Protein 6B3P (pdb70)

Sequence (418 aa):
MDLTINYKSTLGDDVAAYIYKETNKPAGEEWPGKTMTATAGHEGWYTMHLTLDNSTDYSLILNDDGHGNQLKDVTLS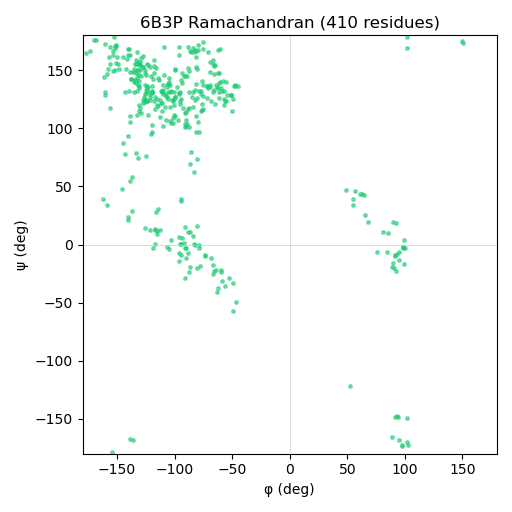TKGKAEAEYWFDGSLSETKPADDWKYVTTIHYLASGMGSTIYNYMWGADASATGAGVGKEWPGGQISANADHLGWYDVVYTQDVKQNFSCIFNNNNGTQTDNIDVSVTSTSTELWVTGTKGDTTVYKTAPDSWEMDLTINYKSTLGDDVAAYIYKETNKPAGEWPGKTMTATAGHEGWYTMHLTLDNSTDYSLILNDDGHGNQLKDVTLSTKGKAEAEYWFDGSLSETKPADWKYVTTIHYLASGMGSTIYNYMWGADASATGAGVGKEWPGGQISANADHLGWYDVVYTQDVKQNFSCIFNNNNGTQTDNIDVSVTSTSTELWVTGTKGDTTVYKTAPDSWE

Foldseek 3Di:
DKEKEKELDPADQWKAKWKDDPRDTQQDDPPGPTFDQDPPDPSMTMDMGDDDLCAKIKIWMARRPPPDIDDIDIGGRHPHPAAYWYHDPHIDRDDPQPFKQKEKEKEQADPQDQWKAKAWDFDDPQKDKQFPPHDPPGGTFHADPVAPRMTMIMIIGSDQTWIWMKMHRSPPWIADIGTGHRRDSYQYWYWYDTYPDIDIDRDDDPSGD/DKEKEKELDPADQWKAKWKDDVPDTQQDDPPGGTFDQDVPDPSMTMDMTDDDQQDKMWIWMARRPPPDIDDIDIGNRHPDPFAYWYHDVHIDRDDDQPQWAKEKEKEQADPADQWKAKAWDFDDPQKDKQFPPHDPVGGTFHADPVAPRMTMIMIIGRDQTWIWMKMHRSPPWIADIGTGHRRDSYQYWYWYDTYPDIDIDRDDDPSGD

Solvent-accessible surface area: 20191 Å² total; per-residue (Å²): 31,26,1,2,0,1,2,91,27,107,45,47,115,52,0,0,0,24,0,65,73,133,113,92,72,47,10,31,130,111,30,18,86,73,4,97,70,20,98,78,42,176,37,23,30,16,4,69,28,89,7,87,55,65,45,49,13,26,1,13,4,0,13,30,46,126,76,84,97,46,183,62,40,56,0,8,0,132,60,46,80,59,14,21,2,11,22,77,74,70,27,34,39,49,51,41,47,129,16,95,23,56,0,31,0,11,2,40,16,89,90,13,58,87,71,0,45,0,56,19,91,46,24,16,85,37,13,81,29,32,1,45,91,106,156,107,25,9,0,105,12,89,63,29,107,129,34,176,28,2,23,37,4,64,0,32,0,64,22,95,63,86,7,18,0,14,0,1,17,79,127,85,40,56,0,38,88,1,112,2,64,1,20,2,6,40,9,74,12,20,0,23,23,46,135,74,102,30,55,64,80,126,94,49,18,145,45,52,165,40,24,1,3,0,1,1,86,27,109,44,46,116,54,0,0,0,30,0,62,89,150,113,66,64,35,12,32,127,108,31,18,86,70,5,100,72,19,96,80,38,179,40,20,31,14,4,64,24,70,15,80,51,67,45,48,3,27,0,14,3,0,12,33,46,126,76,85,96,45,183,56,39,88,0,49,0,114,23,37,78,53,6,20,4,13,21,76,72,70,51,44,67,86,46,38,104,109,12,101,7,50,0,31,0,11,1,43,15,90,89,12,62,91,58,0,39,0,57,20,91,23,18,12,68,39,9,83,32,32,0,54,82,105,155,110,26,9,1,112,11,86,67,23,100,122,34,159,30,0,22,41,4,65,0,32,1,74,6,52,7,71,6,18,0,13,0,0,20,76,127,87,40,55,0,40,90,1,112,2,57,1,20,2,7,40,7,69,10,18,0,24,25,46,139,73,107,31,54,63,81,128,89,46,14,156,54,49,129

Secondary structure (DSSP, 8-state):
-EEEEEEE-SS-S--EEEEEBTTB-TT-STT-EEPEEPTT-TTEEEEEEE--TTS-EEEEEESSSSS-BPPPEEE--TT-SEEEEEESSSEE-SPPTT--EEEEEEEE--SS-S-EEEEEES--TT-BSTTTT--TT-EEEPBPTTSTTEEEEEEEESS---EEEEEE-SSS-BPPPEEE---STT-EEEEE--TT--EEESS--TT--/-EEEEEEE-SS-S--EEEEEBTTB-TT-STT-EEPEE-TT-TTEEEEEEE--TTS-EEEEEESSSSS-BPPPEEE--TT-SEEEEEESSSEE-SPPTT--EEEEEEEE--SS-S-EEEEEES--TT-BSTTTT--TT-EEEEEPTTSTTEEEEEEEESS---EEEEEE-SSS-BPPPEEE---STT-EEEEE--TT--EEESS--TT--

B-factor: mean 41.61, std 14.75, range [11.86, 157.6]

Structure (mmCIF, N/CA/C/O backbone):
data_6B3P
#
_entry.id   6B3P
#
_cell.length_a   134.200
_cell.length_b   134.200
_cell.length_c   231.130
_cell.angle_alpha   90.00
_cell.angle_beta   90.00
_cell.angle_gamma   120.00
#
_symmetry.space_group_name_H-M   'P 65 2 2'
#
loop_
_entity.id
_entity.type
_entity.pdbx_description
1 polymer Amy13K
2 branched alpha-D-glucopyranose-(1-4)-alpha-D-glucopyranose-(1-4)-alpha-D-glucopyranose-(1-4)-alpha-D-glucopyranose
3 branched alpha-D-glucopyranose-(1-4)-alpha-D-glucopyranose-(1-4)-alpha-D-glucopyranose
4 non-polymer 1,2-ETHANEDIOL
5 non-polymer 'FORMIC ACID'
6 water water
#
loop_
_atom_site.group_PDB
_atom_site.id
_atom_site.type_symbol
_atom_site.label_atom_id
_atom_site.label_alt_id
_atom_site.label_comp_id
_atom_site.label_asym_id
_atom_site.label_entity_id
_atom_site.label_seq_id
_atom_site.pdbx_PDB_ins_code
_atom_site.Cartn_x
_atom_site.Cartn_y
_atom_site.Cartn_z
_atom_site.occupancy
_atom_site.B_iso_or_equiv
_atom_site.auth_seq_id
_atom_site.auth_comp_id
_atom_site.auth_asym_id
_atom_site.auth_atom_id
_atom_site.pdbx_PDB_model_num
ATOM 1 N N . MET A 1 1 ? -66.436 30.384 -14.869 1.00 39.20 179 MET A N 1
ATOM 2 C CA . MET A 1 1 ? -66.203 29.657 -13.589 1.00 36.13 179 MET A CA 1
ATOM 3 C C . MET A 1 1 ? -65.145 28.596 -13.810 1.00 26.86 179 MET A C 1
ATOM 4 O O . MET A 1 1 ? -64.948 28.144 -14.935 1.00 32.47 179 MET A O 1
ATOM 20 N N . ASP A 1 2 ? -64.475 28.193 -12.736 1.00 27.82 180 ASP A N 1
ATOM 21 C CA . ASP A 1 2 ? -63.429 27.184 -12.837 1.00 29.52 180 ASP A CA 1
ATOM 22 C C . ASP A 1 2 ? -64.015 25.788 -12.695 1.00 28.58 180 ASP A C 1
ATOM 23 O O . ASP A 1 2 ? -64.558 25.428 -11.650 1.00 25.88 180 ASP A O 1
ATOM 32 N N . LEU A 1 3 ? -63.893 25.010 -13.765 1.00 24.90 181 LEU A N 1
ATOM 33 C CA . LEU A 1 3 ? -64.343 23.627 -13.787 1.00 26.68 181 LEU A CA 1
ATOM 34 C C . LEU A 1 3 ? -63.141 22.702 -13.715 1.00 26.52 181 LEU A C 1
ATOM 35 O O . LEU A 1 3 ? -62.119 22.945 -14.356 1.00 24.57 181 LEU A O 1
ATOM 51 N N . THR A 1 4 ? -63.270 21.648 -12.919 1.00 24.11 182 THR A N 1
ATOM 52 C CA . THR A 1 4 ? -62.272 20.589 -12.8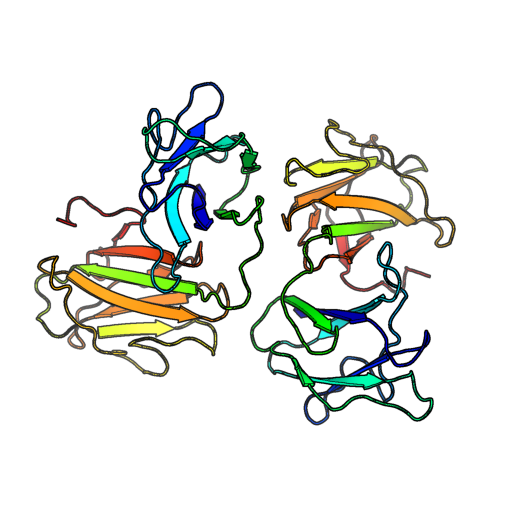74 1.00 25.13 182 THR A CA 1
ATOM 53 C C . THR A 1 4 ? -62.995 19.253 -12.891 1.00 26.25 182 THR A C 1
ATOM 54 O O . THR A 1 4 ? -63.943 19.047 -12.138 1.00 23.65 182 THR A O 1
ATOM 65 N N . ILE A 1 5 ? -62.556 18.357 -13.768 1.00 26.83 183 ILE A N 1
ATOM 66 C CA . ILE A 1 5 ? -63.122 17.017 -13.838 1.00 23.32 183 ILE A CA 1
ATOM 67 C C . ILE A 1 5 ? -62.017 15.981 -13.718 1.00 24.78 183 ILE A C 1
ATOM 68 O O . ILE A 1 5 ? -61.059 15.996 -14.489 1.00 23.76 183 ILE A O 1
ATOM 84 N N . ASN A 1 6 ? -62.163 15.092 -12.741 1.00 24.01 184 ASN A N 1
ATOM 85 C CA . ASN A 1 6 ? -61.266 13.960 -12.578 1.00 24.34 184 ASN A CA 1
ATOM 86 C C . ASN A 1 6 ? -62.009 12.681 -12.932 1.00 25.41 184 ASN A C 1
ATOM 87 O O . ASN A 1 6 ? -63.138 12.471 -12.489 1.00 24.57 184 ASN A O 1
ATOM 98 N N . TYR A 1 7 ? -61.371 11.837 -13.736 1.00 20.74 185 TYR A N 1
ATOM 99 C CA . TYR A 1 7 ? -61.987 10.615 -14.238 1.00 21.54 185 TYR A CA 1
ATOM 100 C C . TYR A 1 7 ? -61.051 9.429 -14.030 1.00 22.47 185 TYR A C 1
ATOM 101 O O . TYR A 1 7 ? -59.919 9.421 -14.517 1.00 24.94 185 TYR A O 1
ATOM 119 N N . LYS A 1 8 ? -61.525 8.443 -13.276 1.00 20.43 186 LYS A N 1
ATOM 120 C CA . LYS A 1 8 ? -60.804 7.190 -13.108 1.00 25.63 186 LYS A CA 1
ATOM 121 C C . LYS A 1 8 ? -61.112 6.339 -14.329 1.00 24.39 186 LYS A C 1
ATOM 122 O O . LYS A 1 8 ? -62.153 5.685 -14.391 1.00 21.93 186 LYS A O 1
ATOM 141 N N . SER A 1 9 ? -60.211 6.369 -15.306 1.00 23.20 187 SER A N 1
ATOM 142 C CA . SER A 1 9 ? -60.524 5.865 -16.638 1.00 24.26 187 SER A CA 1
ATOM 143 C C . SER A 1 9 ? -60.907 4.394 -16.656 1.00 24.58 187 SER A C 1
ATOM 144 O O . SER A 1 9 ? -60.269 3.556 -16.018 1.00 25.17 187 SER A O 1
ATOM 152 N N . THR A 1 10 ? -61.975 4.114 -17.394 1.00 25.57 188 THR A N 1
ATOM 153 C CA . THR A 1 10 ? -62.379 2.764 -17.735 1.00 23.55 188 THR A CA 1
ATOM 154 C C . THR A 1 10 ? -62.303 2.589 -19.252 1.00 26.30 188 THR A C 1
ATOM 155 O O . THR A 1 10 ? -62.827 1.617 -19.799 1.00 23.56 188 THR A O 1
ATOM 166 N N . LEU A 1 11 ? -61.649 3.540 -19.921 1.00 25.29 189 LEU A N 1
ATOM 167 C CA . LEU A 1 11 ? -61.581 3.570 -21.383 1.00 23.80 189 LEU A CA 1
ATOM 168 C C . LEU A 1 11 ? -60.147 3.645 -21.914 1.00 24.39 189 LEU A C 1
ATOM 169 O O . LEU A 1 11 ? -59.932 3.942 -23.090 1.00 28.35 189 LEU A O 1
ATOM 185 N N . GLY A 1 12 ? -59.171 3.375 -21.052 1.00 26.13 190 GLY A N 1
ATOM 186 C CA . GLY A 1 12 ? -57.769 3.390 -21.447 1.00 27.20 190 GLY A CA 1
ATOM 187 C C . GLY A 1 12 ? -57.068 4.660 -21.007 1.00 32.31 190 GLY A C 1
ATOM 188 O O . GLY A 1 12 ? -57.632 5.447 -20.249 1.00 26.12 190 GLY A O 1
ATOM 192 N N . ASP A 1 13 ? -55.843 4.869 -21.487 1.00 25.41 191 ASP A N 1
ATOM 193 C CA . ASP A 1 13 ? -55.024 5.986 -21.017 1.00 32.32 191 ASP A CA 1
ATOM 194 C C . ASP A 1 13 ? -55.135 7.240 -21.893 1.00 27.32 191 ASP A C 1
ATOM 195 O O . ASP A 1 13 ? -54.476 8.247 -21.629 1.00 30.88 191 ASP A O 1
ATOM 204 N N . ASP A 1 14 ? -55.952 7.166 -22.940 1.00 27.70 192 ASP A N 1
ATOM 205 C CA . ASP A 1 14 ? -56.200 8.313 -23.811 1.00 31.18 192 ASP A CA 1
ATOM 206 C C . ASP A 1 14 ? -57.684 8.657 -23.779 1.00 29.03 192 ASP A C 1
ATOM 207 O O . ASP A 1 14 ? -58.491 8.047 -24.484 1.00 29.43 192 ASP A O 1
ATOM 216 N N . VAL A 1 15 ? -58.031 9.635 -22.948 1.00 23.49 193 VAL A N 1
ATOM 217 C CA . VAL A 1 15 ? -59.420 10.002 -22.723 1.00 25.36 193 VAL A CA 1
ATOM 218 C C . VAL A 1 15 ? -59.611 11.511 -22.780 1.00 25.54 193 VAL A C 1
ATOM 219 O O . VAL A 1 15 ? -58.663 12.278 -22.601 1.00 25.21 193 VAL A O 1
ATOM 232 N N . ALA A 1 16 ? -60.849 11.925 -23.025 1.00 27.78 194 ALA A N 1
ATOM 233 C CA . ALA A 1 16 ? -61.183 13.336 -23.148 1.00 25.21 194 ALA A CA 1
ATOM 234 C C . ALA A 1 16 ? -62.570 13.606 -22.580 1.00 27.20 194 ALA A C 1
ATOM 235 O O . ALA A 1 16 ? -63.374 12.686 -22.404 1.00 25.47 194 ALA A O 1
ATOM 242 N N . ALA A 1 17 ? -62.831 14.875 -22.286 1.00 24.74 195 ALA A N 1
ATOM 243 C CA . ALA A 1 17 ? -64.129 15.317 -21.793 1.00 23.10 195 ALA A CA 1
ATOM 244 C C . ALA A 1 17 ? -64.780 16.236 -22.820 1.00 21.59 195 ALA A C 1
ATOM 245 O O . ALA A 1 17 ? -64.227 17.284 -23.163 1.00 26.83 195 ALA A O 1
ATOM 252 N N . TYR A 1 18 ? -65.948 15.831 -23.310 1.00 23.12 196 TYR A N 1
ATOM 253 C CA . TYR A 1 18 ? -66.738 16.649 -24.221 1.00 29.22 196 TYR A CA 1
ATOM 254 C C . TYR A 1 18 ? -67.882 17.288 -23.447 1.00 27.31 196 TYR A C 1
ATOM 255 O O . TYR A 1 18 ? -68.669 16.598 -22.798 1.00 25.13 196 TYR A O 1
ATOM 273 N N . ILE A 1 19 ? -67.960 18.612 -23.521 1.00 23.62 197 ILE A N 1
ATOM 274 C CA . ILE A 1 19 ? -68.931 19.381 -22.754 1.00 25.07 197 ILE A CA 1
ATOM 275 C C . ILE A 1 19 ? -69.776 20.202 -23.716 1.00 27.65 197 ILE A C 1
ATOM 276 O O . ILE A 1 19 ? -69.241 20.808 -24.644 1.00 26.05 197 ILE A O 1
ATOM 292 N N . TYR A 1 20 ? -71.090 20.216 -23.510 1.00 26.85 198 TYR A N 1
ATOM 293 C CA . TYR A 1 20 ? -71.966 20.921 -24.439 1.00 26.69 198 TYR A CA 1
ATOM 294 C C . TYR A 1 20 ? -73.261 21.451 -23.832 1.00 26.85 198 TYR A C 1
ATOM 295 O O . TYR A 1 20 ? -73.803 20.884 -22.880 1.00 27.01 198 TYR A O 1
ATOM 313 N N . LYS A 1 21 ? -73.741 22.552 -24.409 1.00 27.79 199 LYS A N 1
ATOM 314 C CA . LYS A 1 21 ? -75.038 23.131 -24.075 1.00 28.11 199 LYS A CA 1
ATOM 315 C C . LYS A 1 21 ? -75.548 23.965 -25.251 1.00 24.04 199 LYS A C 1
ATOM 316 O O . LYS A 1 21 ? -74.927 24.956 -25.625 1.00 26.93 199 LYS A O 1
ATOM 335 N N . GLU A 1 22 ? -76.681 23.559 -25.821 1.00 29.06 200 GLU A N 1
ATOM 336 C CA . GLU A 1 22 ? -77.293 24.260 -26.953 1.00 33.27 200 GLU A CA 1
ATOM 337 C C . GLU A 1 22 ? -76.286 24.558 -28.066 1.00 37.53 200 GLU A C 1
ATOM 338 O O . GLU A 1 22 ? -76.226 25.678 -28.578 1.00 29.85 200 GLU A O 1
ATOM 350 N N . THR A 1 23 ? -75.507 23.539 -28.425 1.00 28.09 201 THR A N 1
ATOM 351 C CA . THR A 1 23 ? -74.488 23.610 -29.479 1.00 27.81 201 THR A CA 1
ATOM 352 C C . THR A 1 23 ? -73.221 24.358 -29.067 1.00 28.89 201 THR A C 1
ATOM 353 O O . THR A 1 23 ? -72.254 24.390 -29.827 1.00 34.06 201 THR A O 1
ATOM 364 N N . ASN A 1 24 ? -73.213 24.959 -27.882 1.00 32.27 202 ASN A N 1
ATOM 365 C CA . ASN A 1 24 ? -71.971 25.509 -27.339 1.00 29.33 202 ASN A CA 1
ATOM 366 C C . ASN A 1 24 ? -71.067 24.357 -26.916 1.00 29.17 202 ASN A C 1
ATOM 367 O O . ASN A 1 24 ? -71.538 23.403 -26.312 1.00 27.30 202 ASN A O 1
ATOM 378 N N . LYS A 1 25 ? -69.780 24.446 -27.247 1.00 29.21 203 LYS A N 1
ATOM 379 C CA . LYS A 1 25 ? -68.821 23.376 -26.968 1.00 32.03 203 LYS A CA 1
ATOM 380 C C . LYS A 1 25 ? -67.553 23.937 -26.320 1.00 27.63 203 LYS A C 1
ATOM 381 O O . LYS A 1 25 ? -66.514 24.034 -26.972 1.00 28.49 203 LYS A O 1
ATOM 400 N N . PRO A 1 26 ? -67.634 24.306 -25.030 1.00 27.34 204 PRO A N 1
ATOM 401 C CA . PRO A 1 26 ? -66.530 25.004 -24.355 1.00 27.89 204 PRO A CA 1
ATOM 402 C C . PRO A 1 26 ? -65.230 24.202 -24.227 1.00 31.99 204 PRO A C 1
ATOM 403 O O . PRO A 1 26 ? -64.173 24.810 -24.046 1.00 26.46 204 PRO A O 1
ATOM 414 N N . ALA A 1 27 ? -65.300 22.876 -24.305 1.00 29.09 205 ALA A N 1
ATOM 415 C CA . ALA A 1 27 ? -64.092 22.054 -24.259 1.00 24.37 205 ALA A CA 1
ATOM 416 C C . ALA A 1 27 ? -63.625 21.693 -25.668 1.00 32.01 205 ALA A C 1
ATOM 417 O O . ALA A 1 27 ? -62.695 20.901 -25.837 1.00 31.88 205 ALA A O 1
ATOM 424 N N . GLY A 1 28 ? -64.278 22.276 -26.672 1.00 26.63 206 GLY A N 1
ATOM 425 C CA . GLY A 1 28 ? -63.892 22.094 -28.061 1.00 29.17 206 GLY A CA 1
ATOM 426 C C . GLY A 1 28 ? -64.784 21.111 -28.789 1.00 29.43 206 GLY A C 1
ATOM 427 O O . GLY A 1 28 ? -65.596 20.424 -28.171 1.00 30.81 206 GLY A O 1
ATOM 431 N N . GLU A 1 29 ? -64.642 21.060 -30.111 1.00 29.46 207 GLU A N 1
ATOM 432 C CA A GLU A 1 29 ? -65.367 20.092 -30.924 0.46 34.84 207 GLU A CA 1
ATOM 433 C CA B GLU A 1 29 ? -65.369 20.090 -30.922 0.54 36.55 207 GLU A CA 1
ATOM 434 C C . GLU A 1 29 ? -65.051 18.676 -30.455 1.00 25.83 207 GLU A C 1
ATOM 435 O O . GLU A 1 29 ? -64.028 18.446 -29.808 1.00 26.15 207 GLU A O 1
ATOM 456 N N . TRP A 1 30 ? -65.932 17.736 -30.784 1.00 27.48 208 TRP A N 1
ATOM 457 C CA . TRP A 1 30 ? -65.733 16.329 -30.445 1.00 26.96 208 TRP A CA 1
ATOM 458 C C . TRP A 1 30 ? -64.318 15.896 -30.837 1.00 29.32 208 TRP A C 1
ATOM 459 O O . TRP A 1 30 ? -63.853 16.235 -31.926 1.00 33.80 208 TRP A O 1
ATOM 480 N N . PRO A 1 31 ? -63.622 15.144 -29.963 1.00 29.28 209 PRO A N 1
ATOM 481 C CA . PRO A 1 31 ? -64.012 14.531 -28.685 1.00 31.02 209 PRO A CA 1
ATOM 482 C C . PRO A 1 31 ? -63.870 15.418 -27.444 1.00 28.03 209 PRO A C 1
ATOM 483 O O . PRO A 1 31 ? -63.991 14.911 -26.329 1.00 25.79 209 PRO A O 1
ATOM 494 N N . GLY A 1 32 ? -63.622 16.711 -27.626 1.00 32.30 210 GLY A N 1
ATOM 495 C CA . GLY A 1 32 ? -63.482 17.619 -26.500 1.00 28.25 210 GLY A CA 1
ATOM 496 C C . GLY A 1 32 ? -62.039 17.788 -26.069 1.00 28.97 210 GLY A C 1
ATOM 497 O O . GLY A 1 32 ? -61.128 17.721 -26.893 1.00 25.23 210 GLY A O 1
ATOM 501 N N . LYS A 1 33 ? -61.835 18.003 -24.771 1.00 24.47 211 LYS A N 1
ATOM 502 C CA . LYS A 1 33 ? -60.506 18.281 -24.236 1.00 22.28 211 LYS A CA 1
ATOM 503 C C . LYS A 1 33 ? -59.860 17.050 -23.610 1.00 23.09 211 LYS A C 1
ATOM 504 O O . LYS A 1 33 ? -60.437 16.404 -22.736 1.00 24.28 211 LYS A O 1
ATOM 523 N N . THR A 1 34 ? -58.647 16.744 -24.060 1.00 27.92 212 THR A N 1
ATOM 524 C CA . THR A 1 34 ? -57.894 15.605 -23.542 1.00 30.97 212 THR A CA 1
ATOM 525 C C . THR A 1 34 ? -57.598 15.791 -22.061 1.00 29.29 212 THR A C 1
ATOM 526 O O . THR A 1 34 ? -57.197 16.872 -21.629 1.00 30.49 212 THR A O 1
ATOM 537 N N . MET A 1 35 ? -57.806 14.728 -21.292 1.00 26.77 213 MET A N 1
ATOM 538 C CA . MET A 1 35 ? -57.544 14.743 -19.859 1.00 26.14 213 MET A CA 1
ATOM 539 C C . MET A 1 35 ? -56.152 14.188 -19.582 1.00 33.17 213 MET A C 1
ATOM 540 O O . MET A 1 35 ? -55.781 13.129 -20.090 1.00 31.83 213 MET A O 1
ATOM 554 N N . THR A 1 36 ? -55.387 14.915 -18.773 1.00 28.12 214 THR A N 1
ATOM 555 C CA . THR A 1 36 ? -53.999 14.562 -18.493 1.00 30.86 214 THR A CA 1
ATOM 556 C C . THR A 1 36 ? -53.909 13.689 -17.248 1.00 33.95 214 THR A C 1
ATOM 557 O O . THR A 1 36 ? -54.682 13.860 -16.306 1.00 27.78 214 THR A O 1
ATOM 568 N N . ALA A 1 37 ? -52.966 12.749 -17.259 1.00 33.05 215 ALA A N 1
ATOM 569 C CA . ALA A 1 37 ? -52.721 11.878 -16.112 1.00 26.97 215 ALA A CA 1
ATOM 570 C C . ALA A 1 37 ? -52.589 12.694 -14.833 1.00 30.74 215 ALA A C 1
ATOM 571 O O . ALA A 1 37 ? -51.776 13.614 -14.751 1.00 29.33 215 ALA A O 1
ATOM 578 N N . THR A 1 38 ? -53.403 12.352 -13.843 1.00 30.73 216 THR A N 1
ATOM 579 C CA . THR A 1 38 ? -53.460 13.100 -12.595 1.00 27.55 216 THR A CA 1
ATOM 580 C C . THR A 1 38 ? -52.206 12.875 -11.757 1.00 33.84 216 THR A C 1
ATOM 581 O O . THR A 1 38 ? -51.844 11.735 -11.464 1.00 30.24 216 THR A O 1
ATOM 592 N N . ALA A 1 39 ? -51.553 13.967 -11.369 1.00 32.65 217 ALA A N 1
ATOM 593 C CA . ALA A 1 39 ? -50.351 13.888 -10.545 1.00 34.25 217 ALA A CA 1
ATOM 594 C C . ALA A 1 39 ? -50.680 13.312 -9.175 1.00 35.63 217 ALA A C 1
ATOM 595 O O . ALA A 1 39 ? -51.507 13.859 -8.446 1.00 33.68 217 ALA A O 1
ATOM 602 N N . GLY A 1 40 ? -50.035 12.199 -8.839 1.00 35.01 218 GLY A N 1
ATOM 603 C CA . GLY A 1 40 ? -50.167 11.603 -7.522 1.00 33.61 218 GLY A CA 1
ATOM 604 C C . GLY A 1 40 ? -51.356 10.670 -7.377 1.00 34.26 218 GLY A C 1
ATOM 605 O O . GLY A 1 40 ? -51.683 10.251 -6.267 1.00 39.06 218 GLY A O 1
ATOM 609 N N . HIS A 1 41 ? -52.001 10.340 -8.493 1.00 32.81 219 HIS A N 1
ATOM 610 C CA . HIS A 1 41 ? -53.196 9.502 -8.465 1.00 29.78 219 HIS A CA 1
ATOM 611 C C . HIS A 1 41 ? -53.255 8.588 -9.682 1.00 32.46 219 HIS A C 1
ATOM 612 O O . HIS A 1 41 ? -53.853 8.927 -10.704 1.00 28.83 219 HIS A O 1
ATOM 626 N N . GLU A 1 42 ? -52.624 7.425 -9.553 1.00 34.85 220 GLU A N 1
ATOM 627 C CA . GLU A 1 42 ? -52.558 6.444 -10.630 1.00 32.98 220 GLU A CA 1
ATOM 628 C C . GLU A 1 42 ? -53.947 5.997 -11.063 1.00 26.33 220 GLU A C 1
ATOM 629 O O . GLU A 1 42 ? -54.786 5.657 -10.231 1.00 27.88 220 GLU A O 1
ATOM 641 N N . GLY A 1 43 ? -54.179 5.998 -12.371 1.00 29.88 221 GLY A N 1
ATOM 642 C CA . GLY A 1 43 ? -55.445 5.560 -12.926 1.00 28.97 221 GLY A CA 1
ATOM 643 C C . GLY A 1 43 ? -56.418 6.699 -13.182 1.00 25.39 221 GLY A C 1
ATOM 644 O O . GLY A 1 43 ? -57.422 6.511 -13.869 1.00 24.10 221 GLY A O 1
ATOM 648 N N . TRP A 1 44 ? -56.123 7.874 -12.630 1.00 23.59 222 TRP A N 1
ATOM 649 C CA . TRP A 1 44 ? -56.983 9.049 -12.789 1.00 27.62 222 TRP A CA 1
ATOM 650 C C . TRP A 1 44 ? -56.469 9.993 -13.872 1.00 30.43 222 TRP A C 1
ATOM 651 O O . TRP A 1 44 ? -55.264 10.071 -14.121 1.00 26.24 222 TRP A O 1
ATOM 672 N N . TYR A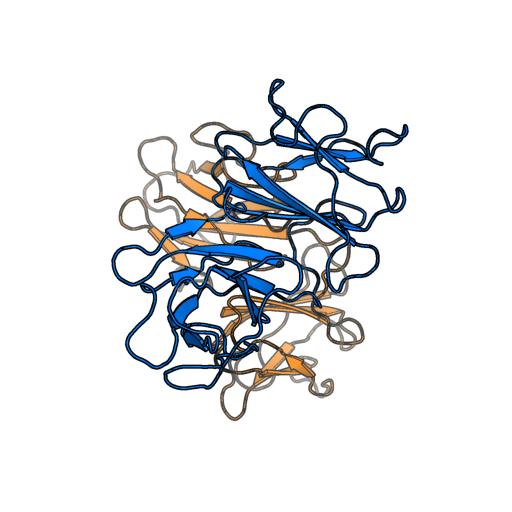 1 45 ? -57.397 10.706 -14.506 1.00 22.09 223 TYR A N 1
ATOM 673 C CA . TYR A 1 45 ? -57.064 11.736 -15.483 1.00 28.89 223 TYR A CA 1
ATOM 674 C C . TYR A 1 45 ? -57.869 12.988 -15.185 1.00 27.67 223 TYR A C 1
ATOM 675 O O . TYR A 1 45 ? -59.010 12.905 -14.729 1.00 27.51 223 TYR A O 1
ATOM 693 N N . THR A 1 46 ? -57.269 14.141 -15.455 1.00 26.12 224 THR A N 1
ATOM 694 C CA . THR A 1 46 ? -57.821 15.420 -15.026 1.00 27.94 224 THR A CA 1
ATOM 695 C C . THR A 1 46 ? -57.811 16.443 -16.153 1.00 27.41 224 THR A C 1
ATOM 696 O O . THR A 1 46 ? -56.844 16.532 -16.909 1.00 26.71 224 THR A O 1
ATOM 707 N N . MET A 1 47 ? -58.895 17.210 -16.255 1.00 26.64 225 MET A N 1
ATOM 708 C CA . MET A 1 47 ? -58.947 18.367 -17.146 1.00 28.01 225 MET A CA 1
ATOM 709 C C . MET A 1 47 ? -59.479 19.580 -16.395 1.00 30.00 225 MET A C 1
ATOM 710 O O . MET A 1 47 ? -60.321 19.455 -15.502 1.00 26.80 225 MET A O 1
ATOM 724 N N . HIS A 1 48 ? -58.967 20.750 -16.761 1.00 26.16 226 HIS A N 1
ATOM 725 C CA . HIS A 1 48 ? -59.445 22.015 -16.224 1.00 26.85 226 HIS A CA 1
ATOM 726 C C . HIS A 1 48 ? -60.049 22.840 -17.345 1.00 26.58 226 HIS A C 1
ATOM 727 O O . HIS A 1 48 ? -59.663 22.705 -18.506 1.00 30.96 226 HIS A O 1
ATOM 741 N N . LEU A 1 49 ? -60.999 23.695 -16.992 1.00 27.27 227 LEU A N 1
ATOM 742 C CA . LEU A 1 49 ? -61.680 24.515 -17.980 1.00 28.34 227 LEU A CA 1
ATOM 743 C C . LEU A 1 49 ? -62.315 25.733 -17.335 1.00 34.29 227 LEU A C 1
ATOM 744 O O . LEU A 1 49 ? -62.749 25.687 -16.184 1.00 27.57 227 LEU A O 1
ATOM 760 N N . THR A 1 50 ? -62.347 26.824 -18.092 1.00 26.72 228 THR A N 1
ATOM 761 C CA . THR A 1 50 ? -63.133 27.993 -17.735 1.00 29.67 228 THR A CA 1
ATOM 762 C C . THR A 1 50 ? -64.400 27.948 -18.562 1.00 29.61 228 THR A C 1
ATOM 763 O O . THR A 1 50 ? -64.334 27.849 -19.788 1.00 38.63 228 THR A O 1
ATOM 774 N N . LEU A 1 51 ? -65.554 28.004 -17.906 1.00 29.57 229 LEU A N 1
ATOM 775 C CA . LEU A 1 51 ? -66.798 28.121 -18.649 1.00 38.55 229 LEU A CA 1
ATOM 776 C C . LEU A 1 51 ? -67.802 29.091 -18.045 1.00 34.23 229 LEU A C 1
ATOM 777 O O . LEU A 1 51 ? -67.713 29.502 -16.887 1.00 29.08 229 LEU A O 1
ATOM 793 N N . ASP A 1 52 ? -68.755 29.445 -18.896 1.00 30.46 230 ASP A N 1
ATOM 794 C CA . ASP A 1 52 ? -69.802 30.407 -18.608 1.00 32.61 230 ASP A CA 1
ATOM 795 C C . ASP A 1 52 ? -70.883 29.790 -17.724 1.00 30.91 230 ASP A C 1
ATOM 796 O O . ASP A 1 52 ? -71.585 28.872 -18.143 1.00 24.81 230 ASP A O 1
ATOM 805 N N . ASN A 1 53 ? -71.019 30.308 -16.504 1.00 28.06 231 ASN A N 1
ATOM 806 C CA . ASN A 1 53 ? -71.961 29.749 -15.533 1.00 27.60 231 ASN A CA 1
ATOM 807 C C . ASN A 1 53 ? -73.398 30.208 -15.760 1.00 27.62 231 ASN A C 1
ATOM 808 O O . ASN A 1 53 ? -74.242 30.068 -14.878 1.00 29.07 231 ASN A O 1
ATOM 819 N N . SER A 1 54 ? -73.674 30.759 -16.938 1.00 27.40 232 SER A N 1
ATOM 820 C CA . SER A 1 54 ? -75.030 31.162 -17.281 1.00 26.92 232 SER A CA 1
ATOM 821 C C . SER A 1 54 ? -75.944 29.945 -17.376 1.00 34.17 232 SER A C 1
ATOM 822 O O . SER A 1 54 ? -77.162 30.068 -17.240 1.00 27.29 232 SER A O 1
ATOM 830 N N . THR A 1 55 ? -75.352 28.774 -17.602 1.00 26.07 233 THR A N 1
ATOM 831 C CA . THR A 1 55 ? -76.123 27.561 -17.848 1.00 25.16 233 THR A CA 1
ATOM 832 C C . THR A 1 55 ? -75.547 26.326 -17.172 1.00 23.85 233 THR A C 1
ATOM 833 O O . THR A 1 55 ? -74.421 26.336 -16.673 1.00 23.14 233 THR A O 1
ATOM 844 N N . ASP A 1 56 ? -76.346 25.264 -17.160 1.00 27.77 234 ASP A N 1
ATOM 845 C CA . ASP A 1 56 ? -75.845 23.927 -16.886 1.00 28.79 234 ASP A CA 1
ATOM 846 C C . ASP A 1 56 ? -75.197 23.404 -18.161 1.00 28.25 234 ASP A C 1
ATOM 847 O O . ASP A 1 56 ? -75.303 24.033 -19.214 1.00 25.27 234 ASP A O 1
ATOM 856 N N . TYR A 1 57 ? -74.521 22.264 -18.063 1.00 24.51 235 TYR A N 1
ATOM 857 C CA . TYR A 1 57 ? -73.955 21.605 -19.235 1.00 22.22 235 TYR A CA 1
ATOM 858 C C . TYR A 1 57 ? -74.113 20.098 -19.140 1.00 26.52 235 TYR A C 1
ATOM 859 O O . TYR A 1 57 ? -74.462 19.561 -18.088 1.00 27.19 235 TYR A O 1
ATOM 877 N N . SER A 1 58 ? -73.861 19.431 -20.260 1.00 27.02 236 SER A N 1
ATOM 878 C CA . SER A 1 58 ? -73.786 17.979 -20.308 1.00 26.38 236 SER A CA 1
ATOM 879 C C . SER A 1 58 ? -72.342 17.565 -20.526 1.00 29.75 236 SER A C 1
ATOM 880 O O . SER A 1 58 ? -71.597 18.258 -21.218 1.00 25.92 236 SER A O 1
ATOM 888 N N . LEU A 1 59 ? -71.961 16.436 -19.935 1.00 26.62 237 LEU A N 1
ATOM 889 C CA . LEU A 1 59 ? -70.610 15.902 -20.058 1.00 24.27 237 LEU A CA 1
ATOM 890 C C . LEU A 1 59 ? -70.643 14.516 -20.690 1.00 24.74 237 LEU A C 1
ATOM 891 O O . LEU A 1 59 ? -71.431 13.661 -20.288 1.00 22.85 237 LEU A O 1
ATOM 907 N N . ILE A 1 60 ? -69.784 14.308 -21.682 1.00 24.39 238 ILE A N 1
ATOM 908 C CA . ILE A 1 60 ? -69.550 12.980 -22.234 1.00 24.74 238 ILE A CA 1
ATOM 909 C C . ILE A 1 60 ? -68.071 12.641 -22.122 1.00 24.30 238 ILE A C 1
ATOM 910 O O . ILE A 1 60 ? -67.230 13.252 -22.783 1.00 27.25 238 ILE A O 1
ATOM 926 N N . LEU A 1 61 ? -67.764 11.675 -21.263 1.00 22.79 239 LEU A N 1
ATOM 927 C CA . LEU A 1 61 ? -66.417 11.134 -21.158 1.00 22.44 239 LEU A CA 1
ATOM 928 C C . LEU A 1 61 ? -66.217 10.103 -22.267 1.00 23.11 239 LEU A C 1
ATOM 929 O O . LEU A 1 61 ? -67.110 9.305 -22.549 1.00 26.41 239 LEU A O 1
ATOM 945 N N . ASN A 1 62 ? -65.046 10.130 -22.895 1.00 25.33 240 ASN A N 1
ATOM 946 C CA . ASN A 1 62 ? -64.786 9.317 -24.081 1.00 24.04 240 ASN A CA 1
ATOM 947 C C . ASN A 1 62 ? -63.303 8.967 -24.192 1.00 22.54 240 ASN A C 1
ATOM 948 O O . ASN A 1 62 ? -62.488 9.488 -23.434 1.00 24.71 240 ASN A O 1
ATOM 959 N N . ASP A 1 63 ? -62.952 8.091 -25.133 1.00 25.71 241 ASP A N 1
ATOM 960 C CA . ASP A 1 63 ? -61.554 7.699 -25.317 1.00 30.00 241 ASP A CA 1
ATOM 961 C C . ASP A 1 63 ? -60.872 8.546 -26.392 1.00 31.96 241 ASP A C 1
ATOM 962 O O . ASP A 1 63 ? -60.079 8.042 -27.189 1.00 27.52 241 ASP A O 1
ATOM 971 N N . ASP A 1 64 ? -61.199 9.835 -26.400 1.00 28.90 242 ASP A N 1
ATOM 972 C CA . ASP A 1 64 ? -60.492 10.831 -27.204 1.00 29.17 242 ASP A CA 1
ATOM 973 C C . ASP A 1 64 ? -60.553 10.557 -28.709 1.00 29.11 242 ASP A C 1
ATOM 974 O O . ASP A 1 64 ? -59.550 10.685 -29.412 1.00 30.68 242 ASP A O 1
ATOM 983 N N . GLY A 1 65 ? -61.732 10.186 -29.199 1.00 25.95 243 GLY A N 1
ATOM 984 C CA . GLY A 1 65 ? -61.961 10.078 -30.629 1.00 31.07 243 GLY A CA 1
ATOM 985 C C . GLY A 1 65 ? -61.707 8.705 -31.224 1.00 34.19 243 GLY A C 1
ATOM 986 O O . GLY A 1 65 ? -61.553 8.587 -32.440 1.00 38.44 243 GLY A O 1
ATOM 990 N N . HIS A 1 66 ? -61.678 7.673 -30.383 1.00 37.29 244 HIS A N 1
ATOM 991 C CA . HIS A 1 66 ? -61.350 6.321 -30.836 1.00 35.74 244 HIS A CA 1
ATOM 992 C C . HIS A 1 66 ? -62.514 5.341 -30.678 1.00 35.61 244 HIS A C 1
ATOM 993 O O . HIS A 1 66 ? -62.305 4.139 -30.508 1.00 31.53 244 HIS A O 1
ATOM 1007 N N . GLY A 1 67 ? -63.738 5.861 -30.732 1.00 30.66 245 GLY A N 1
ATOM 1008 C CA . GLY A 1 67 ? -64.913 5.029 -30.939 1.00 26.76 245 GLY A CA 1
ATOM 1009 C C . GLY A 1 67 ? -65.745 4.667 -29.722 1.00 25.64 245 GLY A C 1
ATOM 1010 O O . GLY A 1 67 ? -66.780 4.012 -29.867 1.00 28.04 245 GLY A O 1
ATOM 1014 N 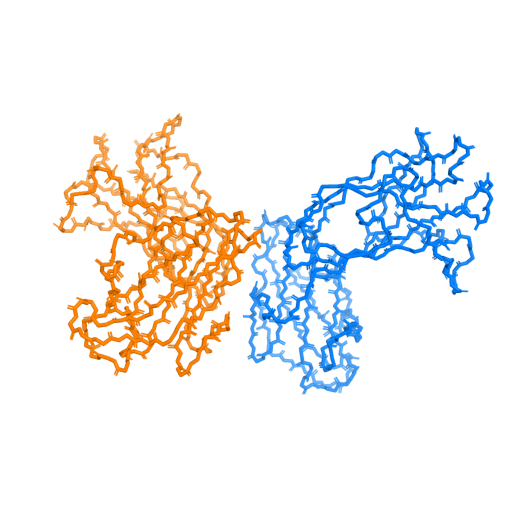N . ASN A 1 68 ? -65.314 5.080 -28.534 1.00 22.79 246 ASN A N 1
ATOM 1015 C CA . ASN A 1 68 ? -66.028 4.723 -27.309 1.00 25.67 246 ASN A CA 1
ATOM 1016 C C . ASN A 1 68 ? -66.298 5.912 -26.398 1.00 24.21 246 ASN A C 1
ATOM 1017 O O . ASN A 1 68 ? -65.429 6.754 -26.180 1.00 25.75 246 ASN A O 1
ATOM 1028 N N . GLN A 1 69 ? -67.514 5.963 -25.864 1.00 25.53 247 GLN A N 1
ATOM 1029 C CA . GLN A 1 69 ? -67.919 7.038 -24.968 1.00 31.98 247 GLN A CA 1
ATOM 1030 C C . GLN A 1 69 ? -68.926 6.542 -23.940 1.00 27.90 247 GLN A C 1
ATOM 1031 O O . GLN A 1 69 ? -69.694 5.614 -24.203 1.00 24.47 247 GLN A O 1
ATOM 1045 N N . LEU A 1 70 ? -68.925 7.179 -22.775 1.00 25.32 248 LEU A N 1
ATOM 1046 C CA . LEU A 1 70 ? -69.905 6.888 -21.742 1.00 21.97 248 LEU A CA 1
ATOM 1047 C C . LEU A 1 70 ? -71.167 7.712 -21.967 1.00 25.44 248 LEU A C 1
ATOM 1048 O O . LEU A 1 70 ? -71.170 8.668 -22.742 1.00 26.07 248 LEU A O 1
ATOM 1064 N N . LYS A 1 71 ? -72.236 7.331 -21.280 1.00 22.77 249 LYS A N 1
ATOM 1065 C CA . LYS A 1 71 ? -73.511 8.028 -21.374 1.00 27.77 249 LYS A CA 1
ATOM 1066 C C . LYS A 1 71 ? -73.405 9.449 -20.814 1.00 29.71 249 LYS A C 1
ATOM 1067 O O . LYS A 1 71 ? -72.648 9.700 -19.876 1.00 23.93 249 LYS A O 1
ATOM 1086 N N . ASP A 1 72 ? -74.167 10.371 -21.395 1.00 27.94 250 ASP A N 1
ATOM 1087 C CA . ASP A 1 72 ? -74.167 11.768 -20.958 1.00 30.97 250 ASP A CA 1
ATOM 1088 C C . ASP A 1 72 ? -74.551 11.908 -19.488 1.00 27.73 250 ASP A C 1
ATOM 1089 O O . ASP A 1 72 ? -75.442 11.207 -19.010 1.00 25.87 250 ASP A O 1
ATOM 1098 N N . VAL A 1 73 ? -73.879 12.817 -18.783 1.00 24.47 251 VAL A N 1
ATOM 1099 C CA . VAL A 1 73 ? -74.310 13.227 -17.447 1.00 23.94 251 VAL A CA 1
ATOM 1100 C C . VAL A 1 73 ? -74.360 14.751 -17.351 1.00 26.74 251 VAL A C 1
ATOM 1101 O O . VAL A 1 73 ? -73.599 15.453 -18.020 1.00 23.04 251 VAL A O 1
ATOM 1114 N N . THR A 1 74 ? -75.260 15.250 -16.509 1.00 25.57 252 THR A N 1
ATOM 1115 C CA . THR A 1 74 ? -75.474 16.685 -16.357 1.00 27.12 252 THR A CA 1
ATOM 1116 C C . THR A 1 74 ? -74.534 17.298 -15.324 1.00 21.69 252 THR A C 1
ATOM 1117 O O . THR A 1 74 ? -74.386 16.780 -14.217 1.00 27.44 252 THR A O 1
ATOM 1128 N N . LEU A 1 75 ? -73.900 18.402 -15.705 1.00 24.19 253 LEU A N 1
ATOM 1129 C CA . LEU A 1 75 ? -73.145 19.230 -14.775 1.00 19.80 253 LEU A CA 1
ATOM 1130 C C . LEU A 1 75 ? -73.996 20.446 -14.412 1.00 24.94 253 LEU A C 1
ATOM 1131 O O . LEU A 1 75 ? -74.145 21.370 -15.212 1.00 23.70 253 LEU A O 1
ATOM 1147 N N . SER A 1 76 ? -74.563 20.437 -13.210 1.00 23.10 254 SER A N 1
ATOM 1148 C CA . SER A 1 76 ? -75.467 21.500 -12.782 1.00 27.74 254 SER A CA 1
ATOM 1149 C C . SER A 1 76 ? -74.675 22.718 -12.317 1.00 25.40 254 SER A C 1
ATOM 1150 O O . SER A 1 76 ? -74.607 23.013 -11.124 1.00 25.45 254 SER A O 1
ATOM 1158 N N . THR A 1 77 ? -74.096 23.429 -13.280 1.00 24.00 255 THR A N 1
ATOM 1159 C CA . THR A 1 77 ? -73.143 24.502 -13.003 1.00 21.39 255 THR A CA 1
ATOM 1160 C C . THR A 1 77 ? -73.755 25.902 -12.934 1.00 22.60 255 THR A C 1
ATOM 1161 O O . THR A 1 77 ? -73.069 26.853 -12.555 1.00 25.21 255 THR A O 1
ATOM 1172 N N . LYS A 1 78 ? -75.023 26.041 -13.307 1.00 24.70 256 LYS A N 1
ATOM 1173 C CA . LYS A 1 78 ? -75.626 27.370 -13.407 1.00 24.44 256 LYS A CA 1
ATOM 1174 C C . LYS A 1 78 ? -75.499 28.164 -12.109 1.00 22.78 256 LYS A C 1
ATOM 1175 O O . LYS A 1 78 ? -75.929 27.718 -11.047 1.00 26.23 256 LYS A O 1
ATOM 1194 N N . GLY A 1 79 ? -74.893 29.343 -12.209 1.00 30.54 257 GLY A N 1
ATOM 1195 C CA . GLY A 1 79 ? -74.788 30.255 -11.084 1.00 26.95 257 GLY A CA 1
ATOM 1196 C C . GLY A 1 79 ? -73.625 29.986 -10.144 1.00 31.14 257 GLY A C 1
ATOM 1197 O O . GLY A 1 79 ? -73.378 30.769 -9.227 1.00 28.34 257 GLY A O 1
ATOM 1201 N N . LYS A 1 80 ? -72.907 28.889 -10.366 1.00 26.50 258 LYS A N 1
ATOM 1202 C CA . LYS A 1 80 ? -71.793 28.513 -9.495 1.00 26.07 258 LYS A CA 1
ATOM 1203 C C . LYS A 1 80 ? -70.519 29.279 -9.844 1.00 27.84 258 LYS A C 1
ATOM 1204 O O . LYS A 1 80 ? -70.322 29.684 -10.989 1.00 30.74 258 LYS A O 1
ATOM 1223 N N . ALA A 1 81 ? -69.656 29.465 -8.849 1.00 27.48 259 ALA A N 1
ATOM 1224 C CA . ALA A 1 81 ? -68.377 30.146 -9.042 1.00 34.19 259 ALA A CA 1
ATOM 1225 C C . ALA A 1 81 ? -67.281 29.142 -9.392 1.00 30.96 259 ALA A C 1
ATOM 1226 O O . ALA A 1 81 ? -66.316 29.474 -10.078 1.00 29.07 259 ALA A O 1
ATOM 1233 N N . GLU A 1 82 ? -67.438 27.914 -8.910 1.00 30.30 260 GLU A N 1
ATOM 1234 C CA . GLU A 1 82 ? -66.478 26.848 -9.182 1.00 29.12 260 GLU A CA 1
ATOM 1235 C C . GLU A 1 82 ? -67.134 25.485 -9.025 1.00 28.33 260 GLU A C 1
ATOM 1236 O O . GLU A 1 82 ? -68.180 25.365 -8.389 1.00 25.67 260 GLU A O 1
ATOM 1248 N N . ALA A 1 83 ? -66.513 24.458 -9.598 1.00 26.34 261 ALA A N 1
ATOM 1249 C CA . ALA A 1 83 ? -67.016 23.094 -9.471 1.00 25.18 261 ALA A CA 1
ATOM 1250 C C . ALA A 1 83 ? -65.926 22.077 -9.786 1.00 25.12 261 ALA A C 1
ATOM 1251 O O . ALA A 1 83 ? -65.264 22.172 -10.819 1.00 30.41 261 ALA A O 1
ATOM 1258 N N . GLU A 1 84 ? -65.732 21.119 -8.883 1.00 22.43 262 GLU A N 1
ATOM 1259 C CA . GLU A 1 84 ? -64.849 19.987 -9.145 1.00 21.21 262 GLU A CA 1
ATOM 1260 C C . GLU A 1 84 ? -65.631 18.684 -9.071 1.00 22.50 262 GLU A C 1
ATOM 1261 O O . GLU A 1 84 ? -66.360 18.445 -8.107 1.00 23.42 262 GLU A O 1
ATOM 1273 N N . TYR A 1 85 ? -65.465 17.848 -10.092 1.00 23.23 263 TYR A N 1
ATOM 1274 C CA . TYR A 1 85 ? -66.157 16.568 -10.173 1.00 22.12 263 TYR A CA 1
ATOM 1275 C C . TYR A 1 85 ? -65.169 15.409 -10.176 1.00 21.86 263 TYR A C 1
ATOM 1276 O O . TYR A 1 85 ? -64.055 15.528 -10.687 1.00 21.40 263 TYR A O 1
ATOM 1294 N N . TRP A 1 86 ? -65.593 14.291 -9.596 1.00 22.59 264 TRP A N 1
ATOM 1295 C CA . TRP A 1 86 ? -64.874 13.027 -9.706 1.00 23.98 264 TRP A CA 1
ATOM 1296 C C . TRP A 1 86 ? -65.795 11.989 -10.330 1.00 23.24 264 TRP A C 1
ATOM 1297 O O . TRP A 1 86 ? -66.915 11.796 -9.857 1.00 23.40 264 TRP A O 1
ATOM 1318 N N . PHE A 1 87 ? -65.339 11.334 -11.394 1.00 19.97 265 PHE A N 1
ATOM 1319 C CA . PHE A 1 87 ? -66.126 10.272 -12.006 1.00 22.40 265 PHE A CA 1
ATOM 1320 C C . PHE A 1 87 ? -65.441 8.925 -11.821 1.00 23.96 265 PHE A C 1
ATOM 1321 O O . PHE A 1 87 ? -64.404 8.649 -12.419 1.00 23.35 265 PHE A O 1
ATOM 1338 N N . ASP A 1 88 ? -66.049 8.101 -10.976 1.00 26.41 266 ASP A N 1
ATOM 1339 C CA . ASP A 1 88 ? -65.545 6.775 -10.649 1.00 24.57 266 ASP A CA 1
ATOM 1340 C C . ASP A 1 88 ? -66.746 5.847 -10.491 1.00 23.56 266 ASP A C 1
ATOM 1341 O O . ASP A 1 88 ? -67.165 5.536 -9.376 1.00 28.21 266 ASP A O 1
ATOM 1350 N N . GLY A 1 89 ? -67.309 5.425 -11.620 1.00 23.68 267 GLY A N 1
ATOM 1351 C CA . GLY A 1 89 ? -68.528 4.639 -11.621 1.00 26.98 267 GLY A CA 1
ATOM 1352 C C . GLY A 1 89 ? -69.768 5.503 -11.730 1.00 30.24 267 GLY A C 1
ATOM 1353 O O . GLY A 1 89 ? -70.828 5.037 -12.151 1.00 30.78 267 GLY A O 1
ATOM 1357 N N . SER A 1 90 ? -69.632 6.768 -11.348 1.00 28.12 268 SER A N 1
ATOM 1358 C CA . SER A 1 90 ? -70.744 7.711 -11.367 1.00 27.17 268 SER A CA 1
ATOM 1359 C C . SER A 1 90 ? -70.230 9.106 -11.037 1.00 27.80 268 SER A C 1
ATOM 1360 O O . SER A 1 90 ? -69.108 9.261 -10.559 1.00 24.09 268 SER A O 1
ATOM 1368 N N . LEU A 1 91 ? -71.055 10.117 -11.286 1.00 23.31 269 LEU A N 1
ATOM 1369 C CA . LEU A 1 91 ? -70.658 11.498 -11.041 1.00 27.49 269 LEU A CA 1
ATOM 1370 C C . LEU A 1 91 ? -70.726 11.833 -9.555 1.00 24.16 269 LEU A C 1
ATOM 1371 O O . LEU A 1 91 ? -71.734 11.586 -8.894 1.00 27.20 269 LEU A O 1
ATOM 1387 N N . SER A 1 92 ? -69.635 12.394 -9.042 1.00 22.92 270 SER A N 1
ATOM 1388 C CA . SER A 1 92 ? -69.546 12.798 -7.644 1.00 24.21 270 SER A CA 1
ATOM 1389 C C . SER A 1 92 ? -68.926 14.184 -7.520 1.00 23.70 270 SER A C 1
ATOM 1390 O O . SER A 1 92 ? -68.122 14.583 -8.360 1.00 22.10 270 SER A O 1
ATOM 1398 N N . GLU A 1 93 ? -69.305 14.909 -6.469 1.00 21.22 271 GLU A N 1
ATOM 1399 C CA . GLU A 1 93 ? -68.682 16.188 -6.127 1.00 25.59 271 GLU A CA 1
ATOM 1400 C C . GLU A 1 93 ? -67.958 16.084 -4.788 1.00 25.99 271 GLU A C 1
ATOM 1401 O O . GLU A 1 93 ? -67.541 17.090 -4.209 1.00 24.73 271 GLU A O 1
ATOM 1413 N N . THR A 1 94 ? -67.808 14.853 -4.308 1.00 26.28 272 THR A N 1
ATOM 1414 C CA . THR A 1 94 ? -67.169 14.587 -3.026 1.00 27.72 272 THR A CA 1
ATOM 1415 C C . THR A 1 94 ? -65.725 14.143 -3.237 1.00 24.93 272 THR A C 1
ATOM 1416 O O . THR A 1 94 ? -65.464 13.131 -3.890 1.00 29.53 272 THR A O 1
ATOM 1427 N N . LYS A 1 95 ? -64.789 14.908 -2.683 1.00 23.70 273 LYS A N 1
ATOM 1428 C CA . LYS A 1 95 ? -63.368 14.595 -2.801 1.00 24.43 273 LYS A CA 1
ATOM 1429 C C . LYS A 1 95 ? -63.055 13.245 -2.160 1.00 27.26 273 LYS A C 1
ATOM 1430 O O . LYS A 1 95 ? -63.470 12.992 -1.031 1.00 27.85 273 LYS A O 1
ATOM 1449 N N . PRO A 1 96 ? -62.330 12.368 -2.874 1.00 26.92 274 PRO A N 1
ATOM 1450 C CA . PRO A 1 96 ? -61.915 11.132 -2.200 1.00 31.93 274 PRO A CA 1
ATOM 1451 C C . PRO A 1 96 ? -61.027 11.432 -0.995 1.00 32.36 274 PRO A C 1
ATOM 1452 O O . PRO A 1 96 ? -60.272 12.403 -1.011 1.00 28.25 274 PRO A O 1
ATOM 1463 N N . ALA A 1 97 ? -61.121 10.596 0.031 1.00 28.95 275 ALA A N 1
ATOM 1464 C CA . ALA A 1 97 ? -60.511 10.883 1.327 1.00 35.27 275 ALA A CA 1
ATOM 1465 C C . ALA A 1 97 ? -59.006 11.169 1.274 1.00 34.46 275 ALA A C 1
ATOM 1466 O O . ALA A 1 97 ? -58.515 12.050 1.980 1.00 40.94 275 ALA A O 1
ATOM 1473 N N A ASP A 1 98 ? -58.268 10.430 0.453 0.45 29.91 276 ASP A N 1
ATOM 1474 N N B ASP A 1 98 ? -58.303 10.430 0.419 0.55 31.19 276 ASP A N 1
ATOM 1475 C CA A ASP A 1 98 ? -56.810 10.543 0.464 0.45 35.73 276 ASP A CA 1
ATOM 1476 C CA B ASP A 1 98 ? -56.844 10.455 0.362 0.55 35.70 276 ASP A CA 1
ATOM 1477 C C A ASP A 1 98 ? -56.267 11.539 -0.564 0.45 36.19 276 ASP A C 1
ATOM 1478 C C B ASP A 1 98 ? -56.278 11.619 -0.454 0.55 36.14 276 ASP A C 1
ATOM 1479 O O A ASP A 1 98 ? -55.063 11.569 -0.825 0.45 41.60 276 ASP A O 1
ATOM 1480 O O B ASP A 1 98 ? -55.069 11.852 -0.449 0.55 40.38 276 ASP A O 1
ATOM 1497 N N . TRP A 1 99 ? -57.147 12.349 -1.147 1.00 29.67 277 TRP A N 1
ATOM 1498 C CA . TRP A 1 99 ? -56.708 13.444 -2.014 1.00 28.38 277 TRP A CA 1
ATOM 1499 C C . TRP A 1 99 ? -56.398 14.699 -1.201 1.00 26.81 277 TRP A C 1
ATOM 1500 O O . TRP A 1 99 ? -57.094 15.012 -0.233 1.00 28.16 277 TRP A O 1
ATOM 1521 N N . LYS A 1 100 ? -55.345 15.406 -1.602 1.00 34.06 278 LYS A N 1
ATOM 1522 C CA . LYS A 1 100 ? -54.989 16.692 -1.008 1.00 32.06 278 LYS A CA 1
ATOM 1523 C C . LYS A 1 100 ? -55.258 17.822 -1.993 1.00 31.81 278 LYS A C 1
ATOM 1524 O O . LYS A 1 100 ? -55.520 17.579 -3.173 1.00 26.75 278 LYS A O 1
ATOM 1543 N N . TYR A 1 101 ? -55.180 19.054 -1.502 1.00 33.97 279 TYR A N 1
ATOM 1544 C CA . TYR A 1 101 ? -55.274 20.231 -2.356 1.00 30.02 279 TYR A CA 1
ATOM 1545 C C . TYR A 1 101 ? -53.882 20.732 -2.689 1.00 29.30 279 TYR A C 1
ATOM 1546 O O . TYR A 1 101 ? -53.197 21.308 -1.844 1.00 31.72 279 TYR A O 1
ATOM 1564 N N . VAL A 1 102 ? -53.478 20.505 -3.933 1.00 28.86 280 VAL A N 1
ATOM 1565 C CA . VAL A 1 102 ? -52.129 20.817 -4.386 1.00 31.83 280 VAL A CA 1
ATOM 1566 C C . VAL A 1 102 ? -52.156 22.029 -5.303 1.00 36.83 280 VAL A C 1
ATOM 1567 O O . VAL A 1 102 ? -52.607 21.948 -6.447 1.00 33.25 280 VAL A O 1
ATOM 1580 N N . THR A 1 103 ? -51.664 23.151 -4.788 1.00 29.17 281 THR A N 1
ATOM 1581 C CA . THR A 1 103 ? -51.673 24.407 -5.522 1.00 29.38 281 THR A CA 1
ATOM 1582 C C . THR A 1 103 ? -50.278 24.713 -6.052 1.00 31.36 281 THR A C 1
ATOM 1583 O O . THR A 1 103 ? -49.326 24.858 -5.285 1.00 32.82 281 THR A O 1
ATOM 1594 N N . THR A 1 104 ? -50.172 24.796 -7.375 1.00 31.31 282 THR A N 1
ATOM 1595 C CA . THR A 1 104 ? -48.906 25.067 -8.047 1.00 31.85 282 THR A CA 1
ATOM 1596 C C . THR A 1 104 ? -48.895 26.489 -8.588 1.00 33.35 282 THR A C 1
ATOM 1597 O O . THR A 1 104 ? -49.809 26.890 -9.306 1.00 32.65 282 THR A O 1
ATOM 1608 N N . ILE A 1 105 ? -47.861 27.248 -8.239 1.00 36.06 283 ILE A N 1
ATOM 1609 C CA . ILE A 1 105 ? -47.744 28.633 -8.684 1.00 39.46 283 ILE A CA 1
ATOM 1610 C C . ILE A 1 105 ? -46.408 28.863 -9.382 1.00 34.22 283 ILE A C 1
ATOM 1611 O O . ILE A 1 105 ? -45.344 28.628 -8.805 1.00 36.93 283 ILE A O 1
ATOM 1627 N N . HIS A 1 106 ? -46.482 29.322 -10.628 1.00 32.73 284 HIS A N 1
ATOM 1628 C CA . HIS A 1 106 ? -45.302 29.612 -11.432 1.00 39.71 284 HIS A CA 1
ATOM 1629 C C . HIS A 1 106 ? -45.018 31.109 -11.438 1.00 37.53 284 HIS A C 1
ATOM 1630 O O . HIS A 1 106 ? -45.923 31.912 -11.668 1.00 36.79 284 HIS A O 1
ATOM 1645 N N . TYR A 1 107 ? -43.767 31.481 -11.182 1.00 39.33 285 TYR A N 1
ATOM 1646 C CA . TYR A 1 107 ? -43.360 32.881 -11.241 1.00 43.95 285 TYR A CA 1
ATOM 1647 C C . TYR A 1 107 ? -42.260 33.114 -12.268 1.00 42.07 285 TYR A C 1
ATOM 1648 O O . TYR A 1 107 ? -41.251 32.410 -12.287 1.00 42.08 285 TYR A O 1
ATOM 1666 N N . LEU A 1 108 ? -42.464 34.123 -13.107 1.00 46.60 286 LEU A N 1
ATOM 1667 C CA . LEU A 1 108 ? -41.490 34.504 -14.119 1.00 50.25 286 LEU A CA 1
ATOM 1668 C C . LEU A 1 108 ? -40.525 35.548 -13.574 1.00 47.62 286 LEU A C 1
ATOM 1669 O O . LEU A 1 108 ? -40.861 36.729 -13.489 1.00 43.60 286 LEU A O 1
ATOM 1685 N N . ALA A 1 109 ? -39.325 35.110 -13.211 1.00 49.20 287 ALA A N 1
ATOM 1686 C CA . ALA A 1 109 ? -38.307 36.020 -12.705 1.00 53.47 287 ALA A CA 1
ATOM 1687 C C . ALA A 1 109 ? -37.580 36.708 -13.855 1.00 58.33 287 ALA A C 1
ATOM 1688 O O . ALA A 1 109 ? -37.028 36.048 -14.738 1.00 57.77 287 ALA A O 1
ATOM 1695 N N . SER A 1 110 ? -37.590 38.038 -13.834 1.00 56.88 288 SER A N 1
ATOM 1696 C CA . SER A 1 110 ? -36.914 38.841 -14.847 1.00 64.90 288 SER A CA 1
ATOM 1697 C C . SER A 1 110 ? -36.056 39.921 -14.202 1.00 70.04 288 SER A C 1
ATOM 1698 O O . SER A 1 110 ? -36.572 40.838 -13.562 1.00 62.42 288 SER A O 1
ATOM 1706 N N . GLY A 1 111 ? -34.745 39.807 -14.382 1.00 78.45 289 GLY A N 1
ATOM 1707 C CA . GLY A 1 111 ? -33.812 40.812 -13.908 1.00 72.71 289 GLY A CA 1
ATOM 1708 C C . GLY A 1 111 ? -33.906 41.084 -12.419 1.00 66.99 289 GLY A C 1
ATOM 1709 O O . GLY A 1 111 ? -33.935 42.239 -11.993 1.00 65.98 289 GLY A O 1
ATOM 1713 N N . MET A 1 112 ? -33.957 40.015 -11.630 1.00 65.05 290 MET A N 1
ATOM 1714 C CA . MET A 1 112 ? -33.919 40.123 -10.176 1.00 67.89 290 MET A CA 1
ATOM 1715 C C . MET A 1 112 ? -33.055 39.002 -9.601 1.00 62.41 290 MET A C 1
ATOM 1716 O O . MET A 1 112 ? -33.175 38.647 -8.427 1.00 61.28 290 MET A O 1
ATOM 1730 N N . GLY A 1 113 ? -32.184 38.450 -10.442 1.00 64.63 291 GLY A N 1
ATOM 1731 C CA . GLY A 1 113 ? -31.226 37.444 -10.018 1.00 65.15 291 GLY A CA 1
ATOM 1732 C C . GLY A 1 113 ? -31.704 36.023 -10.240 1.00 63.29 291 GLY A C 1
ATOM 1733 O O . GLY A 1 113 ? -32.700 35.797 -10.929 1.00 62.04 291 GLY A O 1
ATOM 1737 N N . SER A 1 114 ? -30.991 35.066 -9.650 1.00 67.10 292 SER A N 1
ATOM 1738 C CA . SER A 1 114 ? -31.269 33.647 -9.854 1.00 72.46 292 SER A CA 1
ATOM 1739 C C . SER A 1 114 ? -31.643 32.955 -8.543 1.00 68.55 292 SER A C 1
ATOM 1740 O O . SER A 1 114 ? -31.961 31.764 -8.529 1.00 69.79 292 SER A O 1
ATOM 1748 N N . THR A 1 115 ? -31.598 33.709 -7.447 1.00 58.25 293 THR A N 1
ATOM 1749 C CA . THR A 1 115 ? -32.036 33.217 -6.146 1.00 66.21 293 THR A CA 1
ATOM 1750 C C . THR A 1 115 ? -33.402 33.803 -5.824 1.00 62.69 293 THR A C 1
ATOM 1751 O O . THR A 1 115 ? -33.516 34.979 -5.473 1.00 55.27 293 THR A O 1
ATOM 1762 N N . ILE A 1 116 ? -34.433 32.973 -5.951 1.00 57.18 294 ILE A N 1
ATOM 1763 C CA . ILE A 1 116 ? -35.812 33.412 -5.783 1.00 49.81 294 ILE A CA 1
ATOM 1764 C C . ILE A 1 116 ? -36.444 32.745 -4.568 1.00 45.95 294 ILE A C 1
ATOM 1765 O O . ILE A 1 116 ? -36.180 31.577 -4.278 1.00 45.72 294 ILE A O 1
ATOM 1781 N N . TYR A 1 117 ? -37.280 33.504 -3.867 1.00 42.59 295 TYR A N 1
ATOM 1782 C CA . TYR A 1 117 ? -37.965 33.026 -2.674 1.00 44.50 295 TYR A CA 1
ATOM 1783 C C . TYR A 1 117 ? -39.475 33.163 -2.830 1.00 43.71 295 TYR A C 1
ATOM 1784 O O . TYR A 1 117 ? -39.955 34.002 -3.592 1.00 34.63 295 TYR A O 1
ATOM 1802 N N . ASN A 1 118 ? -40.218 32.330 -2.108 1.00 40.00 296 ASN A N 1
ATOM 1803 C CA . ASN A 1 118 ? -41.657 32.515 -1.969 1.00 37.22 296 ASN A CA 1
ATOM 1804 C C . ASN A 1 118 ? -42.045 32.601 -0.504 1.00 31.14 296 ASN A C 1
ATOM 1805 O O . ASN A 1 118 ? -41.755 31.695 0.279 1.00 39.19 296 ASN A O 1
ATOM 1816 N N . TYR A 1 119 ? -42.693 33.702 -0.143 1.00 33.49 297 TYR A N 1
ATOM 1817 C CA . TYR A 1 119 ? -43.181 33.914 1.211 1.00 31.58 297 TYR A CA 1
ATOM 1818 C C . TYR A 1 119 ? -44.688 33.694 1.229 1.00 29.12 297 TYR A C 1
ATOM 1819 O O . TYR A 1 119 ? -45.394 34.229 0.380 1.00 29.62 297 TYR A O 1
ATOM 1837 N N . MET A 1 120 ? -45.169 32.904 2.188 1.00 35.52 298 MET A N 1
ATOM 1838 C CA . MET A 1 120 ? -46.565 32.464 2.206 1.00 28.45 298 MET A CA 1
ATOM 1839 C C . MET A 1 120 ? -47.211 32.620 3.581 1.00 26.92 298 MET A C 1
ATOM 1840 O O . MET A 1 120 ? -46.577 32.372 4.608 1.00 31.36 298 MET A O 1
ATOM 1854 N N . TRP A 1 121 ? -48.479 33.024 3.588 1.00 26.60 299 TRP A N 1
ATOM 1855 C CA . TRP A 1 121 ? -49.256 33.102 4.819 1.00 32.32 299 TRP A CA 1
ATOM 1856 C C . TRP A 1 121 ? -50.742 32.878 4.552 1.00 30.45 299 TRP A C 1
ATOM 1857 O O . TRP A 1 121 ? -51.222 33.075 3.436 1.00 30.67 299 TRP A O 1
ATOM 1878 N N . GLY A 1 122 ? -51.457 32.448 5.588 1.00 29.26 300 GLY A N 1
ATOM 1879 C CA . GLY A 1 122 ? -52.901 32.303 5.526 1.00 33.21 300 GLY A CA 1
ATOM 1880 C C . GLY A 1 122 ? -53.391 30.893 5.250 1.00 30.31 300 GLY A C 1
ATOM 1881 O O . GLY A 1 122 ? -54.598 30.652 5.218 1.00 32.46 300 GLY A O 1
ATOM 1885 N N . ALA A 1 123 ? -52.466 29.958 5.055 1.00 25.28 301 ALA A N 1
ATOM 1886 C CA . ALA A 1 123 ? -52.833 28.582 4.725 1.00 31.40 301 ALA A CA 1
ATOM 1887 C C . ALA A 1 123 ? -53.199 27.782 5.973 1.00 34.57 301 ALA A C 1
ATOM 1888 O O . ALA A 1 123 ? -52.959 28.218 7.099 1.00 33.01 301 ALA A O 1
ATOM 1895 N N . ASP A 1 124 ? -53.792 26.610 5.763 1.00 32.39 302 ASP A N 1
ATOM 1896 C CA . ASP A 1 124 ? -54.138 25.712 6.861 1.00 30.04 302 ASP A CA 1
ATOM 1897 C C . ASP A 1 124 ? -52.871 25.172 7.522 1.00 29.04 302 ASP A C 1
ATOM 1898 O O . ASP A 1 124 ? -51.812 25.119 6.897 1.00 29.05 302 ASP A O 1
ATOM 1907 N N . ALA A 1 125 ? -52.985 24.775 8.787 1.00 36.67 303 ALA A N 1
ATOM 1908 C CA . ALA A 1 125 ? -51.845 24.269 9.551 1.00 37.76 303 ALA A CA 1
ATOM 1909 C C . ALA A 1 125 ? -51.212 23.028 8.919 1.00 36.97 303 ALA A C 1
ATOM 1910 O O . ALA A 1 125 ? -50.048 22.722 9.178 1.00 39.09 303 ALA A O 1
ATOM 1917 N N . SER A 1 126 ? -51.978 22.315 8.097 1.00 34.25 304 SER A N 1
ATOM 1918 C CA . SER A 1 126 ? -51.482 21.098 7.457 1.00 33.10 304 SER A CA 1
ATOM 1919 C C . SER A 1 126 ? -50.595 21.406 6.254 1.00 33.00 304 SER A C 1
ATOM 1920 O O . SER A 1 126 ? -50.045 20.495 5.634 1.00 38.89 304 SER A O 1
ATOM 1928 N N . ALA A 1 127 ? -50.454 22.689 5.931 1.00 32.11 305 ALA A N 1
ATOM 1929 C CA . ALA A 1 127 ? -49.761 23.108 4.716 1.00 27.26 305 ALA A CA 1
ATOM 1930 C C . ALA A 1 127 ? -48.295 22.678 4.689 1.00 36.00 305 ALA A C 1
ATOM 1931 O O . ALA A 1 127 ? -47.597 22.740 5.702 1.00 36.90 305 ALA A O 1
ATOM 1938 N N . THR A 1 128 ? -47.847 22.232 3.517 1.00 33.35 306 THR A N 1
ATOM 1939 C CA . THR A 1 128 ? -46.436 21.951 3.274 1.00 35.90 306 THR A CA 1
ATOM 1940 C C . THR A 1 128 ? -46.018 22.611 1.967 1.00 32.12 306 THR A C 1
ATOM 1941 O O . THR A 1 128 ? -46.826 22.763 1.054 1.00 33.43 306 THR A O 1
ATOM 1952 N N . GLY A 1 129 ? -44.750 22.998 1.887 1.00 32.35 307 GLY A N 1
ATOM 1953 C CA . GLY A 1 129 ? -44.230 23.709 0.734 1.00 37.49 307 GLY A CA 1
ATOM 1954 C C . GLY A 1 129 ? -43.092 24.624 1.144 1.00 36.31 307 GLY A C 1
ATOM 1955 O O . GLY A 1 129 ? -42.819 24.785 2.334 1.00 37.39 307 GLY A O 1
ATOM 1959 N N . ALA A 1 130 ? -42.439 25.226 0.153 1.00 38.90 308 ALA A N 1
ATOM 1960 C CA . ALA A 1 130 ? -41.217 26.000 0.360 1.00 39.85 308 ALA A CA 1
ATOM 1961 C C . ALA A 1 130 ? -41.289 26.976 1.533 1.00 39.81 308 ALA A C 1
ATOM 1962 O O . ALA A 1 130 ? -40.404 26.993 2.388 1.00 41.94 308 ALA A O 1
ATOM 1969 N N . GLY A 1 131 ? -42.350 27.774 1.576 1.00 37.12 309 GLY A N 1
ATOM 1970 C CA . GLY A 1 131 ? -42.424 28.893 2.497 1.00 35.06 309 GLY A CA 1
ATOM 1971 C C . GLY A 1 131 ? -43.139 28.668 3.815 1.00 41.09 309 GLY A C 1
ATOM 1972 O O . GLY A 1 131 ? -43.228 29.600 4.616 1.00 40.43 309 GLY A O 1
ATOM 1976 N N . VAL A 1 132 ? -43.648 27.464 4.064 1.00 38.81 310 VAL A N 1
ATOM 1977 C CA . VAL A 1 132 ? -44.416 27.248 5.289 1.00 45.35 310 VAL A CA 1
ATOM 1978 C C . VAL A 1 132 ? -43.481 27.308 6.499 1.00 39.29 310 VAL A C 1
ATOM 1979 O O . VAL A 1 132 ? -42.363 26.792 6.460 1.00 38.16 310 VAL A O 1
ATOM 1992 N N . GLY A 1 133 ? -43.931 27.978 7.557 1.00 46.10 311 GLY A N 1
ATOM 1993 C CA . GLY A 1 133 ? -43.155 28.101 8.779 1.00 52.25 311 GLY A CA 1
ATOM 1994 C C . GLY A 1 133 ? -41.865 28.888 8.613 1.00 53.33 311 GLY A C 1
ATOM 1995 O O . GLY A 1 133 ? -40.918 28.695 9.378 1.00 54.77 311 GLY A O 1
ATOM 1999 N N . LYS A 1 134 ? -41.826 29.770 7.616 1.00 48.34 312 LYS A N 1
ATOM 2000 C CA . LYS A 1 134 ? -40.655 30.610 7.373 1.00 48.12 312 LYS A CA 1
ATOM 2001 C C . LYS A 1 134 ? -41.012 32.089 7.320 1.00 45.07 312 LYS A C 1
ATOM 2002 O O . LYS A 1 134 ? -41.920 32.497 6.597 1.00 42.72 312 LYS A O 1
ATOM 2021 N N . GLU A 1 135 ? -40.280 32.886 8.091 1.00 51.39 313 GLU A N 1
ATOM 2022 C CA . GLU A 1 135 ? -40.444 34.331 8.074 1.00 53.70 313 GLU A CA 1
ATOM 2023 C C . GLU A 1 135 ? -39.810 34.873 6.803 1.00 42.62 313 GLU A C 1
ATOM 2024 O O . GLU A 1 135 ? -39.103 34.145 6.105 1.00 40.36 313 GLU A O 1
ATOM 2036 N N . TRP A 1 136 ? -40.073 36.141 6.500 1.00 40.93 314 TRP A N 1
ATOM 2037 C CA . TRP A 1 136 ? -39.501 36.791 5.323 1.00 42.36 314 TRP A CA 1
ATOM 2038 C C . TRP A 1 136 ? -37.997 36.511 5.241 1.00 43.66 314 TRP A C 1
ATOM 2039 O O . TRP A 1 136 ? -37.305 36.580 6.257 1.00 47.37 314 TRP A O 1
ATOM 2060 N N . PRO A 1 137 ? -37.475 36.194 4.040 1.00 39.57 315 PRO A N 1
ATOM 2061 C CA . PRO A 1 137 ? -38.057 36.216 2.692 1.00 45.67 315 PRO A CA 1
ATOM 2062 C C . PRO A 1 137 ? -38.857 34.964 2.322 1.00 43.72 315 PRO A C 1
ATOM 2063 O O . PRO A 1 137 ? -39.267 34.823 1.169 1.00 36.50 315 PRO A O 1
ATOM 2074 N N . GLY A 1 138 ? -39.070 34.071 3.283 1.00 40.51 316 GLY A N 1
ATOM 2075 C CA . GLY A 1 138 ? -39.763 32.823 3.022 1.00 42.91 316 GLY A CA 1
ATOM 2076 C C . GLY A 1 138 ? -38.804 31.708 2.649 1.00 45.06 316 GLY A C 1
ATOM 2077 O O . GLY A 1 138 ? -37.667 31.676 3.120 1.00 46.93 316 GLY A O 1
ATOM 2081 N N . GLY A 1 139 ? -39.266 30.795 1.798 1.00 43.06 317 GLY A N 1
ATOM 2082 C CA . GLY A 1 139 ? -38.465 29.662 1.368 1.00 39.98 317 GLY A CA 1
ATOM 2083 C C . GLY A 1 139 ? -37.945 29.832 -0.045 1.00 42.65 317 GLY A C 1
ATOM 2084 O O . GLY A 1 139 ? -38.640 30.364 -0.908 1.00 35.45 317 GLY A O 1
ATOM 2088 N N . GLN A 1 140 ? -36.719 29.375 -0.283 1.00 50.32 318 GLN A N 1
ATOM 2089 C CA . GLN A 1 140 ? -36.125 29.458 -1.613 1.00 47.17 318 GLN A CA 1
ATOM 2090 C C . GLN A 1 140 ? -36.727 28.392 -2.519 1.00 44.14 318 GLN A C 1
ATOM 2091 O O . GLN A 1 140 ? -36.964 27.264 -2.086 1.00 40.14 318 GLN A O 1
ATOM 2105 N N . ILE A 1 141 ? -36.970 28.759 -3.774 1.00 41.60 319 ILE A N 1
ATOM 2106 C CA . ILE A 1 141 ? -37.611 27.864 -4.732 1.00 49.42 319 ILE A CA 1
ATOM 2107 C C . ILE A 1 141 ? -36.730 27.625 -5.955 1.00 55.05 319 ILE A C 1
ATOM 2108 O O . ILE A 1 141 ? -35.913 28.470 -6.320 1.00 54.57 319 ILE A O 1
ATOM 2124 N N . SER A 1 142 ? -36.907 26.466 -6.582 1.00 56.40 320 SER A N 1
ATOM 2125 C CA . SER A 1 142 ? -36.082 26.066 -7.716 1.00 52.47 320 SER A CA 1
ATOM 2126 C C . SER A 1 142 ? -36.630 26.607 -9.032 1.00 57.78 320 SER A C 1
ATOM 2127 O O . SER A 1 142 ? -37.766 27.077 -9.098 1.00 59.82 320 SER A O 1
ATOM 2135 N N . ALA A 1 143 ? -35.812 26.533 -10.077 1.00 61.33 321 ALA A N 1
ATOM 2136 C CA . ALA A 1 143 ? -36.212 26.989 -11.403 1.00 63.14 321 ALA A CA 1
ATOM 2137 C C . ALA A 1 143 ? -36.907 25.873 -12.173 1.00 64.22 321 ALA A C 1
ATOM 2138 O O . ALA A 1 143 ? -36.609 24.694 -11.984 1.00 61.78 321 ALA A O 1
ATOM 2145 N N . ASN A 1 144 ? -37.839 26.257 -13.039 1.00 63.48 322 ASN A N 1
ATOM 2146 C CA . ASN A 1 144 ? -38.520 25.308 -13.911 1.00 68.54 322 ASN A CA 1
ATOM 2147 C C . ASN A 1 144 ? -37.604 24.886 -15.056 1.00 71.08 322 ASN A C 1
ATOM 2148 O O . ASN A 1 144 ? -37.207 25.711 -15.879 1.00 68.23 322 ASN A O 1
ATOM 2159 N N . ALA A 1 145 ? -37.272 23.599 -15.102 1.00 68.81 323 ALA A N 1
ATOM 2160 C CA . ALA A 1 145 ? -36.295 23.085 -16.059 1.00 69.60 323 ALA A CA 1
ATOM 2161 C C . ALA A 1 145 ? -36.735 23.281 -17.510 1.00 68.19 323 ALA A C 1
ATOM 2162 O O . ALA A 1 145 ? -35.912 23.577 -18.377 1.00 71.46 323 ALA A O 1
ATOM 2169 N N . ASP A 1 146 ? -38.029 23.120 -17.768 1.00 69.47 324 ASP A N 1
ATOM 2170 C CA . ASP A 1 146 ? -38.545 23.138 -19.135 1.00 69.52 324 ASP A CA 1
ATOM 2171 C C . ASP A 1 146 ? -38.958 24.529 -19.613 1.00 68.83 324 ASP A C 1
ATOM 2172 O O . ASP A 1 146 ? -39.210 24.725 -20.803 1.00 67.62 324 ASP A O 1
ATOM 2181 N N . HIS A 1 147 ? -39.028 25.485 -18.692 1.00 71.42 325 HIS A N 1
ATOM 2182 C CA . HIS A 1 147 ? -39.464 26.838 -19.025 1.00 72.22 325 HIS A CA 1
ATOM 2183 C C . HIS A 1 147 ? -38.472 27.875 -18.509 1.00 73.56 325 HIS A C 1
ATOM 2184 O O . HIS A 1 147 ? -38.311 28.060 -17.302 1.00 73.28 325 HIS A O 1
ATOM 2198 N N . LEU A 1 148 ? -37.813 28.549 -19.446 1.00 75.41 326 LEU A N 1
ATOM 2199 C CA . LEU A 1 148 ? -36.736 29.478 -19.129 1.00 71.40 326 LEU A CA 1
ATOM 2200 C C . LEU A 1 148 ? -37.229 30.733 -18.413 1.00 71.68 326 LEU A C 1
ATOM 2201 O O . LEU A 1 148 ? -38.097 31.449 -18.914 1.00 68.64 326 LEU A O 1
ATOM 2217 N N . GLY A 1 149 ? -36.660 30.988 -17.239 1.00 63.83 327 GLY A N 1
ATOM 2218 C CA . GLY A 1 149 ? -36.942 32.199 -16.488 1.00 68.30 327 GLY A CA 1
ATOM 2219 C C . GLY A 1 149 ? -38.051 32.025 -15.470 1.00 63.95 327 GLY A C 1
ATOM 2220 O O . GLY A 1 149 ? -38.293 32.916 -14.657 1.00 58.42 327 GLY A O 1
ATOM 2224 N N . TRP A 1 150 ? -38.723 30.878 -15.512 1.00 68.29 328 TRP A N 1
ATOM 2225 C CA . TRP A 1 150 ? -39.809 30.592 -14.581 1.00 59.87 328 TRP A CA 1
ATOM 2226 C C . TRP A 1 150 ? -39.314 29.826 -13.360 1.00 55.99 328 TRP A C 1
ATOM 2227 O O . TRP A 1 150 ? -38.374 29.035 -13.451 1.00 57.31 328 TRP A O 1
ATOM 2248 N N . TYR A 1 151 ? -39.956 30.072 -12.221 1.00 56.14 329 TYR A N 1
ATOM 2249 C CA . TYR A 1 151 ? -39.696 29.322 -10.998 1.00 53.97 329 TYR A CA 1
ATOM 2250 C C . TYR A 1 151 ? -41.014 28.788 -10.457 1.00 47.00 329 TYR A C 1
ATOM 2251 O O . TYR A 1 151 ? -42.069 29.380 -10.685 1.00 44.26 329 TYR A O 1
ATOM 2269 N N . ASP A 1 152 ? -40.947 27.673 -9.737 1.00 44.95 330 ASP A N 1
ATOM 2270 C CA . ASP A 1 152 ? -42.146 26.993 -9.263 1.00 44.60 330 ASP A CA 1
ATOM 2271 C C . ASP A 1 152 ? -42.188 26.881 -7.745 1.00 44.44 330 ASP A C 1
ATOM 2272 O O . ASP A 1 152 ? -41.156 26.725 -7.093 1.00 43.43 330 ASP A O 1
ATOM 2281 N N . VAL A 1 153 ? -43.395 26.969 -7.197 1.00 42.40 331 VAL A N 1
ATOM 2282 C CA . VAL A 1 153 ? -43.637 26.633 -5.802 1.00 35.99 331 VAL A CA 1
ATOM 2283 C C . VAL A 1 153 ? -44.943 25.850 -5.723 1.00 37.99 331 VAL A C 1
ATOM 2284 O O . VAL A 1 153 ? -45.895 26.134 -6.453 1.00 35.27 331 VAL A O 1
ATOM 2297 N N . VAL A 1 154 ? -44.972 24.859 -4.840 1.00 38.17 332 VAL A N 1
ATOM 2298 C CA . VAL A 1 154 ? -46.140 24.007 -4.662 1.00 35.36 332 VAL A CA 1
ATOM 2299 C C . VAL A 1 154 ? -46.534 23.966 -3.194 1.00 36.14 332 VAL A C 1
ATOM 2300 O O . VAL A 1 154 ? -45.729 23.589 -2.340 1.00 35.78 332 VAL A O 1
ATOM 2313 N N . TYR A 1 155 ? -47.772 24.361 -2.912 1.00 26.77 333 TYR A N 1
ATOM 2314 C CA . TYR A 1 155 ? -48.318 24.286 -1.563 1.00 30.97 333 TYR A CA 1
ATOM 2315 C C . TYR A 1 155 ? -49.436 23.253 -1.487 1.00 37.51 333 TYR A C 1
ATOM 2316 O O . TYR A 1 155 ? -50.411 23.318 -2.235 1.00 35.22 333 TYR A O 1
ATOM 2334 N N . THR A 1 156 ? -49.270 22.300 -0.574 1.00 29.64 334 THR A N 1
ATOM 2335 C CA . THR A 1 156 ? -50.214 21.206 -0.391 1.00 28.24 334 THR A CA 1
ATOM 2336 C C . THR A 1 156 ? -50.936 21.343 0.938 1.00 30.16 334 THR A C 1
ATOM 2337 O O . THR A 1 156 ? -50.293 21.529 1.967 1.00 31.71 334 THR A O 1
ATOM 2348 N N . GLN A 1 157 ? -52.263 21.233 0.916 1.00 25.00 335 GLN A N 1
ATOM 2349 C CA . GLN A 1 157 ? -53.069 21.297 2.135 1.00 28.30 335 GLN A CA 1
ATOM 2350 C C . GLN A 1 157 ? -54.048 20.134 2.216 1.00 29.45 335 GLN A C 1
ATOM 2351 O O . GLN A 1 157 ? -54.413 19.550 1.196 1.00 31.37 335 GLN A O 1
ATOM 2365 N N . ASP A 1 158 ? -54.474 19.808 3.433 1.00 28.69 336 ASP A N 1
ATOM 2366 C CA . ASP A 1 158 ? -55.484 18.777 3.641 1.00 31.18 336 ASP A CA 1
ATOM 2367 C C . ASP A 1 158 ? -56.889 19.319 3.397 1.00 36.60 336 ASP A C 1
ATOM 2368 O O . ASP A 1 158 ? -57.823 18.551 3.158 1.00 35.57 336 ASP A O 1
ATOM 2377 N N . VAL A 1 159 ? -57.028 20.641 3.460 1.00 28.79 337 VAL A N 1
ATOM 2378 C CA . VAL A 1 159 ? -58.318 21.292 3.272 1.00 29.33 337 VAL A CA 1
ATOM 2379 C C . VAL A 1 159 ? -58.229 22.382 2.211 1.00 29.93 337 VAL A C 1
ATOM 2380 O O . VAL A 1 159 ? -57.143 22.850 1.866 1.00 29.00 337 VAL A O 1
ATOM 2393 N N . LYS A 1 160 ? -59.389 22.781 1.705 1.00 23.11 338 LYS A N 1
ATOM 2394 C CA . LYS A 1 160 ? -59.484 23.740 0.616 1.00 29.54 338 LYS A CA 1
ATOM 2395 C C . LYS A 1 160 ? -59.470 25.170 1.146 1.00 32.12 338 LYS A C 1
ATOM 2396 O O . LYS A 1 160 ? -60.517 25.811 1.254 1.00 41.42 338 LYS A O 1
ATOM 2415 N N . GLN A 1 161 ? -58.278 25.665 1.470 1.00 28.09 339 GLN A N 1
ATOM 2416 C CA . GLN A 1 161 ? -58.140 26.978 2.088 1.00 29.77 339 GLN A CA 1
ATOM 2417 C C . GLN A 1 161 ? -57.366 27.946 1.207 1.00 31.38 339 GLN A C 1
ATOM 2418 O O . GLN A 1 161 ? -56.256 27.649 0.765 1.00 26.11 339 GLN A O 1
ATOM 2432 N N . ASN A 1 162 ? -57.964 29.106 0.956 1.00 28.76 340 ASN A N 1
ATOM 2433 C CA . ASN A 1 162 ? -57.280 30.175 0.246 1.00 32.36 340 ASN A CA 1
ATOM 2434 C C . ASN A 1 162 ? -56.112 30.681 1.079 1.00 30.95 340 ASN A C 1
ATOM 2435 O O . ASN A 1 162 ? -56.107 30.556 2.304 1.00 31.09 340 ASN A O 1
ATOM 2446 N N . PHE A 1 163 ? -55.118 31.247 0.408 1.00 30.63 341 PHE A N 1
ATOM 2447 C CA . PHE A 1 163 ? -53.968 31.816 1.090 1.00 29.08 341 PHE A CA 1
ATOM 2448 C C . PHE A 1 163 ? -53.345 32.894 0.218 1.00 30.01 341 PHE A C 1
ATOM 2449 O O . PHE A 1 163 ? -53.842 33.185 -0.870 1.00 26.86 341 PHE A O 1
ATOM 2466 N N . SER A 1 164 ? -52.264 33.488 0.708 1.00 30.28 342 SER A N 1
ATOM 2467 C CA . SER A 1 164 ? -51.569 34.535 -0.025 1.00 28.53 342 SER A CA 1
ATOM 2468 C C . SER A 1 164 ? -50.082 34.243 -0.063 1.00 25.88 342 SER A C 1
ATOM 2469 O O . SER A 1 164 ? -49.563 33.542 0.805 1.00 30.73 342 SER A O 1
ATOM 2477 N N . CYS A 1 165 ? -49.395 34.772 -1.069 1.00 28.59 343 CYS A N 1
ATOM 2478 C CA . CYS A 1 165 ? -47.951 34.612 -1.146 1.00 35.60 343 CYS A CA 1
ATOM 2479 C C . CYS A 1 165 ? -47.286 35.748 -1.917 1.00 32.39 343 CYS A C 1
ATOM 2480 O O . CYS A 1 165 ? -47.950 36.539 -2.587 1.00 32.69 343 CYS A O 1
ATOM 2488 N N . ILE A 1 166 ? -45.964 35.819 -1.796 1.00 37.26 344 ILE A N 1
ATOM 2489 C CA . ILE A 1 166 ? -45.162 36.844 -2.451 1.00 31.10 344 ILE A CA 1
ATOM 2490 C C . ILE A 1 166 ? -43.881 36.220 -2.986 1.00 28.24 344 ILE A C 1
ATOM 2491 O O . ILE A 1 166 ? -43.206 35.480 -2.271 1.00 36.49 344 ILE A O 1
ATOM 2507 N N . PHE A 1 167 ? -43.548 36.515 -4.239 1.00 38.71 345 PHE A N 1
ATOM 2508 C CA . PHE A 1 167 ? -42.267 36.105 -4.802 1.00 44.65 345 PHE A CA 1
ATOM 2509 C C . PHE A 1 167 ? -41.273 37.250 -4.638 1.00 42.77 345 PHE A C 1
ATOM 2510 O O . PHE A 1 167 ? -41.641 38.412 -4.786 1.00 37.48 345 PHE A O 1
ATOM 2527 N N . ASN A 1 168 ? -40.021 36.924 -4.324 1.00 47.08 346 ASN A N 1
ATOM 2528 C CA . ASN A 1 168 ? -39.005 37.946 -4.081 1.00 49.36 346 ASN A CA 1
ATOM 2529 C C . ASN A 1 168 ? -37.589 37.393 -4.219 1.00 50.76 346 ASN A C 1
ATOM 2530 O O . ASN A 1 168 ? -37.401 36.186 -4.375 1.00 49.21 346 ASN A O 1
ATOM 2541 N N . ASN A 1 169 ? -36.601 38.285 -4.159 1.00 57.65 347 ASN A N 1
ATOM 2542 C CA . ASN A 1 169 ? -35.194 37.895 -4.248 1.00 57.93 347 ASN A CA 1
ATOM 2543 C C . ASN A 1 169 ? -34.416 38.186 -2.967 1.00 54.33 347 ASN A C 1
ATOM 2544 O O . ASN A 1 169 ? -33.192 38.060 -2.941 1.00 51.99 347 ASN A O 1
ATOM 2555 N N . ASN A 1 170 ? -35.132 38.556 -1.908 1.00 59.95 348 ASN A N 1
ATOM 2556 C CA . ASN A 1 170 ? -34.506 38.932 -0.644 1.00 55.93 348 ASN A CA 1
ATOM 2557 C C . ASN A 1 170 ? -33.484 40.047 -0.840 1.00 59.06 348 ASN A C 1
ATOM 2558 O O . ASN A 1 170 ? -32.416 40.035 -0.228 1.00 55.36 348 ASN A O 1
ATOM 2569 N N . ASN A 1 171 ? -33.810 41.006 -1.701 1.00 59.90 349 ASN A N 1
ATOM 2570 C CA . ASN A 1 171 ? -32.879 42.079 -2.026 1.00 55.61 349 ASN A CA 1
ATOM 2571 C C . ASN A 1 171 ? -33.580 43.274 -2.667 1.00 58.06 349 ASN A C 1
ATOM 2572 O O . ASN A 1 171 ? -33.057 43.889 -3.597 1.00 60.39 349 ASN A O 1
ATOM 2583 N N . GLY A 1 172 ? -34.772 43.591 -2.169 1.00 49.12 350 GLY A N 1
ATOM 2584 C CA . GLY A 1 172 ? -35.478 44.794 -2.574 1.00 52.25 350 GLY A CA 1
ATOM 2585 C C . GLY A 1 172 ? -36.496 44.622 -3.687 1.00 56.43 350 GLY A C 1
ATOM 2586 O O . GLY A 1 172 ? -37.224 45.565 -4.002 1.00 59.88 350 GLY A O 1
ATOM 2590 N N . THR A 1 173 ? -36.552 43.432 -4.281 1.00 60.34 351 THR A N 1
ATOM 2591 C CA . THR A 1 173 ? -37.502 43.160 -5.358 1.00 65.55 351 THR A CA 1
ATOM 2592 C C . THR A 1 173 ? -38.508 42.093 -4.935 1.00 58.07 351 THR A C 1
ATOM 2593 O O . THR A 1 173 ? -38.134 40.997 -4.521 1.00 47.82 351 THR A O 1
ATOM 2604 N N . GLN A 1 174 ? -39.790 42.429 -5.040 1.00 47.56 352 GLN A N 1
ATOM 2605 C CA . GLN A 1 174 ? -40.860 41.510 -4.674 1.00 47.13 352 GLN A CA 1
ATOM 2606 C C . GLN A 1 174 ? -42.132 41.817 -5.456 1.00 45.19 352 GLN A C 1
ATOM 2607 O O . GLN A 1 174 ? -42.276 42.902 -6.017 1.00 44.66 352 GLN A O 1
ATOM 2621 N N . THR A 1 175 ? -43.053 40.858 -5.480 1.00 43.81 353 THR A N 1
ATOM 2622 C CA . THR A 1 175 ? -44.345 41.044 -6.133 1.00 43.12 353 THR A CA 1
ATOM 2623 C C . THR A 1 175 ? -45.329 41.733 -5.197 1.00 38.14 353 THR A C 1
ATOM 2624 O O . THR A 1 175 ? -45.067 41.880 -4.003 1.00 40.50 353 THR A O 1
ATOM 2635 N N . ASP A 1 176 ? -46.464 42.153 -5.746 1.00 36.22 354 ASP A N 1
ATOM 2636 C CA . ASP A 1 176 ? -47.613 42.515 -4.928 1.00 44.82 354 ASP A CA 1
ATOM 2637 C C . ASP A 1 176 ? -48.062 41.286 -4.156 1.00 41.58 354 ASP A C 1
ATOM 2638 O O . ASP A 1 176 ? -47.640 40.168 -4.455 1.00 32.08 354 ASP A O 1
ATOM 2647 N N . ASN A 1 177 ? -48.925 41.488 -3.170 1.00 37.43 355 ASN A N 1
ATOM 2648 C CA . ASN A 1 177 ? -49.608 40.370 -2.542 1.00 39.48 355 ASN A CA 1
ATOM 2649 C C . ASN A 1 177 ? -50.382 39.574 -3.579 1.00 32.41 355 ASN A C 1
ATOM 2650 O O . ASN A 1 177 ? -51.203 40.134 -4.304 1.00 38.52 355 ASN A O 1
ATOM 2661 N N . ILE A 1 178 ? -50.119 38.274 -3.644 1.00 38.96 356 ILE A N 1
ATOM 2662 C CA . ILE A 1 178 ? -50.861 37.383 -4.528 1.00 35.08 356 ILE A CA 1
ATOM 2663 C C . ILE A 1 178 ? -51.907 36.634 -3.714 1.00 31.70 356 ILE A C 1
ATOM 2664 O O . ILE A 1 178 ? -51.564 35.803 -2.880 1.00 35.29 356 ILE A O 1
ATOM 2680 N N . ASP A 1 179 ? -53.178 36.934 -3.958 1.00 33.10 357 ASP A N 1
ATOM 2681 C CA . ASP A 1 179 ? -54.269 36.274 -3.250 1.00 34.49 357 ASP A CA 1
ATOM 2682 C C . ASP A 1 179 ? -54.709 35.032 -4.015 1.00 32.31 357 ASP A C 1
ATOM 2683 O O . ASP A 1 179 ? -55.348 35.129 -5.063 1.00 34.15 357 ASP A O 1
ATOM 2692 N N . VAL A 1 180 ? -54.359 33.868 -3.479 1.00 30.72 358 VAL A N 1
ATOM 2693 C CA . VAL A 1 180 ? -54.615 32.598 -4.148 1.00 30.23 358 VAL A CA 1
ATOM 2694 C C . VAL A 1 180 ? -55.978 32.034 -3.766 1.00 29.12 358 VAL A C 1
ATOM 2695 O O . VAL A 1 180 ? -56.213 31.684 -2.609 1.00 29.69 358 VAL A O 1
ATOM 2708 N N . SER A 1 181 ? -56.872 31.960 -4.747 1.00 32.68 359 SER A N 1
ATOM 2709 C CA . SER A 1 181 ? -58.135 31.251 -4.585 1.00 29.26 359 SER A CA 1
ATOM 2710 C C . SER A 1 181 ? -57.967 29.801 -5.019 1.00 30.15 359 SER A C 1
ATOM 2711 O O . SER A 1 181 ? -57.740 29.521 -6.196 1.00 30.21 359 SER A O 1
ATOM 2719 N N . VAL A 1 182 ? -58.069 28.883 -4.064 1.00 31.81 360 VAL A N 1
ATOM 2720 C CA . VAL A 1 182 ? -57.994 27.456 -4.361 1.00 24.15 360 VAL A CA 1
ATOM 2721 C C . VAL A 1 182 ? -59.358 26.984 -4.856 1.00 25.63 360 VAL A C 1
ATOM 2722 O O . VAL A 1 182 ? -60.321 26.931 -4.092 1.00 32.53 360 VAL A O 1
ATOM 2735 N N . THR A 1 183 ? -59.426 26.649 -6.142 1.00 24.30 361 THR A N 1
ATOM 2736 C CA . THR A 1 183 ? -60.684 26.309 -6.801 1.00 26.37 361 THR A CA 1
ATOM 2737 C C . THR A 1 183 ? -60.807 24.814 -7.084 1.00 27.96 361 THR A C 1
ATOM 2738 O O . THR A 1 183 ? -61.828 24.356 -7.595 1.00 27.03 361 THR A O 1
ATOM 2749 N N . SER A 1 184 ? -59.767 24.055 -6.752 1.00 26.75 362 SER A N 1
ATOM 2750 C CA . SER A 1 184 ? -59.771 22.614 -6.976 1.00 24.30 362 SER A CA 1
ATOM 2751 C C . SER A 1 184 ? -58.573 21.967 -6.293 1.00 30.82 362 SER A C 1
ATOM 2752 O O . SER A 1 184 ? -57.724 22.658 -5.732 1.00 26.72 362 SER A O 1
ATOM 2760 N N . THR A 1 185 ? -58.506 20.640 -6.353 1.00 25.90 363 THR A N 1
ATOM 2761 C CA . THR A 1 185 ? -57.405 19.896 -5.749 1.00 25.72 363 THR A CA 1
ATOM 2762 C C . THR A 1 185 ? -56.100 20.030 -6.539 1.00 24.64 363 THR A C 1
ATOM 2763 O O . THR A 1 185 ? -55.045 19.589 -6.081 1.00 27.81 363 THR A O 1
ATOM 2774 N N . SER A 1 186 ? -56.176 20.627 -7.724 1.00 24.30 364 SER A N 1
ATOM 2775 C CA . SER A 1 186 ? -54.993 20.829 -8.560 1.00 28.25 364 SER A CA 1
ATOM 2776 C C . SER A 1 186 ? -55.007 22.217 -9.201 1.00 32.32 364 SER A C 1
ATOM 2777 O O . SER A 1 186 ? -54.904 22.357 -10.420 1.00 28.46 364 SER A O 1
ATOM 2785 N N . THR A 1 187 ? -55.130 23.241 -8.363 1.00 29.80 365 THR A N 1
ATOM 2786 C CA . THR A 1 187 ? -55.154 24.623 -8.827 1.00 30.41 365 THR A CA 1
ATOM 2787 C C . THR A 1 187 ? -53.772 25.046 -9.315 1.00 29.00 365 THR A C 1
ATOM 2788 O O . THR A 1 187 ? -52.766 24.783 -8.656 1.00 27.22 365 THR A O 1
ATOM 2799 N N . GLU A 1 188 ? -53.734 25.705 -10.469 1.00 27.77 366 GLU A N 1
ATOM 2800 C CA . GLU A 1 188 ? -52.479 26.148 -11.062 1.00 32.84 366 GLU A CA 1
ATOM 2801 C C . GLU A 1 188 ? -52.559 27.618 -11.473 1.00 31.22 366 GLU A C 1
ATOM 2802 O O . GLU A 1 188 ? -53.544 28.049 -12.074 1.00 32.80 366 GLU A O 1
ATOM 2814 N N . LEU A 1 189 ? -51.516 28.377 -11.146 1.00 38.70 367 LEU A N 1
ATOM 2815 C CA . LEU A 1 189 ? -51.466 29.805 -11.452 1.00 37.86 367 LEU A CA 1
ATOM 2816 C C . LEU A 1 189 ? -50.118 30.211 -12.045 1.00 33.69 367 LEU A C 1
ATOM 2817 O O . LEU A 1 189 ? -49.105 29.552 -11.815 1.00 35.08 367 LEU A O 1
ATOM 2833 N N . TRP A 1 190 ? -50.125 31.299 -12.812 1.00 39.20 368 TRP A N 1
ATOM 2834 C CA . TRP A 1 190 ? -48.910 31.882 -13.373 1.00 41.19 368 TRP A CA 1
ATOM 2835 C C . TRP A 1 190 ? -48.820 33.350 -12.970 1.00 35.80 368 TRP A C 1
ATOM 2836 O O . TRP A 1 190 ? -49.797 34.090 -13.091 1.00 37.38 368 TRP A O 1
ATOM 2857 N N . VAL A 1 191 ? -47.649 33.770 -12.498 1.00 39.02 369 VAL A N 1
ATOM 2858 C CA . VAL A 1 191 ? -47.462 35.139 -12.024 1.00 45.32 369 VAL A CA 1
ATOM 2859 C C . VAL A 1 191 ? -46.283 35.818 -12.717 1.00 38.54 369 VAL A C 1
ATOM 2860 O O . VAL A 1 191 ? -45.228 35.214 -12.910 1.00 38.80 369 VAL A O 1
ATOM 2873 N N . THR A 1 192 ? -46.485 37.077 -13.096 1.00 47.47 370 THR A N 1
ATOM 2874 C CA . THR A 1 192 ? -45.430 37.897 -13.682 1.00 52.79 370 THR A CA 1
ATOM 2875 C C . THR A 1 192 ? -45.401 39.280 -13.046 1.00 51.46 370 THR A C 1
ATOM 2876 O O . THR A 1 192 ? -46.409 39.754 -12.522 1.00 45.33 370 THR A O 1
ATOM 2887 N N . GLY A 1 193 ? -44.239 39.923 -13.099 1.00 54.74 371 GLY A N 1
ATOM 2888 C CA . GLY A 1 193 ? -44.107 41.301 -12.668 1.00 54.89 371 GLY A CA 1
ATOM 2889 C C . GLY A 1 193 ? -43.577 41.446 -11.258 1.00 56.97 371 GLY A C 1
ATOM 2890 O O . GLY A 1 193 ? -43.182 40.468 -10.624 1.00 46.10 371 GLY A O 1
ATOM 2894 N N . THR A 1 194 ? -43.566 42.684 -10.778 1.00 56.98 372 THR A N 1
ATOM 2895 C CA . THR A 1 194 ? -43.132 43.001 -9.425 1.00 54.05 372 THR A CA 1
ATOM 2896 C C . THR A 1 194 ? -44.118 44.003 -8.832 1.00 55.43 372 THR A C 1
ATOM 2897 O O . THR A 1 194 ? -45.188 44.224 -9.401 1.00 50.74 372 THR A O 1
ATOM 2908 N N . LYS A 1 195 ? -43.767 44.596 -7.694 1.00 54.63 373 LYS A N 1
ATOM 2909 C CA . LYS A 1 195 ? -44.652 45.533 -7.005 1.00 56.94 373 LYS A CA 1
ATOM 2910 C C . LYS A 1 195 ? -45.167 46.615 -7.947 1.00 54.73 373 LYS A C 1
ATOM 2911 O O . LYS A 1 195 ? -44.389 47.261 -8.650 1.00 53.16 373 LYS A O 1
ATOM 2930 N N . GLY A 1 196 ? -46.484 46.802 -7.957 1.00 50.47 374 GLY A N 1
ATOM 2931 C CA . GLY A 1 196 ? -47.113 47.777 -8.826 1.00 48.92 374 GLY A CA 1
ATOM 2932 C C . GLY A 1 196 ? -47.477 47.210 -10.187 1.00 52.33 374 GLY A C 1
ATOM 2933 O O . GLY A 1 196 ? -48.316 47.773 -10.890 1.00 53.05 374 GLY A O 1
ATOM 2937 N N . ASP A 1 197 ? -46.857 46.091 -10.555 1.00 61.46 375 ASP A N 1
ATOM 2938 C CA . ASP A 1 197 ? -47.011 45.538 -11.898 1.00 65.96 375 ASP A CA 1
ATOM 2939 C C . ASP A 1 197 ? -47.191 44.017 -11.878 1.00 65.46 375 ASP A C 1
ATOM 2940 O O . ASP A 1 197 ? -46.826 43.326 -12.829 1.00 61.81 375 ASP A O 1
ATOM 2949 N N . THR A 1 198 ? -47.764 43.503 -10.796 1.00 65.95 376 THR A N 1
ATOM 2950 C CA . THR A 1 198 ? -47.962 42.064 -10.647 1.00 58.61 376 THR A CA 1
ATOM 2951 C C . THR A 1 198 ? -49.251 41.610 -11.329 1.00 49.02 376 THR A C 1
ATOM 2952 O O . THR A 1 198 ? -50.324 42.158 -11.073 1.00 49.34 376 THR A O 1
ATOM 2963 N N . THR A 1 199 ? -49.129 40.606 -12.194 1.00 50.22 377 THR A N 1
ATOM 2964 C CA . THR A 1 199 ? -50.270 40.042 -12.911 1.00 52.12 377 THR A CA 1
ATOM 2965 C C . THR A 1 199 ? -50.386 38.541 -12.647 1.00 45.93 377 THR A C 1
ATOM 2966 O O . THR A 1 199 ? -49.400 37.811 -12.744 1.00 40.98 377 THR A O 1
ATOM 2977 N N . VAL A 1 200 ? -51.596 38.094 -12.318 1.00 45.02 378 VAL A N 1
ATOM 2978 C CA . VAL A 1 200 ? -51.862 36.684 -12.038 1.00 43.88 378 VAL A CA 1
ATOM 2979 C C . VAL A 1 200 ? -52.745 36.071 -13.125 1.00 43.18 378 VAL A C 1
ATOM 2980 O O . VAL A 1 200 ? -53.857 36.543 -13.369 1.00 44.08 378 VAL A O 1
ATOM 2993 N N . TYR A 1 201 ? -52.241 35.018 -13.764 1.00 41.74 379 TYR A N 1
ATOM 2994 C CA . TYR A 1 201 ? -52.973 34.320 -14.817 1.00 48.29 379 TYR A CA 1
ATOM 2995 C C . TYR A 1 201 ? -53.508 32.971 -14.337 1.00 48.53 379 TYR A C 1
ATOM 2996 O O . TYR A 1 201 ? -52.809 32.222 -13.652 1.00 39.52 379 TYR A O 1
ATOM 3014 N N . LYS A 1 202 ? -54.747 32.669 -14.714 1.00 46.09 380 LYS A N 1
ATOM 3015 C CA . LYS A 1 202 ? -55.381 31.398 -14.376 1.00 46.33 380 LYS A CA 1
ATOM 3016 C C . LYS A 1 202 ? -55.245 30.388 -15.512 1.00 46.95 380 LYS A C 1
ATOM 3017 O O . LYS A 1 202 ? -55.485 29.197 -15.323 1.00 49.48 380 LYS A O 1
ATOM 3036 N N . THR A 1 203 ? -54.863 30.876 -16.689 1.00 54.89 381 THR A N 1
ATOM 3037 C CA . THR A 1 203 ? -54.427 30.016 -17.786 1.00 54.30 381 THR A CA 1
ATOM 3038 C C . THR A 1 203 ? -53.053 30.501 -18.231 1.00 51.63 381 THR A C 1
ATOM 3039 O O . THR A 1 203 ? -52.744 31.683 -18.105 1.00 61.98 381 THR A O 1
ATOM 3050 N N . ALA A 1 204 ? -52.227 29.589 -18.734 1.00 50.06 382 ALA A N 1
ATOM 3051 C CA . ALA A 1 204 ? -50.849 29.920 -19.096 1.00 54.44 382 ALA A CA 1
ATOM 3052 C C . ALA A 1 204 ? -50.794 31.098 -20.068 1.00 64.35 382 ALA A C 1
ATOM 3053 O O . ALA A 1 204 ? -51.486 31.094 -21.086 1.00 61.43 382 ALA A O 1
ATOM 3060 N N . PRO A 1 205 ? -49.974 32.117 -19.754 1.00 72.11 383 PRO A N 1
ATOM 3061 C CA . PRO A 1 205 ? -49.862 33.274 -20.645 1.00 69.72 383 PRO A CA 1
ATOM 3062 C C . PRO A 1 205 ? -48.908 33.007 -21.808 1.00 72.99 383 PRO A C 1
ATOM 3063 O O . PRO A 1 205 ? -48.171 32.023 -21.773 1.00 63.14 383 PRO A O 1
ATOM 3074 N N . ASP A 1 206 ? -48.930 33.869 -22.821 1.00 72.56 384 ASP A N 1
ATOM 3075 C CA . ASP A 1 206 ? -48.050 33.729 -23.982 1.00 71.79 384 ASP A CA 1
ATOM 3076 C C . ASP A 1 206 ? -46.585 33.594 -23.568 1.00 67.26 384 ASP A C 1
ATOM 3077 O O . ASP A 1 206 ? -45.782 32.974 -24.266 1.00 72.92 384 ASP A O 1
ATOM 3086 N N . SER A 1 207 ? -46.251 34.185 -22.426 1.00 65.26 385 SER A N 1
ATOM 3087 C CA . SER A 1 207 ? -44.900 34.120 -21.880 1.00 63.16 385 SER A CA 1
ATOM 3088 C C . SER A 1 207 ? -44.508 32.703 -21.456 1.00 65.72 385 SER A C 1
ATOM 3089 O O . SER A 1 207 ? -43.327 32.405 -21.274 1.00 59.24 385 SER A O 1
ATOM 3097 N N . TRP A 1 208 ? -45.501 31.836 -21.298 1.00 74.70 386 TRP A N 1
ATOM 3098 C CA . TRP A 1 208 ? -45.265 30.443 -20.935 1.00 72.83 386 TRP A CA 1
ATOM 3099 C C . TRP A 1 208 ? -45.041 29.628 -22.205 1.00 80.85 386 TRP A C 1
ATOM 3100 O O . TRP A 1 208 ? -45.988 29.280 -22.910 1.00 78.70 386 TRP A O 1
ATOM 3121 N N . GLU A 1 209 ? -43.777 29.339 -22.493 1.00 84.80 387 GLU A N 1
ATOM 3122 C CA . GLU A 1 209 ? -43.388 28.741 -23.766 1.00 96.20 387 GLU A CA 1
ATOM 3123 C C . GLU A 1 209 ? -43.679 27.247 -23.839 1.00 90.15 387 GLU A C 1
ATOM 3124 O O . GLU A 1 209 ? -43.568 26.641 -24.906 1.00 77.14 387 GLU A O 1
ATOM 3130 N N . MET B 1 1 ? -67.409 23.821 13.500 1.00 34.27 179 MET B N 1
ATOM 3131 C CA . MET B 1 1 ? -67.530 22.912 12.366 1.00 35.22 179 MET B CA 1
ATOM 3132 C C . MET B 1 1 ? -68.665 21.917 12.585 1.00 33.62 179 MET B C 1
ATOM 3133 O O . MET B 1 1 ? -69.051 21.651 13.721 1.00 30.72 179 MET B O 1
ATOM 3148 N N . ASP B 1 2 ? -69.184 21.364 11.493 1.00 30.28 180 ASP B N 1
ATOM 3149 C CA . ASP B 1 2 ? -70.256 20.377 11.563 1.00 32.49 180 ASP B CA 1
ATOM 3150 C C . ASP B 1 2 ? -69.700 18.958 11.518 1.00 31.26 180 ASP B C 1
ATOM 3151 O O . ASP B 1 2 ? -69.036 18.571 10.557 1.00 32.41 180 ASP B O 1
ATOM 3160 N N . LEU B 1 3 ? -69.981 18.191 12.567 1.00 30.14 181 LEU B N 1
ATOM 3161 C CA . LEU B 1 3 ? -69.536 16.805 12.665 1.00 28.80 181 LEU B CA 1
ATOM 3162 C C . LEU B 1 3 ? -70.724 15.859 12.541 1.00 32.18 181 LEU B C 1
ATOM 3163 O O . LEU B 1 3 ? -71.786 16.109 13.112 1.00 26.17 181 LEU B O 1
ATOM 3179 N N . THR B 1 4 ? -70.536 14.786 11.778 1.00 26.46 182 THR B N 1
ATOM 3180 C CA . THR B 1 4 ? -71.520 13.714 11.677 1.00 25.64 182 THR B CA 1
ATOM 3181 C C . THR B 1 4 ? -70.816 12.373 11.830 1.00 27.29 182 THR B C 1
ATOM 3182 O O . THR B 1 4 ? -69.790 12.126 11.194 1.00 25.15 182 THR B O 1
ATOM 3193 N N . ILE B 1 5 ? -71.365 11.514 12.683 1.00 23.87 183 ILE B N 1
ATOM 3194 C CA . ILE B 1 5 ? -70.828 10.173 12.876 1.00 23.74 183 ILE B CA 1
ATOM 3195 C C . ILE B 1 5 ? -71.919 9.136 12.659 1.00 27.44 183 ILE B C 1
ATOM 3196 O O . ILE B 1 5 ? -72.980 9.197 13.280 1.00 27.78 183 ILE B O 1
ATOM 3212 N N . ASN B 1 6 ? -71.645 8.193 11.763 1.00 25.71 184 ASN B N 1
ATOM 3213 C CA . ASN B 1 6 ? -72.530 7.062 11.518 1.00 24.89 184 ASN B CA 1
ATOM 3214 C C . ASN B 1 6 ? -71.867 5.780 12.002 1.00 23.17 184 ASN B C 1
ATOM 3215 O O . ASN B 1 6 ? -70.702 5.528 11.700 1.00 25.01 184 ASN B O 1
ATOM 3226 N N . TYR B 1 7 ? -72.618 4.976 12.748 1.00 22.62 185 TYR B N 1
ATOM 3227 C CA . TYR B 1 7 ? -72.088 3.774 13.381 1.00 22.49 185 TYR B CA 1
ATOM 3228 C C . TYR B 1 7 ? -72.978 2.569 13.086 1.00 24.70 185 TYR B C 1
ATOM 3229 O O . TYR B 1 7 ? -74.155 2.556 13.449 1.00 26.11 185 TYR B O 1
ATOM 3247 N N . LYS B 1 8 ? -72.422 1.571 12.403 1.00 24.24 186 LYS B N 1
ATOM 3248 C CA . LYS B 1 8 ? -73.118 0.304 12.210 1.00 28.52 186 LYS B CA 1
ATOM 3249 C C . LYS B 1 8 ? -72.976 -0.483 13.504 1.00 19.33 186 LYS B C 1
ATOM 3250 O O . LYS B 1 8 ? -71.958 -1.133 13.731 1.00 25.73 186 LYS B O 1
ATOM 3269 N N . SER B 1 9 ? -73.991 -0.408 14.357 1.00 25.56 187 SER B N 1
ATOM 3270 C CA . SER B 1 9 ? -73.847 -0.847 15.741 1.00 23.81 187 SER B CA 1
ATOM 3271 C C . SER B 1 9 ? -73.542 -2.335 15.888 1.00 29.38 187 SER B C 1
ATOM 3272 O O . SER B 1 9 ? -74.145 -3.177 15.223 1.00 26.29 187 SER B O 1
ATOM 3280 N N . THR B 1 10 ? -72.587 -2.629 16.766 1.00 28.96 188 THR B N 1
ATOM 3281 C CA . THR B 1 10 ? -72.318 -3.983 17.230 1.00 27.82 188 THR B CA 1
ATOM 3282 C C . THR B 1 10 ? -72.580 -4.068 18.733 1.00 26.59 188 THR B C 1
ATOM 3283 O O . THR B 1 10 ? -72.208 -5.048 19.382 1.00 27.45 188 THR B O 1
ATOM 3294 N N . LEU B 1 11 ? -73.220 -3.033 19.275 1.00 24.30 189 LEU B N 1
ATOM 3295 C CA . LEU B 1 11 ? -73.440 -2.913 20.715 1.00 27.33 189 LEU B CA 1
ATOM 3296 C C . LEU B 1 11 ? -74.927 -2.822 21.076 1.00 29.23 189 LEU B C 1
ATOM 3297 O O . LEU B 1 11 ? -75.278 -2.501 22.212 1.00 29.31 189 LEU B O 1
ATOM 3313 N N . GLY B 1 12 ? -75.795 -3.112 20.112 1.00 25.90 190 GLY B N 1
ATOM 3314 C CA . GLY B 1 12 ? -77.231 -3.081 20.342 1.00 29.55 190 GLY B CA 1
ATOM 3315 C C . GLY B 1 12 ? -77.865 -1.828 19.771 1.00 31.08 190 GLY B C 1
ATOM 3316 O O . GLY B 1 12 ? -77.200 -1.047 19.093 1.00 29.91 190 GLY B O 1
ATOM 3320 N N . ASP B 1 13 ? -79.149 -1.627 20.054 1.00 32.38 191 ASP B N 1
ATOM 3321 C CA . ASP B 1 13 ? -79.898 -0.532 19.444 1.00 35.73 191 ASP B CA 1
ATOM 3322 C C . ASP B 1 13 ? -79.878 0.752 20.279 1.00 32.51 191 ASP B C 1
ATOM 3323 O O . ASP B 1 13 ? -80.488 1.754 19.902 1.00 32.68 191 ASP B O 1
ATOM 3332 N N . ASP B 1 14 ? -79.178 0.713 21.410 1.00 29.51 192 ASP B N 1
ATOM 3333 C CA . ASP B 1 14 ? -79.030 1.886 22.264 1.00 32.16 192 ASP B CA 1
ATOM 3334 C C . ASP B 1 14 ? -77.551 2.235 22.402 1.00 30.26 192 ASP B C 1
ATOM 3335 O O . ASP B 1 14 ? -76.848 1.680 23.248 1.00 35.79 192 ASP B O 1
ATOM 3344 N N . VAL B 1 15 ? -77.090 3.155 21.560 1.00 30.54 193 VAL B N 1
ATOM 3345 C CA . VAL B 1 15 ? -75.678 3.516 21.505 1.00 23.69 193 VAL B CA 1
ATOM 3346 C C . VAL B 1 15 ? -75.478 5.025 21.538 1.00 28.14 193 VAL B C 1
ATOM 3347 O O . VAL B 1 15 ? -76.372 5.793 21.181 1.00 27.35 193 VAL B O 1
ATOM 3360 N N . ALA B 1 16 ? -74.288 5.437 21.962 1.00 27.78 194 ALA B N 1
ATOM 3361 C CA . ALA B 1 16 ? -73.951 6.850 22.058 1.00 29.35 194 ALA B CA 1
ATOM 3362 C C . ALA B 1 16 ? -72.515 7.093 21.613 1.00 29.76 194 ALA B C 1
ATOM 3363 O O . ALA B 1 16 ? -71.710 6.164 21.532 1.00 26.63 194 ALA B O 1
ATOM 3370 N N . ALA B 1 17 ? -72.211 8.355 21.323 1.00 29.21 195 ALA B N 1
ATOM 3371 C CA . ALA B 1 17 ? -70.876 8.768 20.919 1.00 24.57 195 ALA B CA 1
ATOM 3372 C C . ALA B 1 17 ? -70.302 9.744 21.936 1.00 28.70 195 ALA B C 1
ATOM 3373 O O . ALA B 1 17 ? -70.841 10.834 22.135 1.00 26.11 195 ALA B O 1
ATOM 3380 N N . TYR B 1 18 ? -69.214 9.338 22.582 1.00 27.53 196 TYR B N 1
ATOM 3381 C CA . TYR B 1 18 ? -68.517 10.188 23.536 1.00 27.38 196 TYR B CA 1
ATOM 3382 C C . TYR B 1 18 ? -67.282 10.766 22.860 1.00 29.46 196 TYR B C 1
ATOM 3383 O O . TYR B 1 18 ? -66.444 10.024 22.348 1.00 28.53 196 TYR B O 1
ATOM 3401 N N . ILE B 1 19 ? -67.186 12.091 22.853 1.00 26.89 197 ILE B N 1
ATOM 3402 C CA . ILE B 1 19 ? -66.110 12.787 22.157 1.00 26.00 197 ILE B CA 1
ATOM 3403 C C . ILE B 1 19 ? -65.365 13.688 23.126 1.00 27.60 197 ILE B C 1
ATOM 3404 O O . ILE B 1 19 ? -65.977 14.379 23.940 1.00 32.16 197 ILE B O 1
ATOM 3420 N N . TYR B 1 20 ? -64.040 13.674 23.044 1.00 24.38 198 TYR B N 1
ATOM 3421 C CA . TYR B 1 20 ? -63.241 14.492 23.942 1.00 29.11 198 TYR B CA 1
ATOM 3422 C C . TYR B 1 20 ? -61.849 14.792 23.410 1.00 28.92 198 TYR B C 1
ATOM 3423 O O . TYR B 1 20 ? -61.272 14.014 22.649 1.00 31.32 198 TYR B O 1
ATOM 3441 N N . LYS B 1 21 ? -61.329 15.943 23.822 1.00 33.28 199 LYS B N 1
ATOM 3442 C CA . LYS B 1 21 ? -59.935 16.302 23.614 1.00 32.46 199 LYS B CA 1
ATOM 3443 C C . LYS B 1 21 ? -59.459 16.967 24.894 1.00 36.19 199 LYS B C 1
ATOM 3444 O O . LYS B 1 21 ? -59.812 18.112 25.181 1.00 34.47 199 LYS B O 1
ATOM 3463 N N . GLU B 1 22 ? -58.664 16.235 25.664 1.00 38.92 200 GLU B N 1
ATOM 3464 C CA . GLU B 1 22 ? -58.363 16.621 27.032 1.00 36.50 200 GLU B CA 1
ATOM 3465 C C . GLU B 1 22 ? -59.687 16.863 27.767 1.00 37.15 200 GLU B C 1
ATOM 3466 O O . GLU B 1 22 ? -60.527 15.965 27.818 1.00 41.16 200 GLU B O 1
ATOM 3478 N N . THR B 1 23 ? -59.897 18.062 28.306 1.00 37.71 201 THR B N 1
ATOM 3479 C CA . THR B 1 23 ? -61.085 18.326 29.124 1.00 36.16 201 THR B CA 1
ATOM 3480 C C . THR B 1 23 ? -62.300 18.802 28.320 1.00 35.07 201 THR B C 1
ATOM 3481 O O . THR B 1 23 ? -63.398 18.931 28.864 1.00 37.22 201 THR B O 1
ATOM 3492 N N . ASN B 1 24 ? -62.108 19.061 27.031 1.00 32.49 202 ASN B N 1
ATOM 3493 C CA . ASN B 1 24 ? -63.211 19.485 26.172 1.00 32.10 202 ASN B CA 1
ATOM 3494 C C . ASN B 1 24 ? -64.093 18.294 25.807 1.00 32.38 202 ASN B C 1
ATOM 3495 O O . ASN B 1 24 ? -63.611 17.328 25.226 1.00 37.38 202 ASN B O 1
ATOM 3506 N N . LYS B 1 25 ? -65.376 18.370 26.153 1.00 29.62 203 LYS B N 1
ATOM 3507 C CA . LYS B 1 25 ? -66.320 17.274 25.930 1.00 33.51 203 LYS B CA 1
ATOM 3508 C C . LYS B 1 25 ? -67.536 17.746 25.128 1.00 32.19 203 LYS B C 1
ATOM 3509 O O . LYS B 1 25 ? -68.615 17.930 25.690 1.00 35.84 203 LYS B O 1
ATOM 3528 N N . PRO B 1 26 ? -67.368 17.933 23.806 1.00 29.32 204 PRO B N 1
ATOM 3529 C CA . PRO B 1 26 ? -68.402 18.550 22.965 1.00 30.99 204 PRO B CA 1
ATOM 3530 C C . PRO B 1 26 ? -69.744 17.815 22.957 1.00 35.19 204 PRO B C 1
ATOM 3531 O O . PRO B 1 26 ? -70.777 18.465 22.794 1.00 32.15 204 PRO B O 1
ATOM 3542 N N . ALA B 1 27 ? -69.730 16.494 23.116 1.00 31.91 205 ALA B N 1
ATOM 3543 C CA . ALA B 1 27 ? -70.963 15.707 23.076 1.00 32.35 205 ALA B CA 1
ATOM 3544 C C . ALA B 1 27 ? -71.545 15.483 24.475 1.00 35.65 205 ALA B C 1
ATOM 3545 O O . ALA B 1 27 ? -72.527 14.756 24.637 1.00 38.21 205 ALA B O 1
ATOM 3552 N N . GLY B 1 28 ? -70.935 16.109 25.479 1.00 36.00 206 GLY B N 1
ATOM 3553 C CA . GLY B 1 28 ? -71.441 16.058 26.841 1.00 39.18 206 GLY B CA 1
ATOM 3554 C C . GLY B 1 28 ? -70.673 15.091 27.717 1.00 37.75 206 GLY B C 1
ATOM 3555 O O . GLY B 1 28 ? -69.738 14.432 27.261 1.00 35.06 206 GLY B O 1
ATOM 3559 N N . GLU B 1 29 ? -71.065 15.016 28.984 1.00 33.53 207 GLU B N 1
ATOM 3560 C CA . GLU B 1 29 ? -70.453 14.080 29.916 1.00 42.92 207 GLU B CA 1
ATOM 3561 C C . GLU B 1 29 ? -70.784 12.655 29.486 1.00 34.91 207 GLU B C 1
ATOM 3562 O O . GLU B 1 29 ? -71.746 12.436 28.748 1.00 30.09 207 GLU B O 1
ATOM 3574 N N . TRP B 1 30 ? -69.973 11.699 29.932 1.00 34.86 208 TRP B N 1
ATOM 3575 C CA . TRP B 1 30 ? -70.211 10.283 29.652 1.00 34.19 208 TRP B CA 1
ATOM 3576 C C . TRP B 1 30 ? -71.681 9.922 29.870 1.00 31.37 208 TRP B C 1
ATOM 3577 O O . TRP B 1 30 ? -72.273 10.341 30.863 1.00 37.06 208 TRP B O 1
ATOM 3598 N N . PRO B 1 31 ? -72.279 9.133 28.956 1.00 35.55 209 PRO B N 1
ATOM 3599 C CA . PRO B 1 31 ? -71.736 8.442 27.777 1.00 34.77 209 PRO B CA 1
ATOM 3600 C C . PRO B 1 31 ? -71.728 9.259 26.481 1.00 33.37 209 PRO B C 1
ATOM 3601 O O . PRO B 1 31 ? -71.485 8.693 25.413 1.00 26.29 209 PRO B O 1
ATOM 3612 N N . GLY B 1 32 ? -71.987 10.559 26.567 1.00 33.12 210 GLY B N 1
ATOM 3613 C CA . GLY B 1 32 ? -71.993 11.406 25.388 1.00 32.01 210 GLY B CA 1
ATOM 3614 C C . GLY B 1 32 ? -73.379 11.554 24.791 1.00 28.35 210 GLY B C 1
ATOM 3615 O O . GLY B 1 32 ? -74.376 11.529 25.512 1.00 32.11 210 GLY B O 1
ATOM 3619 N N . LYS B 1 33 ? -73.438 11.704 23.469 1.00 27.85 211 LYS B N 1
ATOM 3620 C CA . LYS B 1 33 ? -74.697 11.951 22.775 1.00 26.48 211 LYS B CA 1
ATOM 3621 C C . LYS B 1 33 ? -75.255 10.678 22.140 1.00 29.96 211 LYS B C 1
ATOM 3622 O O . LYS B 1 33 ? -74.566 9.987 21.388 1.00 26.38 211 LYS B O 1
ATOM 3641 N N . THR B 1 34 ? -76.511 10.379 22.454 1.00 27.41 212 THR B N 1
ATOM 3642 C CA . THR B 1 34 ? -77.183 9.199 21.922 1.00 30.03 212 THR B CA 1
ATOM 3643 C C . THR B 1 34 ? -77.320 9.293 20.411 1.00 35.76 212 THR B C 1
ATOM 3644 O O . THR B 1 34 ? -77.647 10.351 19.874 1.00 32.16 212 THR B O 1
ATOM 3655 N N . MET B 1 35 ? -77.066 8.177 19.735 1.00 31.11 213 MET B N 1
ATOM 3656 C CA . MET B 1 35 ? -77.150 8.116 18.281 1.00 28.90 213 MET B CA 1
ATOM 3657 C C . MET B 1 35 ? -78.508 7.568 17.857 1.00 34.85 213 MET B C 1
ATOM 3658 O O . MET B 1 35 ? -78.957 6.534 18.355 1.00 34.34 213 MET B O 1
ATOM 3672 N N . THR B 1 36 ? -79.154 8.274 16.932 1.00 30.95 214 THR B N 1
ATOM 3673 C CA . THR B 1 36 ? -80.501 7.931 16.490 1.00 33.66 214 THR B CA 1
ATOM 3674 C C . THR B 1 36 ? -80.440 6.992 15.291 1.00 30.27 214 THR B C 1
ATOM 3675 O O . THR B 1 36 ? -79.538 7.100 14.459 1.00 33.79 214 THR B O 1
ATOM 3686 N N . ALA B 1 37 ? -81.394 6.066 15.219 1.00 33.10 215 ALA B N 1
ATOM 3687 C CA . ALA B 1 37 ? -81.485 5.124 14.104 1.00 33.17 215 ALA B CA 1
ATOM 3688 C C . ALA B 1 37 ? -81.445 5.858 12.772 1.00 31.97 215 ALA B C 1
ATOM 3689 O O . ALA B 1 37 ? -82.198 6.804 12.553 1.00 36.67 215 ALA B O 1
ATOM 3696 N N . THR B 1 38 ? -80.562 5.415 11.883 1.00 31.72 216 THR B N 1
ATOM 3697 C CA . THR B 1 38 ? -80.326 6.122 10.630 1.00 29.58 216 THR B CA 1
ATOM 3698 C C . THR B 1 38 ? -81.453 5.881 9.627 1.00 33.72 216 THR B C 1
ATOM 3699 O O . THR B 1 38 ? -81.684 4.756 9.186 1.00 33.54 216 THR B O 1
ATOM 3710 N N . ALA B 1 39 ? -82.157 6.960 9.295 1.00 31.50 217 ALA B N 1
ATOM 3711 C CA . ALA B 1 39 ? -83.212 6.957 8.286 1.00 38.88 217 ALA B CA 1
ATOM 3712 C C . ALA B 1 39 ? -82.764 6.309 6.981 1.00 34.43 217 ALA B C 1
ATOM 3713 O O . ALA B 1 39 ? -81.873 6.816 6.301 1.00 40.21 217 ALA B O 1
ATOM 3720 N N . GLY B 1 40 ? -83.395 5.188 6.638 1.00 38.48 218 GLY B N 1
ATOM 3721 C CA . GLY B 1 40 ? -83.168 4.534 5.362 1.00 36.29 218 GLY B CA 1
ATOM 3722 C C . GLY B 1 40 ? -81.921 3.670 5.319 1.00 40.21 218 GLY B C 1
ATOM 3723 O O . GLY B 1 40 ? -81.509 3.230 4.246 1.00 37.13 218 GLY B O 1
ATOM 3727 N N . HIS B 1 41 ? -81.320 3.426 6.480 1.00 39.90 219 HIS B N 1
ATOM 3728 C CA . HIS B 1 41 ? -80.135 2.575 6.566 1.00 36.28 219 HIS B CA 1
ATOM 3729 C C . HIS B 1 41 ? -80.196 1.701 7.811 1.00 41.09 219 HIS B C 1
ATOM 3730 O O . HIS B 1 41 ? -79.769 2.099 8.895 1.00 30.30 219 HIS B O 1
ATOM 3744 N N . GLU B 1 42 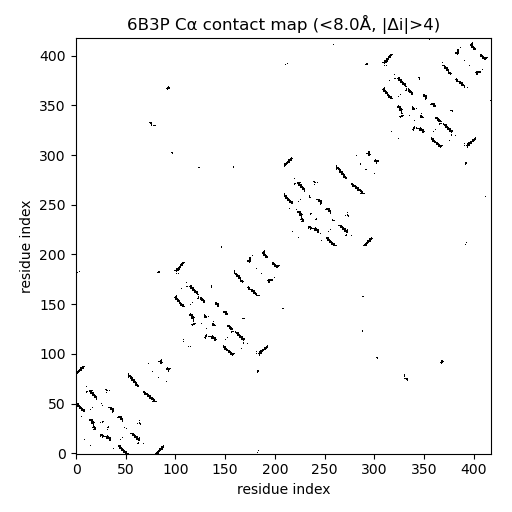? -80.730 0.498 7.629 1.00 41.60 220 GLU B N 1
ATOM 3745 C CA . GLU B 1 42 ? -80.981 -0.422 8.730 1.00 42.32 220 GLU B CA 1
ATOM 3746 C C . GLU B 1 42 ? -79.678 -0.886 9.375 1.00 31.19 220 GLU B C 1
ATOM 3747 O O . GLU B 1 42 ? -78.728 -1.259 8.687 1.00 28.51 220 GLU B O 1
ATOM 3759 N N . GLY B 1 43 ? -79.643 -0.846 10.703 1.00 29.78 221 GLY B N 1
ATOM 3760 C CA . GLY B 1 43 ? -78.475 -1.259 11.456 1.00 29.06 221 GLY B CA 1
ATOM 3761 C C . GLY B 1 43 ? -77.508 -0.122 11.741 1.00 29.17 221 GLY B C 1
ATOM 3762 O O . GLY B 1 43 ? -76.560 -0.295 12.506 1.00 26.26 221 GLY B O 1
ATOM 3766 N N . TRP B 1 44 ? -77.746 1.039 11.129 1.00 29.51 222 TRP B N 1
ATOM 3767 C CA . TRP B 1 44 ? -76.902 2.215 11.344 1.00 28.52 222 TRP B CA 1
ATOM 3768 C C . TRP B 1 44 ? -77.528 3.177 12.343 1.00 27.41 222 TRP B C 1
ATOM 3769 O O . TRP B 1 44 ? -78.751 3.266 12.456 1.00 27.66 222 TRP B O 1
ATOM 3790 N N . TYR B 1 45 ? -76.669 3.898 13.058 1.00 25.61 223 TYR B N 1
ATOM 3791 C CA . TYR B 1 45 ? -77.094 4.951 13.974 1.00 26.10 223 TYR B CA 1
ATOM 3792 C C . TYR B 1 45 ? -76.252 6.196 13.733 1.00 25.87 223 TYR B C 1
ATOM 3793 O O . TYR B 1 45 ? -75.059 6.098 13.448 1.00 28.79 223 TYR B O 1
ATOM 3811 N N . THR B 1 46 ? -76.883 7.361 13.844 1.00 25.14 224 THR B N 1
ATOM 3812 C CA . THR B 1 46 ? -76.259 8.622 13.456 1.00 25.50 224 THR B CA 1
ATOM 3813 C C . THR B 1 46 ? -76.392 9.686 14.539 1.00 28.69 224 THR B C 1
ATOM 3814 O O . THR B 1 46 ? -77.433 9.791 15.190 1.00 25.63 224 THR B O 1
ATOM 3825 N N . MET B 1 47 ? -75.331 10.469 14.724 1.00 27.65 225 MET B N 1
ATOM 3826 C CA . MET B 1 47 ? -75.391 11.662 15.565 1.00 28.84 225 MET B CA 1
ATOM 3827 C C . MET B 1 47 ? -74.727 12.851 14.877 1.00 32.71 225 MET B C 1
ATOM 3828 O O . MET B 1 47 ? -73.777 12.692 14.109 1.00 26.55 225 MET B O 1
ATOM 3842 N N . HIS B 1 48 ? -75.246 14.040 15.165 1.00 26.01 226 HIS B N 1
ATOM 3843 C CA . HIS B 1 48 ? -74.706 15.285 14.642 1.00 29.49 226 HIS B CA 1
ATOM 3844 C C . HIS B 1 48 ? -74.231 16.151 15.795 1.00 33.03 226 HIS B C 1
ATOM 3845 O O . HIS B 1 48 ? -74.733 16.042 16.915 1.00 34.54 226 HIS B O 1
ATOM 3859 N N . L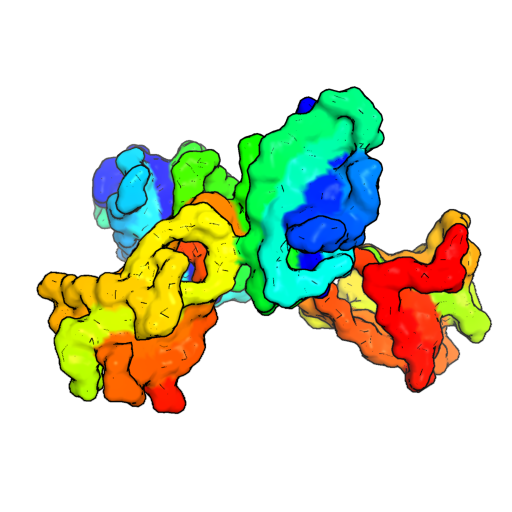EU B 1 49 ? -73.261 17.011 15.516 1.00 32.33 227 LEU B N 1
ATOM 3860 C CA . LEU B 1 49 ? -72.649 17.824 16.551 1.00 32.54 227 LEU B CA 1
ATOM 3861 C C . LEU B 1 49 ? -71.923 19.004 15.934 1.00 34.86 227 LEU B C 1
ATOM 3862 O O . LEU B 1 49 ? -71.350 18.894 14.849 1.00 29.21 227 LEU B O 1
ATOM 3878 N N . THR B 1 50 ? -71.970 20.137 16.624 1.00 36.50 228 THR B N 1
ATOM 3879 C CA . THR B 1 50 ? -71.113 21.267 16.295 1.00 33.89 228 THR B CA 1
ATOM 3880 C C . THR B 1 50 ? -70.025 21.365 17.348 1.00 30.25 228 THR B C 1
ATOM 3881 O O . THR B 1 50 ? -70.304 21.320 18.545 1.00 36.59 228 THR B O 1
ATOM 3892 N N . LEU B 1 51 ? -68.782 21.487 16.898 1.00 29.57 229 LEU B N 1
ATOM 3893 C CA . LEU B 1 51 ? -67.663 21.630 17.815 1.00 35.57 229 LEU B CA 1
ATOM 3894 C C . LEU B 1 51 ? -66.511 22.410 17.185 1.00 34.30 229 LEU B C 1
ATOM 3895 O O . LEU B 1 51 ? -66.514 22.695 15.988 1.00 36.64 229 LEU B O 1
ATOM 3911 N N . ASP B 1 52 ? -65.532 22.755 18.012 1.00 31.58 230 ASP B N 1
ATOM 3912 C CA . ASP B 1 52 ? -64.408 23.590 17.596 1.00 32.88 230 ASP B CA 1
ATOM 3913 C C . ASP B 1 52 ? -63.355 22.799 16.822 1.00 33.86 230 ASP B C 1
ATOM 3914 O O . ASP B 1 52 ? -62.927 21.730 17.260 1.00 36.28 230 ASP B O 1
ATOM 3923 N N . ASN B 1 53 ? -62.930 23.339 15.680 1.00 30.10 231 ASN B N 1
ATOM 3924 C CA . ASN B 1 53 ? -62.012 22.635 14.783 1.00 31.25 231 ASN B CA 1
ATOM 3925 C C . ASN B 1 53 ? -60.539 22.926 15.072 1.00 31.69 231 ASN B C 1
ATOM 3926 O O . ASN B 1 53 ? -59.673 22.629 14.251 1.00 31.91 231 ASN B O 1
ATOM 3937 N N . SER B 1 54 ? -60.256 23.498 16.240 1.00 34.20 232 SER B N 1
ATOM 3938 C CA . SER B 1 54 ? -58.878 23.804 16.622 1.00 30.36 232 SER B CA 1
ATOM 3939 C C . SER B 1 54 ? -58.062 22.536 16.838 1.00 42.98 232 SER B C 1
ATOM 3940 O O . SER B 1 54 ? -56.837 22.554 16.716 1.00 32.01 232 SER B O 1
ATOM 3948 N N . THR B 1 55 ? -58.745 21.443 17.172 1.00 35.76 233 THR B N 1
ATOM 3949 C CA . THR B 1 55 ? -58.074 20.189 17.503 1.00 40.09 233 THR B CA 1
ATOM 3950 C C . THR B 1 55 ? -58.677 18.975 16.806 1.00 36.02 233 THR B C 1
ATOM 3951 O O . THR B 1 55 ? -59.778 19.038 16.259 1.00 27.45 233 THR B O 1
ATOM 3962 N N . ASP B 1 56 ? -57.940 17.868 16.837 1.00 35.38 234 ASP B N 1
ATOM 3963 C CA . ASP B 1 56 ? -58.529 16.556 16.601 1.00 33.90 234 ASP B CA 1
ATOM 3964 C C . ASP B 1 56 ? -59.302 16.163 17.857 1.00 36.84 234 ASP B C 1
ATOM 3965 O O . ASP B 1 56 ? -59.254 16.875 18.864 1.00 33.18 234 ASP B O 1
ATOM 3974 N N . TYR B 1 57 ? -60.017 15.043 17.797 1.00 32.16 235 TYR B N 1
ATOM 3975 C CA . TYR B 1 57 ? -60.721 14.518 18.965 1.00 27.89 235 TYR B CA 1
ATOM 3976 C C . TYR B 1 57 ? -60.635 13.003 19.027 1.00 33.22 235 TYR B C 1
ATOM 3977 O O . TYR B 1 57 ? -60.369 12.340 18.024 1.00 27.55 235 TYR B O 1
ATOM 3995 N N . SER B 1 58 ? -60.863 12.469 20.221 1.00 28.43 236 SER B N 1
ATOM 3996 C CA . SER B 1 58 ? -61.022 11.035 20.413 1.00 30.27 236 SER B CA 1
ATOM 3997 C C . SER B 1 58 ? -62.502 10.689 20.466 1.00 26.11 236 SER B C 1
ATOM 3998 O O . SER B 1 58 ? -63.281 11.376 21.125 1.00 26.60 236 SER B O 1
ATOM 4006 N N . LEU B 1 59 ? -62.878 9.623 19.765 1.00 28.29 237 LEU B N 1
ATOM 4007 C CA . LEU B 1 59 ? -64.247 9.121 19.774 1.00 23.79 237 LEU B CA 1
ATOM 4008 C C . LEU B 1 59 ? -64.315 7.794 20.516 1.00 26.87 237 LEU B C 1
ATOM 4009 O O . LEU B 1 59 ? -63.543 6.878 20.227 1.00 23.62 237 LEU B O 1
ATOM 4025 N N . ILE B 1 60 ? -65.241 7.695 21.466 1.00 22.07 238 ILE B N 1
ATOM 4026 C CA . ILE B 1 60 ? -65.544 6.426 22.117 1.00 26.52 238 ILE B CA 1
ATOM 4027 C C . ILE B 1 60 ? -67.005 6.079 21.875 1.00 23.31 238 ILE B C 1
ATOM 4028 O O . ILE B 1 60 ? -67.904 6.650 22.492 1.00 29.59 238 ILE B O 1
ATOM 4044 N N . LEU B 1 61 ? -67.231 5.153 20.952 1.00 24.94 239 LEU B N 1
ATOM 4045 C CA . LEU B 1 61 ? -68.557 4.602 20.731 1.00 19.77 239 LEU B CA 1
ATOM 4046 C C . LEU B 1 61 ? -68.884 3.638 21.865 1.00 21.04 239 LEU B C 1
ATOM 4047 O O . LEU B 1 61 ? -68.036 2.845 22.280 1.00 25.13 239 LEU B O 1
ATOM 4063 N N . ASN B 1 62 ? -70.112 3.713 22.368 1.00 22.87 240 ASN B N 1
ATOM 4064 C CA . ASN B 1 62 ? -70.510 2.950 23.544 1.00 25.27 240 ASN B CA 1
ATOM 4065 C C . ASN B 1 62 ? -72.000 2.618 23.510 1.00 25.20 240 ASN B C 1
ATOM 4066 O O . ASN B 1 62 ? -72.729 3.126 22.656 1.00 24.50 240 ASN B O 1
ATOM 4077 N N . ASP B 1 63 ? -72.452 1.767 24.429 1.00 26.10 241 ASP B N 1
ATOM 4078 C CA . ASP B 1 63 ? -73.861 1.379 24.466 1.00 28.69 241 ASP B CA 1
ATOM 4079 C C . ASP B 1 63 ? -74.650 2.250 25.442 1.00 33.54 241 ASP B C 1
ATOM 4080 O O . ASP B 1 63 ? -75.550 1.777 26.137 1.00 30.78 241 ASP B O 1
ATOM 4089 N N . ASP B 1 64 ? -74.290 3.529 25.480 1.00 31.80 242 ASP B N 1
ATOM 4090 C CA . ASP B 1 64 ? -75.080 4.553 26.157 1.00 31.46 242 ASP B CA 1
ATOM 4091 C C . ASP B 1 64 ? -75.161 4.336 27.666 1.00 32.48 242 ASP B C 1
ATOM 4092 O O . ASP B 1 64 ? -76.226 4.484 28.267 1.00 34.48 242 ASP B O 1
ATOM 4101 N N . GLY B 1 65 ? -74.031 3.984 28.272 1.00 32.69 243 GLY B N 1
ATOM 4102 C CA . GLY B 1 65 ? -73.931 3.910 29.718 1.00 36.34 243 GLY B CA 1
ATOM 4103 C C . GLY B 1 65 ? -74.284 2.560 30.316 1.00 38.03 243 GLY B C 1
ATOM 4104 O O . GLY B 1 65 ? -74.570 2.480 31.511 1.00 42.25 243 GLY B O 1
ATOM 4108 N N . HIS B 1 66 ? -74.252 1.504 29.505 1.00 35.31 244 HIS B N 1
ATOM 4109 C CA . HIS B 1 66 ? -74.654 0.173 29.965 1.00 37.50 244 HIS B CA 1
ATOM 4110 C C . HIS B 1 66 ? -73.500 -0.833 29.992 1.00 32.97 244 HIS B C 1
ATOM 4111 O O . HIS B 1 66 ? -73.709 -2.034 29.808 1.00 33.64 244 HIS B O 1
ATOM 4125 N N . GLY B 1 67 ? -72.287 -0.342 30.225 1.00 30.76 245 GLY B N 1
ATOM 4126 C CA . GLY B 1 67 ? -71.170 -1.208 30.566 1.00 31.19 245 GLY B CA 1
ATOM 4127 C C . GLY B 1 67 ? -70.212 -1.587 29.454 1.00 25.92 245 GLY B C 1
ATOM 4128 O O . GLY B 1 67 ? -69.230 -2.284 29.716 1.00 29.23 245 GLY B O 1
ATOM 4132 N N . ASN B 1 68 ? -70.474 -1.142 28.228 1.00 25.19 246 ASN B N 1
ATOM 4133 C CA . ASN B 1 68 ? -69.615 -1.507 27.103 1.00 24.48 246 ASN B CA 1
ATOM 4134 C C . ASN B 1 68 ? -69.270 -0.339 26.189 1.00 25.80 246 ASN B C 1
ATOM 4135 O O . ASN B 1 68 ? -70.099 0.527 25.914 1.00 29.42 246 ASN B O 1
ATOM 4146 N N . GLN B 1 69 ? -68.028 -0.339 25.718 1.00 26.16 247 GLN B N 1
ATOM 4147 C CA . GLN B 1 69 ? -67.521 0.716 24.855 1.00 30.42 247 GLN B CA 1
ATOM 4148 C C . GLN B 1 69 ? -66.405 0.173 23.979 1.00 26.07 247 GLN B C 1
ATOM 4149 O O . GLN B 1 69 ? -65.677 -0.737 24.378 1.00 21.89 247 GLN B O 1
ATOM 4163 N N . LEU B 1 70 ? -66.272 0.742 22.788 1.00 24.90 248 LEU B N 1
ATOM 4164 C CA . LEU B 1 70 ? -65.185 0.390 21.892 1.00 22.22 248 LEU B CA 1
ATOM 4165 C C . LEU B 1 70 ? -63.936 1.179 22.265 1.00 27.73 248 LEU B C 1
ATOM 4166 O O . LEU B 1 70 ? -64.002 2.146 23.026 1.00 28.49 248 LEU B O 1
ATOM 4182 N N . LYS B 1 71 ? -62.798 0.757 21.730 1.00 23.99 249 LYS B N 1
ATOM 4183 C CA . LYS B 1 71 ? -61.539 1.449 21.960 1.00 25.90 249 LYS B CA 1
ATOM 4184 C C . LYS B 1 71 ? -61.544 2.800 21.250 1.00 29.87 249 LYS B C 1
ATOM 4185 O O . LYS B 1 71 ? -62.166 2.948 20.197 1.00 25.49 249 LYS B O 1
ATOM 4204 N N . ASP B 1 72 ? -60.856 3.779 21.831 1.00 31.41 250 ASP B N 1
ATOM 4205 C CA . ASP B 1 72 ? -60.797 5.125 21.263 1.00 28.87 250 ASP B CA 1
ATOM 4206 C C . ASP B 1 72 ? -60.294 5.113 19.826 1.00 26.13 250 ASP B C 1
ATOM 4207 O O . ASP B 1 72 ? -59.378 4.361 19.490 1.00 30.35 250 ASP B O 1
ATOM 4216 N N . VAL B 1 73 ? -60.910 5.937 18.983 1.00 23.48 251 VAL B N 1
ATOM 4217 C CA . VAL B 1 73 ? -60.378 6.222 17.656 1.00 21.12 251 VAL B CA 1
ATOM 4218 C C . VAL B 1 73 ? -60.319 7.734 17.452 1.00 25.84 251 VAL B C 1
ATOM 4219 O O . VAL B 1 73 ? -61.176 8.475 17.937 1.00 25.59 251 VAL B O 1
ATOM 4232 N N . THR B 1 74 ? -59.295 8.182 16.736 1.00 27.35 252 THR B N 1
ATOM 4233 C CA . THR B 1 74 ? -59.061 9.607 16.529 1.00 34.75 252 THR B CA 1
ATOM 4234 C C . THR B 1 74 ? -59.877 10.155 15.368 1.00 25.46 252 THR B C 1
ATOM 4235 O O . THR B 1 74 ? -59.894 9.577 14.280 1.00 29.68 252 THR B O 1
ATOM 4246 N N . LEU B 1 75 ? -60.548 11.276 15.613 1.00 27.19 253 LEU B N 1
ATOM 4247 C CA . LEU B 1 75 ? -61.249 12.007 14.564 1.00 24.49 253 LEU B CA 1
ATOM 4248 C C . LEU B 1 75 ? -60.357 13.123 14.026 1.00 34.00 253 LEU B C 1
ATOM 4249 O O . LEU B 1 75 ? -59.904 13.985 14.780 1.00 29.70 253 LEU B O 1
ATOM 4265 N N . SER B 1 76 ? -60.118 13.104 12.718 1.00 30.69 254 SER B N 1
ATOM 4266 C CA . SER B 1 76 ? -59.238 14.073 12.072 1.00 34.17 254 SER B CA 1
ATOM 4267 C C . SER B 1 76 ? -59.981 15.372 11.752 1.00 31.95 254 SER B C 1
ATOM 4268 O O . SER B 1 76 ? -60.111 15.753 10.588 1.00 30.91 254 SER B O 1
ATOM 4276 N N . THR B 1 77 ? -60.454 16.053 12.792 1.00 25.13 255 THR B N 1
ATOM 4277 C CA . THR B 1 77 ? -61.315 17.222 12.630 1.00 28.91 255 THR B CA 1
ATOM 4278 C C . THR B 1 77 ? -60.553 18.533 12.454 1.00 31.52 255 THR B C 1
ATOM 4279 O O . THR B 1 77 ? -61.111 19.515 11.965 1.00 30.36 255 THR B O 1
ATOM 4290 N N . LYS B 1 78 ? -59.285 18.548 12.853 1.00 29.29 256 LYS B N 1
ATOM 4291 C CA . LYS B 1 78 ? -58.520 19.791 12.945 1.00 33.70 256 LYS B CA 1
ATOM 4292 C C . LYS B 1 78 ? -58.460 20.555 11.621 1.00 26.73 256 LYS B C 1
ATOM 4293 O O . LYS B 1 78 ? -57.971 20.039 10.616 1.00 29.47 256 LYS B O 1
ATOM 4312 N N . GLY B 1 79 ? -58.968 21.785 11.636 1.00 34.63 257 GLY B N 1
ATOM 4313 C CA . GLY B 1 79 ? -58.862 22.683 10.497 1.00 34.91 257 GLY B CA 1
ATOM 4314 C C . GLY B 1 79 ? -60.024 22.603 9.523 1.00 39.49 257 GLY B C 1
ATOM 4315 O O . GLY B 1 79 ? -60.143 23.440 8.628 1.00 30.51 257 GLY B O 1
ATOM 4319 N N . LYS B 1 80 ? -60.882 21.603 9.693 1.00 29.49 258 LYS B N 1
ATOM 4320 C CA . LYS B 1 80 ? -61.977 21.372 8.757 1.00 32.20 258 LYS B CA 1
ATOM 4321 C C . LYS B 1 80 ? -63.230 22.157 9.127 1.00 27.53 258 LYS B C 1
ATOM 4322 O O . LYS B 1 80 ? -63.465 22.457 10.296 1.00 31.20 258 LYS B O 1
ATOM 4341 N N . ALA B 1 81 ? -64.027 22.485 8.115 1.00 29.90 259 ALA B N 1
ATOM 4342 C CA . ALA B 1 81 ? -65.306 23.156 8.319 1.00 34.05 259 ALA B CA 1
ATOM 4343 C C . ALA B 1 81 ? -66.406 22.130 8.563 1.00 37.47 259 ALA B C 1
ATOM 4344 O O . ALA B 1 81 ? -67.435 22.434 9.170 1.00 26.20 259 ALA B O 1
ATOM 4351 N N . GLU B 1 82 ? -66.173 20.912 8.083 1.00 28.81 260 GLU B N 1
ATOM 4352 C CA . GLU B 1 82 ? -67.141 19.831 8.204 1.00 33.05 260 GLU B CA 1
ATOM 4353 C C . GLU B 1 82 ? -66.430 18.486 8.126 1.00 32.05 260 GLU B C 1
ATOM 4354 O O . GLU B 1 82 ? -65.347 18.383 7.549 1.00 29.73 260 GLU B O 1
ATOM 4366 N N . ALA B 1 83 ? -67.041 17.458 8.703 1.00 24.95 261 ALA B N 1
ATOM 4367 C CA . ALA B 1 83 ? -66.504 16.108 8.605 1.00 27.34 261 ALA B CA 1
ATOM 4368 C C . ALA B 1 83 ? -67.588 15.081 8.907 1.00 25.13 261 ALA B C 1
ATOM 4369 O O . ALA B 1 83 ? -68.314 15.205 9.895 1.00 31.66 261 ALA B O 1
ATOM 4376 N N . GLU B 1 84 ? -67.700 14.077 8.041 1.00 23.66 262 GLU B N 1
ATOM 4377 C CA . GLU B 1 84 ? -68.597 12.953 8.274 1.00 21.13 262 GLU B CA 1
ATOM 4378 C C . GLU B 1 84 ? -67.795 11.659 8.323 1.00 24.62 262 GLU B C 1
ATOM 4379 O O . GLU B 1 84 ? -66.899 11.442 7.503 1.00 24.32 262 GLU B O 1
ATOM 4391 N N . TYR B 1 85 ? -68.121 10.811 9.294 1.00 25.49 263 TYR B N 1
ATOM 4392 C CA . TYR B 1 85 ? -67.426 9.543 9.481 1.00 30.05 263 TYR B CA 1
ATOM 4393 C C . TYR B 1 85 ? -68.399 8.372 9.493 1.00 25.18 263 TYR B C 1
ATOM 4394 O O . TYR B 1 85 ? -69.541 8.502 9.936 1.00 26.00 263 TYR B O 1
ATOM 4412 N N . TRP B 1 86 ? -67.930 7.231 8.998 1.00 25.99 264 TRP B N 1
ATOM 4413 C CA . TRP B 1 86 ? -68.678 5.981 9.047 1.00 25.15 264 TRP B CA 1
ATOM 4414 C C . TRP B 1 86 ? -67.855 4.940 9.796 1.00 23.40 264 TRP B C 1
ATOM 4415 O O . TRP B 1 86 ? -66.708 4.674 9.433 1.00 23.74 264 TRP B O 1
ATOM 4436 N N . PHE B 1 87 ? -68.434 4.365 10.847 1.00 24.10 265 PHE B N 1
ATOM 4437 C CA . PHE B 1 87 ? -67.758 3.318 11.600 1.00 23.05 265 PHE B CA 1
ATOM 4438 C C . PHE B 1 87 ? -68.441 1.976 11.356 1.00 26.22 265 PHE B C 1
ATOM 4439 O O . PHE B 1 87 ? -69.503 1.687 11.908 1.00 22.02 265 PHE B O 1
ATOM 4456 N N . ASP B 1 88 ? -67.813 1.170 10.508 1.00 24.31 266 ASP B N 1
ATOM 4457 C CA . ASP B 1 88 ? -68.299 -0.162 10.176 1.00 23.93 266 ASP B CA 1
ATOM 4458 C C . ASP B 1 88 ? -67.126 -1.124 10.261 1.00 26.33 266 ASP B C 1
ATOM 4459 O O . ASP B 1 88 ? -66.529 -1.495 9.252 1.00 32.21 266 ASP B O 1
ATOM 4468 N N . GLY B 1 89 ? -66.799 -1.504 11.489 1.00 24.74 267 GLY B N 1
ATOM 4469 C CA . GLY B 1 89 ? -65.665 -2.365 11.769 1.00 28.70 267 GLY B CA 1
ATOM 4470 C C . GLY B 1 89 ? -64.402 -1.558 11.997 1.00 28.68 267 GLY B C 1
ATOM 4471 O O . GLY B 1 89 ? -63.414 -2.066 12.527 1.00 26.70 267 GLY B O 1
ATOM 4475 N N . SER B 1 90 ? -64.450 -0.290 11.599 1.00 25.33 268 SER B N 1
ATOM 4476 C CA . SER B 1 90 ? -63.312 0.614 11.697 1.00 25.49 268 SER B CA 1
ATOM 4477 C C . SER B 1 90 ? -63.758 1.992 11.228 1.00 27.27 268 SER B C 1
ATOM 4478 O O . SER B 1 90 ? -64.803 2.129 10.595 1.00 25.08 268 SER B O 1
ATOM 4486 N N . LEU B 1 91 ? -62.964 3.010 11.535 1.00 26.41 269 LEU B N 1
ATOM 4487 C CA . LEU B 1 91 ? -63.322 4.383 11.196 1.00 25.52 269 LEU B CA 1
ATOM 4488 C C . LEU B 1 91 ? -62.972 4.709 9.746 1.00 28.14 269 LEU B C 1
ATOM 4489 O O . LEU B 1 91 ? -61.873 4.405 9.284 1.00 27.66 269 LEU B O 1
ATOM 4505 N N . SER B 1 92 ? -63.917 5.324 9.037 1.00 27.17 270 SER B N 1
ATOM 4506 C CA . SER B 1 92 ? -63.698 5.748 7.655 1.00 25.95 270 SER B CA 1
ATOM 4507 C C . SER B 1 92 ? -64.354 7.093 7.349 1.00 30.25 270 SER B C 1
ATOM 4508 O O . SER B 1 92 ? -65.373 7.449 7.945 1.00 24.90 270 SER B O 1
ATOM 4516 N N . GLU B 1 93 ? -63.764 7.821 6.403 1.00 23.64 271 GLU B N 1
ATOM 4517 C CA . GLU B 1 93 ? -64.319 9.081 5.913 1.00 31.58 271 GLU B CA 1
ATOM 4518 C C . GLU B 1 93 ? -64.994 8.898 4.556 1.00 35.33 271 GLU B C 1
ATOM 4519 O O . GLU B 1 93 ? -65.461 9.865 3.954 1.00 27.56 271 GLU B O 1
ATOM 4531 N N . THR B 1 94 ? -65.044 7.656 4.079 1.00 30.34 272 THR B N 1
ATOM 4532 C CA . THR B 1 94 ? -65.616 7.362 2.769 1.00 29.50 272 THR B CA 1
ATOM 4533 C C . THR B 1 94 ? -67.083 6.971 2.883 1.00 30.08 272 THR B C 1
ATOM 4534 O O . THR B 1 94 ? -67.439 6.046 3.613 1.00 28.31 272 THR B O 1
ATOM 4545 N N . LYS B 1 95 ? -67.928 7.684 2.145 1.00 25.54 273 LYS B N 1
ATOM 4546 C CA . LYS B 1 95 ? -69.355 7.397 2.096 1.00 29.48 273 LYS B CA 1
ATOM 4547 C C . LYS B 1 95 ? -69.599 6.043 1.431 1.00 28.40 273 LYS B C 1
ATOM 4548 O O . LYS B 1 95 ? -69.036 5.769 0.374 1.00 29.39 273 LYS B O 1
ATOM 4567 N N . PRO B 1 96 ? -70.424 5.182 2.050 1.00 25.91 274 PRO B N 1
ATOM 4568 C CA . PRO B 1 96 ? -70.788 3.955 1.332 1.00 31.42 274 PRO B CA 1
ATOM 4569 C C . PRO B 1 96 ? -71.549 4.284 0.050 1.00 39.51 274 PRO B C 1
ATOM 4570 O O . PRO B 1 96 ? -72.279 5.272 0.002 1.00 31.27 274 PRO B O 1
ATOM 4581 N N . ALA B 1 97 ? -71.374 3.454 -0.972 1.00 34.59 275 ALA B N 1
ATOM 4582 C CA . ALA B 1 97 ? -71.779 3.798 -2.333 1.00 41.87 275 ALA B CA 1
ATOM 4583 C C . ALA B 1 97 ? -73.257 4.175 -2.486 1.00 38.16 275 ALA B C 1
ATOM 4584 O O . ALA B 1 97 ? -73.587 5.063 -3.272 1.00 45.61 275 ALA B O 1
ATOM 4591 N N . ASP B 1 98 ? -74.140 3.524 -1.734 1.00 26.80 276 ASP B N 1
ATOM 4592 C CA . ASP B 1 98 ? -75.580 3.684 -1.949 1.00 39.51 276 ASP B CA 1
ATOM 4593 C C . ASP B 1 98 ? -76.231 4.810 -1.137 1.00 40.56 276 ASP B C 1
ATOM 4594 O O . ASP B 1 98 ? -77.429 5.052 -1.280 1.00 43.97 276 ASP B O 1
ATOM 4603 N N . TRP B 1 99 ? -75.464 5.491 -0.289 1.00 34.75 277 TRP B N 1
ATOM 4604 C CA . TRP B 1 99 ? -76.020 6.581 0.512 1.00 27.74 277 TRP B CA 1
ATOM 4605 C C . TRP B 1 99 ? -76.197 7.851 -0.316 1.00 26.93 277 TRP B C 1
ATOM 4606 O O . TRP B 1 99 ? -75.286 8.269 -1.030 1.00 28.74 277 TRP B O 1
ATOM 4627 N N . LYS B 1 100 ? -77.376 8.458 -0.211 1.00 27.73 278 LYS B N 1
ATOM 4628 C CA . LYS B 1 100 ? -77.649 9.745 -0.844 1.00 28.12 278 LYS B CA 1
ATOM 4629 C C . LYS B 1 100 ? -77.441 10.882 0.151 1.00 30.42 278 LYS B C 1
ATOM 4630 O O . LYS B 1 100 ? -77.258 10.644 1.346 1.00 24.61 278 LYS B O 1
ATOM 4649 N N . TYR B 1 101 ? -77.464 12.115 -0.349 1.00 30.31 279 TYR B N 1
ATOM 4650 C CA . TYR B 1 101 ? -77.360 13.297 0.500 1.00 26.13 279 TYR B CA 1
ATOM 4651 C C . TYR B 1 101 ? -78.739 13.906 0.713 1.00 25.49 279 TYR B C 1
ATOM 4652 O O . TYR B 1 101 ? -79.320 14.490 -0.203 1.00 30.25 279 TYR B O 1
ATOM 4670 N N . VAL B 1 102 ? -79.252 13.762 1.932 1.00 30.82 280 VAL B N 1
ATOM 4671 C CA . VAL B 1 102 ? -80.616 14.163 2.259 1.00 29.44 280 VAL B CA 1
ATOM 4672 C C . VAL B 1 102 ? -80.608 15.374 3.180 1.00 34.38 280 VAL B C 1
ATOM 4673 O O . VAL B 1 102 ? -80.158 15.293 4.322 1.00 37.96 280 VAL B O 1
ATOM 4686 N N . THR B 1 103 ? -81.116 16.494 2.673 1.00 28.15 281 THR B N 1
ATOM 4687 C CA . THR B 1 103 ? -81.137 17.742 3.423 1.00 26.46 281 THR B CA 1
ATOM 4688 C C . THR B 1 103 ? -82.562 18.079 3.850 1.00 32.49 281 THR B C 1
ATOM 4689 O O . THR B 1 103 ? -83.450 18.259 3.016 1.00 28.24 281 THR B O 1
ATOM 4700 N N . THR B 1 104 ? -82.766 18.151 5.162 1.00 32.44 282 THR B N 1
ATOM 4701 C CA . THR B 1 104 ? -84.065 18.469 5.742 1.00 28.27 282 THR B CA 1
ATOM 4702 C C . THR B 1 104 ? -84.037 19.879 6.314 1.00 30.75 282 THR B C 1
ATOM 4703 O O . THR B 1 104 ? -83.154 20.213 7.099 1.00 35.52 282 THR B O 1
ATOM 4714 N N . ILE B 1 105 ? -85.006 20.701 5.925 1.00 30.83 283 ILE B N 1
ATOM 4715 C CA . ILE B 1 105 ? -85.051 22.088 6.373 1.00 34.00 283 ILE B CA 1
ATOM 4716 C C . ILE B 1 105 ? -86.408 22.404 6.988 1.00 34.08 283 ILE B C 1
ATOM 4717 O O . ILE B 1 105 ? -87.449 22.171 6.374 1.00 36.07 283 ILE B O 1
ATOM 4733 N N . HIS B 1 106 ? -86.379 22.935 8.207 1.00 42.77 284 HIS B N 1
ATOM 4734 C CA . HIS B 1 106 ? -87.590 23.289 8.935 1.00 39.16 284 HIS B CA 1
ATOM 4735 C C . HIS B 1 106 ? -87.762 24.802 8.953 1.00 32.26 284 HIS B C 1
ATOM 4736 O O . HIS B 1 106 ? -86.796 25.535 9.177 1.00 33.98 284 HIS B O 1
ATOM 4751 N N . TYR B 1 107 ? -88.985 25.262 8.703 1.00 33.88 285 TYR B N 1
ATOM 4752 C CA . TYR B 1 107 ? -89.293 26.688 8.745 1.00 39.79 285 TYR B CA 1
ATOM 4753 C C . TYR B 1 107 ? -90.439 26.998 9.699 1.00 37.63 285 TYR B C 1
ATOM 4754 O O . TYR B 1 107 ? -91.501 26.381 9.636 1.00 34.40 285 TYR B O 1
ATOM 4772 N N . LEU B 1 108 ? -90.216 27.977 10.568 1.00 36.27 286 LEU B N 1
ATOM 4773 C CA . LEU B 1 108 ? -91.238 28.417 11.506 1.00 45.34 286 LEU B CA 1
ATOM 4774 C C . LEU B 1 108 ? -92.064 29.544 10.899 1.00 41.55 286 LEU B C 1
ATOM 4775 O O . LEU B 1 108 ? -91.628 30.695 10.860 1.00 40.39 286 LEU B O 1
ATOM 4791 N N . ALA B 1 109 ? -93.255 29.204 10.422 1.00 41.03 287 ALA B N 1
ATOM 4792 C CA . ALA B 1 109 ? -94.153 30.192 9.843 1.00 46.96 287 ALA B CA 1
ATOM 4793 C C . ALA B 1 109 ? -94.892 30.946 10.942 1.00 53.33 287 ALA B C 1
ATOM 4794 O O . ALA B 1 109 ? -95.521 30.335 11.807 1.00 57.93 287 ALA B O 1
ATOM 4801 N N . SER B 1 110 ? -94.803 32.273 10.902 1.00 56.15 288 SER B N 1
ATOM 4802 C CA . SER B 1 110 ? -95.450 33.125 11.895 1.00 58.97 288 SER B CA 1
ATOM 4803 C C . SER B 1 110 ? -96.206 34.281 11.248 1.00 60.44 288 SER B C 1
ATOM 4804 O O . SER B 1 110 ? -95.601 35.195 10.685 1.00 54.86 288 SER B O 1
ATOM 4812 N N . GLY B 1 111 ? -97.531 34.233 11.337 1.00 66.19 289 GLY B N 1
ATOM 4813 C CA . GLY B 1 111 ? -98.374 35.307 10.846 1.00 67.38 289 GLY B CA 1
ATOM 4814 C C . GLY B 1 111 ? -98.253 35.513 9.349 1.00 69.27 289 GLY B C 1
ATOM 4815 O O . GLY B 1 111 ? -98.159 36.646 8.874 1.00 76.01 289 GLY B O 1
ATOM 4819 N N . MET B 1 112 ? -98.248 34.410 8.608 1.00 59.69 290 MET B N 1
ATOM 4820 C CA . MET B 1 112 ? -98.211 34.450 7.151 1.00 55.70 290 MET B CA 1
ATOM 4821 C C . MET B 1 112 ? -99.115 33.363 6.574 1.00 54.41 290 MET B C 1
ATOM 4822 O O . MET B 1 112 ? -98.935 32.925 5.438 1.00 57.21 290 MET B O 1
ATOM 4836 N N . GLY B 1 113 ? -100.096 32.944 7.369 1.00 52.41 291 GLY B N 1
ATOM 4837 C CA . GLY B 1 113 ? -101.108 32.003 6.923 1.00 51.70 291 GLY B CA 1
ATOM 4838 C C . GLY B 1 113 ? -100.716 30.557 7.144 1.00 43.92 291 GLY B C 1
ATOM 4839 O O . GLY B 1 113 ? -99.777 30.268 7.888 1.00 46.58 291 GLY B O 1
ATOM 4843 N N . SER B 1 114 ? -101.443 29.651 6.495 1.00 45.76 292 SER B N 1
ATOM 4844 C CA . SER B 1 114 ? -101.223 28.216 6.647 1.00 49.86 292 SER B CA 1
ATOM 4845 C C . SER B 1 114 ? -100.785 27.575 5.329 1.00 51.97 292 SER B C 1
ATOM 4846 O O . SER B 1 114 ? -100.558 26.366 5.264 1.00 51.56 292 SER B O 1
ATOM 4854 N N . THR B 1 115 ? -100.674 28.391 4.283 1.00 48.14 293 THR B N 1
ATOM 4855 C CA . THR B 1 115 ? -100.202 27.921 2.984 1.00 48.65 293 THR B CA 1
ATOM 4856 C C . THR B 1 115 ? -98.762 28.379 2.780 1.00 49.62 293 THR B C 1
ATOM 4857 O O . THR B 1 115 ? -98.504 29.558 2.533 1.00 47.31 293 THR B O 1
ATOM 4868 N N . ILE B 1 116 ? -97.833 27.433 2.889 1.00 47.06 294 ILE B N 1
ATOM 4869 C CA . ILE B 1 116 ? -96.407 27.727 2.823 1.00 45.75 294 ILE B CA 1
ATOM 4870 C C . ILE B 1 116 ? -95.767 27.009 1.640 1.00 44.66 294 ILE B C 1
ATOM 4871 O O . ILE B 1 116 ? -96.113 25.868 1.328 1.00 37.19 294 ILE B O 1
ATOM 4887 N N . TYR B 1 117 ? -94.828 27.692 0.995 1.00 38.55 295 TYR B N 1
ATOM 4888 C CA . TYR B 1 117 ? -94.124 27.163 -0.165 1.00 37.42 295 TYR B CA 1
ATOM 4889 C C . TYR B 1 117 ? -92.622 27.185 0.075 1.00 33.97 295 TYR B C 1
ATOM 4890 O O . TYR B 1 117 ? -92.129 27.979 0.874 1.00 30.23 295 TYR B O 1
ATOM 4908 N N . ASN B 1 118 ? -91.901 26.308 -0.615 1.00 31.20 296 ASN B N 1
ATOM 4909 C CA . ASN B 1 118 ? -90.449 26.408 -0.677 1.00 33.05 296 ASN B CA 1
ATOM 4910 C C . ASN B 1 118 ? -89.982 26.489 -2.120 1.00 26.04 296 ASN B C 1
ATOM 4911 O O . ASN B 1 118 ? -90.281 25.614 -2.934 1.00 29.55 296 ASN B O 1
ATOM 4922 N N . TYR B 1 119 ? -89.252 27.555 -2.423 1.00 32.10 297 TYR B N 1
ATOM 4923 C CA . TYR B 1 119 ? -88.667 27.757 -3.740 1.00 28.94 297 TYR B CA 1
ATOM 4924 C C . TYR B 1 119 ? -87.182 27.435 -3.668 1.00 27.76 297 TYR B C 1
ATOM 4925 O O . TYR B 1 119 ? -86.499 27.906 -2.764 1.00 27.03 297 TYR B O 1
ATOM 4943 N N . MET B 1 120 ? -86.691 26.637 -4.613 1.00 25.34 298 MET B N 1
ATOM 4944 C CA . MET B 1 120 ? -85.328 26.108 -4.545 1.00 26.42 298 MET B CA 1
ATOM 4945 C C . MET B 1 120 ? -84.591 26.202 -5.880 1.00 22.40 298 MET B C 1
ATOM 4946 O O . MET B 1 120 ? -85.172 25.969 -6.941 1.00 27.82 298 MET B O 1
ATOM 4960 N N . TRP B 1 121 ? -83.309 26.551 -5.810 1.00 23.26 299 TRP B N 1
ATOM 4961 C CA . TRP B 1 121 ? -82.446 26.589 -6.986 1.00 25.63 299 TRP B CA 1
ATOM 4962 C C . TRP B 1 121 ? -80.991 26.269 -6.611 1.00 22.91 299 TRP B C 1
ATOM 4963 O O . TRP B 1 121 ? -80.584 26.415 -5.458 1.00 25.64 299 TRP B O 1
ATOM 4984 N N . GLY B 1 122 ? -80.226 25.787 -7.583 1.00 25.62 300 GLY B N 1
ATOM 4985 C CA . GLY B 1 122 ? -78.793 25.608 -7.427 1.00 28.55 300 GLY B CA 1
ATOM 4986 C C . GLY B 1 122 ? -78.361 24.188 -7.110 1.00 21.58 300 GLY B C 1
ATOM 4987 O O . GLY B 1 122 ? -77.176 23.935 -6.894 1.00 26.14 300 GLY B O 1
ATOM 4991 N N . ALA B 1 123 ? -79.312 23.260 -7.094 1.00 23.05 301 ALA B N 1
ATOM 4992 C CA . ALA B 1 123 ? -79.028 21.875 -6.720 1.00 26.70 301 ALA B CA 1
ATOM 4993 C C . ALA B 1 123 ? -78.603 21.042 -7.926 1.00 27.38 301 ALA B C 1
ATOM 4994 O O . ALA B 1 123 ? -78.705 21.483 -9.072 1.00 24.31 301 ALA B O 1
ATOM 5001 N N . ASP B 1 124 ? -78.122 19.833 -7.656 1.00 28.22 302 ASP B N 1
ATOM 5002 C CA . ASP B 1 124 ? -77.744 18.906 -8.714 1.00 27.00 302 ASP B CA 1
ATOM 5003 C C . ASP B 1 124 ? -78.986 18.418 -9.450 1.00 26.49 302 ASP B C 1
ATOM 5004 O O . ASP B 1 124 ? -80.090 18.454 -8.908 1.00 28.50 302 ASP B O 1
ATOM 5013 N N . ALA B 1 125 ? -78.795 17.966 -10.685 1.00 29.87 303 ALA B N 1
ATOM 5014 C CA . ALA B 1 125 ? -79.896 17.528 -11.536 1.00 27.53 303 ALA B CA 1
ATOM 5015 C C . ALA B 1 125 ? -80.684 16.366 -10.936 1.00 28.66 303 ALA B C 1
ATOM 5016 O O . ALA B 1 125 ? -81.851 16.168 -11.270 1.00 28.27 303 ALA B O 1
ATOM 5023 N N . SER B 1 126 ? -80.051 15.606 -10.046 1.00 26.83 304 SER B N 1
ATOM 5024 C CA . SER B 1 126 ? -80.686 14.429 -9.457 1.00 25.76 304 SER B CA 1
ATOM 5025 C C . SER B 1 126 ? -81.596 14.790 -8.286 1.00 32.93 304 SER B C 1
ATOM 5026 O O . SER B 1 126 ? -82.216 13.912 -7.685 1.00 34.54 304 SER B O 1
ATOM 5034 N N . ALA B 1 127 ? -81.675 16.077 -7.961 1.00 28.42 305 ALA B N 1
ATOM 5035 C CA . ALA B 1 127 ? -82.431 16.521 -6.794 1.00 22.30 305 ALA B CA 1
ATOM 5036 C C . ALA B 1 127 ? -83.911 16.158 -6.893 1.00 30.28 305 ALA B C 1
ATOM 5037 O O . ALA B 1 127 ? -84.512 16.240 -7.963 1.00 27.61 305 ALA B O 1
ATOM 5044 N N . THR B 1 128 ? -84.479 15.737 -5.765 1.00 27.78 306 THR B N 1
ATOM 5045 C CA . THR B 1 128 ? -85.919 15.529 -5.639 1.00 31.13 306 THR B CA 1
ATOM 5046 C C . THR B 1 128 ? -86.408 16.190 -4.357 1.00 30.01 306 THR B C 1
ATOM 5047 O O . THR B 1 128 ? -85.665 16.288 -3.382 1.00 30.93 306 THR B O 1
ATOM 5058 N N . GLY B 1 129 ? -87.661 16.633 -4.365 1.00 31.25 307 GLY B N 1
ATOM 5059 C CA . GLY B 1 129 ? -88.232 17.358 -3.245 1.00 33.50 307 GLY B CA 1
ATOM 5060 C C . GLY B 1 129 ? -89.287 18.341 -3.711 1.00 32.23 307 GLY B C 1
ATOM 5061 O O . GLY B 1 129 ? -89.484 18.525 -4.913 1.00 34.67 307 GLY B O 1
ATOM 5065 N N . ALA B 1 130 ? -89.950 18.979 -2.750 1.00 36.24 308 ALA B N 1
ATOM 5066 C CA . ALA B 1 130 ? -91.103 19.838 -3.012 1.00 38.63 308 ALA B CA 1
ATOM 5067 C C . ALA B 1 130 ? -90.876 20.857 -4.126 1.00 36.04 308 ALA B C 1
ATOM 5068 O O . ALA B 1 130 ? -91.644 20.915 -5.087 1.00 36.40 308 ALA B O 1
ATOM 5075 N N . GLY B 1 131 ? -89.872 21.685 -4.008 1.00 37.11 309 GLY B N 1
ATOM 5076 C CA . GLY B 1 131 ? -89.656 22.716 -4.986 1.00 33.50 309 GLY B CA 1
ATOM 5077 C C . GLY B 1 131 ? -88.920 22.415 -6.260 1.00 35.85 309 GLY B C 1
ATOM 5078 O O . GLY B 1 131 ? -88.749 23.273 -7.062 1.00 33.55 309 GLY B O 1
ATOM 5082 N N . VAL B 1 132 ? -88.505 21.185 -6.438 1.00 31.70 310 VAL B N 1
ATOM 5083 C CA . VAL B 1 132 ? -87.753 20.825 -7.606 1.00 34.21 310 VAL B CA 1
ATOM 5084 C C . VAL B 1 132 ? -88.543 21.059 -8.869 1.00 35.63 310 VAL B C 1
ATOM 5085 O O . VAL B 1 132 ? -89.630 20.608 -9.012 1.00 48.69 310 VAL B O 1
ATOM 5098 N N . GLY B 1 133 ? -87.937 21.814 -9.757 1.00 43.45 311 GLY B N 1
ATOM 5099 C CA . GLY B 1 133 ? -88.500 22.154 -11.032 1.00 40.38 311 GLY B CA 1
ATOM 5100 C C . GLY B 1 133 ? -89.705 23.053 -11.039 1.00 43.44 311 GLY B C 1
ATOM 5101 O O . GLY B 1 133 ? -90.410 23.094 -12.003 1.00 47.39 311 GLY B O 1
ATOM 5105 N N . LYS B 1 134 ? -89.935 23.766 -9.970 1.00 39.16 312 LYS B N 1
ATOM 5106 C CA . LYS B 1 134 ? -91.077 24.629 -9.887 1.00 38.58 312 LYS B CA 1
ATOM 5107 C C . LYS B 1 134 ? -90.737 26.093 -9.884 1.00 37.07 312 LYS B C 1
ATOM 5108 O O . LYS B 1 134 ? -89.881 26.515 -9.177 1.00 32.86 312 LYS B O 1
ATOM 5127 N N . GLU B 1 135 ? -91.425 26.859 -10.705 1.00 35.86 313 GLU B N 1
ATOM 5128 C CA . GLU B 1 135 ? -91.229 28.301 -10.709 1.00 35.48 313 GLU B CA 1
ATOM 5129 C C . GLU B 1 135 ? -91.820 28.877 -9.431 1.00 31.64 313 GLU B C 1
ATOM 5130 O O . GLU B 1 135 ? -92.567 28.196 -8.728 1.00 32.88 313 GLU B O 1
ATOM 5142 N N . TRP B 1 136 ? -91.468 30.124 -9.132 1.00 29.09 314 TRP B N 1
ATOM 5143 C CA . TRP B 1 136 ? -92.018 30.837 -7.984 1.00 33.35 314 TRP B CA 1
ATOM 5144 C C . TRP B 1 136 ? -93.542 30.690 -7.962 1.00 37.25 314 TRP B C 1
ATOM 5145 O O . TRP B 1 136 ? -94.179 30.788 -9.011 1.00 35.33 314 TRP B O 1
ATOM 5166 N N . PRO B 1 137 ? -94.141 30.452 -6.777 1.00 35.92 315 PRO B N 1
ATOM 5167 C CA . PRO B 1 137 ? -93.623 30.433 -5.400 1.00 38.28 315 PRO B CA 1
ATOM 5168 C C . PRO B 1 137 ? -92.859 29.162 -5.005 1.00 33.41 315 PRO B C 1
ATOM 5169 O O . PRO B 1 137 ? -92.396 29.072 -3.867 1.00 34.29 315 PRO B O 1
ATOM 5180 N N . GLY B 1 138 ? -92.735 28.203 -5.916 1.00 32.08 316 GLY B N 1
ATOM 5181 C CA . GLY B 1 138 ? -92.088 26.938 -5.608 1.00 35.39 316 GLY B CA 1
ATOM 5182 C C . GLY B 1 138 ? -93.104 25.838 -5.363 1.00 38.89 316 GLY B C 1
ATOM 5183 O O . GLY B 1 138 ? -94.192 25.850 -5.939 1.00 38.53 316 GLY B O 1
ATOM 5187 N N . GLY B 1 139 ? -92.746 24.885 -4.507 1.00 36.21 317 GLY B N 1
ATOM 5188 C CA . GLY B 1 139 ? -93.623 23.778 -4.169 1.00 38.79 317 GLY B CA 1
ATOM 5189 C C . GLY B 1 139 ? -94.232 23.941 -2.790 1.00 40.29 317 GLY B C 1
ATOM 5190 O O . GLY B 1 139 ? -93.557 24.372 -1.856 1.00 33.43 317 GLY B O 1
ATOM 5194 N N . GLN B 1 140 ? -95.509 23.596 -2.659 1.00 43.97 318 GLN B N 1
ATOM 5195 C CA . GLN B 1 140 ? -96.184 23.698 -1.372 1.00 46.94 318 GLN B CA 1
ATOM 5196 C C . GLN B 1 140 ? -95.670 22.616 -0.438 1.00 43.51 318 GLN B C 1
ATOM 5197 O O . GLN B 1 140 ? -95.511 21.464 -0.843 1.00 40.15 318 GLN B O 1
ATOM 5211 N N . ILE B 1 141 ? -95.416 22.994 0.810 1.00 42.33 319 ILE B N 1
ATOM 5212 C CA . ILE B 1 141 ? -94.906 22.063 1.805 1.00 44.75 319 ILE B CA 1
ATOM 5213 C C . ILE B 1 141 ? -95.888 21.918 2.960 1.00 52.66 319 ILE B C 1
ATOM 5214 O O . ILE B 1 141 ? -96.737 22.782 3.184 1.00 49.72 319 ILE B O 1
ATOM 5230 N N . SER B 1 142 ? -95.757 20.814 3.688 1.00 54.12 320 SER B N 1
ATOM 5231 C CA . SER B 1 142 ? -96.711 20.443 4.726 1.00 52.25 320 SER B CA 1
ATOM 5232 C C . SER B 1 142 ? -96.254 20.890 6.111 1.00 49.97 320 SER B C 1
ATOM 5233 O O . SER B 1 142 ? -95.079 21.200 6.321 1.00 50.24 320 SER B O 1
ATOM 5241 N N . ALA B 1 143 ? -97.192 20.905 7.055 1.00 52.82 321 ALA B N 1
ATOM 5242 C CA . ALA B 1 143 ? -96.905 21.291 8.433 1.00 53.17 321 ALA B CA 1
ATOM 5243 C C . ALA B 1 143 ? -96.288 20.131 9.200 1.00 51.25 321 ALA B C 1
ATOM 5244 O O . ALA B 1 143 ? -96.551 18.965 8.905 1.00 50.15 321 ALA B O 1
ATOM 5251 N N . ASN B 1 144 ? -95.465 20.464 10.189 1.00 50.82 322 ASN B N 1
ATOM 5252 C CA . ASN B 1 144 ? -94.876 19.466 11.067 1.00 57.81 322 ASN B CA 1
ATOM 5253 C C . ASN B 1 144 ? -95.852 19.128 12.190 1.00 62.18 322 ASN B C 1
ATOM 5254 O O . ASN B 1 144 ? -96.220 19.992 12.985 1.00 60.29 322 ASN B O 1
ATOM 5265 N N . ALA B 1 145 ? -96.273 17.868 12.244 1.00 56.94 323 ALA B N 1
ATOM 5266 C CA . ALA B 1 145 ? -97.299 17.437 13.189 1.00 58.19 323 ALA B CA 1
ATOM 5267 C C . ALA B 1 145 ? -96.863 17.597 14.646 1.00 60.67 323 ALA B C 1
ATOM 5268 O O . ALA B 1 145 ? -97.654 18.015 15.491 1.00 72.42 323 ALA B O 1
ATOM 5275 N N . ASP B 1 146 ? -95.605 17.273 14.933 1.00 60.23 324 ASP B N 1
ATOM 5276 C CA . ASP B 1 146 ? -95.120 17.216 16.311 1.00 63.71 324 ASP B CA 1
ATOM 5277 C C . ASP B 1 146 ? -94.528 18.539 16.805 1.00 60.15 324 ASP B C 1
ATOM 5278 O O . ASP B 1 146 ? -94.127 18.647 17.965 1.00 62.37 324 ASP B O 1
ATOM 5287 N N . HIS B 1 147 ? -94.471 19.536 15.926 1.00 59.35 325 HIS B N 1
ATOM 5288 C CA . HIS B 1 147 ? -93.942 20.854 16.276 1.00 65.36 325 HIS B CA 1
ATOM 5289 C C . HIS B 1 147 ? -94.822 21.934 15.659 1.00 67.77 325 HIS B C 1
ATOM 5290 O O . HIS B 1 147 ? -94.836 22.112 14.440 1.00 61.63 325 HIS B O 1
ATOM 5304 N N . LEU B 1 148 ? -95.550 22.657 16.503 1.00 70.37 326 LEU B N 1
ATOM 5305 C CA . LEU B 1 148 ? -96.577 23.576 16.025 1.00 63.24 326 LEU B CA 1
ATOM 5306 C C . LEU B 1 148 ? -95.983 24.852 15.435 1.00 64.04 326 LEU B C 1
ATOM 5307 O O . LEU B 1 148 ? -95.169 25.525 16.069 1.00 54.24 326 LEU B O 1
ATOM 5323 N N . GLY B 1 149 ? -96.404 25.170 14.214 1.00 60.73 327 GLY B N 1
ATOM 5324 C CA . GLY B 1 149 ? -95.959 26.367 13.524 1.00 60.30 327 GLY B CA 1
ATOM 5325 C C . GLY B 1 149 ? -94.859 26.080 12.519 1.00 57.10 327 GLY B C 1
ATOM 5326 O O . GLY B 1 149 ? -94.593 26.894 11.634 1.00 50.79 327 GLY B O 1
ATOM 5330 N N . TRP B 1 150 ? -94.227 24.917 12.649 1.00 52.31 328 TRP B N 1
ATOM 5331 C CA . TRP B 1 150 ? -93.107 24.547 11.787 1.00 46.56 328 TRP B CA 1
ATOM 5332 C C . TRP B 1 150 ? -93.567 23.823 10.525 1.00 46.81 328 TRP B C 1
ATOM 5333 O O . TRP B 1 150 ? -94.531 23.056 10.554 1.00 49.15 328 TRP B O 1
ATOM 5354 N N . TYR B 1 151 ? -92.866 24.077 9.421 1.00 46.57 329 TYR B N 1
ATOM 5355 C CA . TYR B 1 151 ? -93.112 23.389 8.157 1.00 46.37 329 TYR B CA 1
ATOM 5356 C C . TYR B 1 151 ? -91.824 22.737 7.659 1.00 37.71 329 TYR B C 1
ATOM 5357 O O . TYR B 1 151 ? -90.735 23.269 7.867 1.00 39.93 329 TYR B O 1
ATOM 5375 N N . ASP B 1 152 ? -91.959 21.586 7.001 1.00 42.28 330 ASP B N 1
ATOM 5376 C CA . ASP B 1 152 ? -90.808 20.785 6.587 1.00 46.65 330 ASP B CA 1
ATOM 5377 C C . ASP B 1 152 ? -90.655 20.711 5.071 1.00 41.72 330 ASP B C 1
ATOM 5378 O O . ASP B 1 152 ? -91.641 20.631 4.340 1.00 41.77 330 ASP B O 1
ATOM 5387 N N . VAL B 1 153 ? -89.410 20.745 4.607 1.00 41.37 331 VAL B N 1
ATOM 5388 C CA . VAL B 1 153 ? -89.092 20.379 3.232 1.00 36.09 331 VAL B CA 1
ATOM 5389 C C . VAL B 1 153 ? -87.826 19.526 3.231 1.00 34.81 331 VAL B C 1
ATOM 5390 O O . VAL B 1 153 ? -86.909 19.770 4.018 1.00 31.83 331 VAL B O 1
ATOM 5403 N N . VAL B 1 154 ? -87.788 18.526 2.355 1.00 31.46 332 VAL B N 1
ATOM 5404 C CA . VAL B 1 154 ? -86.657 17.609 2.269 1.00 32.22 332 VAL B CA 1
ATOM 5405 C C . VAL B 1 154 ? -86.160 17.532 0.834 1.00 31.86 332 VAL B C 1
ATOM 5406 O O . VAL B 1 154 ? -86.930 17.234 -0.081 1.00 32.51 332 VAL B O 1
ATOM 5419 N N . TYR B 1 155 ? -84.874 17.814 0.644 1.00 29.24 333 TYR B N 1
ATOM 5420 C CA . TYR B 1 155 ? -84.252 17.718 -0.671 1.00 31.46 333 TYR B CA 1
ATOM 5421 C C . TYR B 1 155 ? -83.179 16.638 -0.702 1.00 27.36 333 TYR B C 1
ATOM 5422 O O . TYR B 1 155 ? -82.196 16.689 0.039 1.00 30.87 333 TYR B O 1
ATOM 5440 N N . THR B 1 156 ? -83.393 15.660 -1.576 1.00 28.25 334 THR B N 1
ATOM 5441 C CA . THR B 1 156 ? -82.514 14.505 -1.702 1.00 26.11 334 THR B CA 1
ATOM 5442 C C . THR B 1 156 ? -81.721 14.576 -3.001 1.00 24.57 334 THR B C 1
ATOM 5443 O O . THR B 1 156 ? -82.298 14.765 -4.068 1.00 31.52 334 THR B O 1
ATOM 5454 N N . GLN B 1 157 ? -80.404 14.418 -2.903 1.00 23.19 335 GLN B N 1
ATOM 5455 C CA . GLN B 1 157 ? -79.530 14.427 -4.076 1.00 22.21 335 GLN B CA 1
ATOM 5456 C C . GLN B 1 157 ? -78.592 13.223 -4.076 1.00 25.44 335 GLN B C 1
ATOM 5457 O O . GLN B 1 157 ? -78.271 12.681 -3.021 1.00 25.87 335 GLN B O 1
ATOM 5471 N N . ASP B 1 158 ? -78.151 12.816 -5.265 1.00 24.84 336 ASP B N 1
ATOM 5472 C CA . ASP B 1 158 ? -77.131 11.777 -5.407 1.00 27.38 336 ASP B CA 1
ATOM 5473 C C . ASP B 1 158 ? -75.732 12.328 -5.138 1.00 33.07 336 ASP B C 1
ATOM 5474 O O . ASP B 1 158 ? -74.803 11.560 -4.881 1.00 32.51 336 ASP B O 1
ATOM 5483 N N . VAL B 1 159 ? -75.583 13.651 -5.207 1.00 29.76 337 VAL B N 1
ATOM 5484 C CA . VAL B 1 159 ? -74.285 14.288 -4.990 1.00 23.86 337 VAL B CA 1
ATOM 5485 C C . VAL B 1 159 ? -74.369 15.420 -3.976 1.00 24.87 337 VAL B C 1
ATOM 5486 O O . VAL B 1 159 ? -75.439 15.969 -3.711 1.00 24.96 337 VAL B O 1
ATOM 5499 N N . LYS B 1 160 ? -73.208 15.766 -3.435 1.00 23.54 338 LYS B N 1
ATOM 5500 C CA . LYS B 1 160 ? -73.088 16.734 -2.359 1.00 29.11 338 LYS B CA 1
ATOM 5501 C C . LYS B 1 160 ? -72.987 18.150 -2.922 1.00 26.63 338 LYS B C 1
ATOM 5502 O O . LYS B 1 160 ? -71.927 18.777 -2.859 1.00 30.67 338 LYS B O 1
ATOM 5521 N N . GLN B 1 161 ? -74.088 18.641 -3.487 1.00 22.37 339 GLN B N 1
ATOM 5522 C CA . GLN B 1 161 ? -74.117 19.981 -4.065 1.00 21.41 339 GLN B CA 1
ATOM 5523 C C . GLN B 1 161 ? -74.892 20.948 -3.185 1.00 21.86 339 GLN B C 1
ATOM 5524 O O . GLN B 1 161 ? -76.051 20.708 -2.846 1.00 23.31 339 GLN B O 1
ATOM 5538 N N . ASN B 1 162 ? -74.242 22.046 -2.819 1.00 24.15 340 ASN B N 1
ATOM 5539 C CA . ASN B 1 162 ? -74.909 23.114 -2.092 1.00 25.63 340 ASN B CA 1
ATOM 5540 C C . ASN B 1 162 ? -75.965 23.762 -2.977 1.00 27.12 340 ASN B C 1
ATOM 5541 O O . ASN B 1 162 ? -75.856 23.746 -4.204 1.00 24.96 340 ASN B O 1
ATOM 5552 N N . PHE B 1 163 ? -76.988 24.331 -2.354 1.00 26.37 341 PHE B N 1
ATOM 5553 C CA . PHE B 1 163 ? -78.067 24.967 -3.095 1.00 26.44 341 PHE B CA 1
ATOM 5554 C C . PHE B 1 163 ? -78.693 26.066 -2.247 1.00 23.88 341 PHE B C 1
ATOM 5555 O O . PHE B 1 163 ? -78.282 26.289 -1.108 1.00 27.61 341 PHE B O 1
ATOM 5572 N N . SER B 1 164 ? -79.679 26.753 -2.813 1.00 27.10 342 SER B N 1
ATOM 5573 C CA . SER B 1 164 ? -80.361 27.836 -2.115 1.00 24.99 342 SER B CA 1
ATOM 5574 C C . SER B 1 164 ? -81.859 27.613 -2.137 1.00 28.02 342 SER B C 1
ATOM 5575 O O . SER B 1 164 ? -82.384 26.964 -3.043 1.00 26.09 342 SER B O 1
ATOM 5583 N N . CYS B 1 165 ? -82.549 28.147 -1.136 1.00 28.12 343 CYS B N 1
ATOM 5584 C CA . CYS B 1 165 ? -84.003 28.085 -1.122 1.00 30.85 343 CYS B CA 1
ATOM 5585 C C . CYS B 1 165 ? -84.633 29.255 -0.367 1.00 31.39 343 CYS B C 1
ATOM 5586 O O . CYS B 1 165 ? -83.953 30.023 0.316 1.00 29.68 343 CYS B O 1
ATOM 5594 N N . ILE B 1 166 ? -85.948 29.374 -0.518 1.00 31.17 344 ILE B N 1
ATOM 5595 C CA . ILE B 1 166 ? -86.726 30.452 0.076 1.00 32.24 344 ILE B CA 1
ATOM 5596 C C . ILE B 1 166 ? -88.078 29.914 0.525 1.00 27.51 344 ILE B C 1
ATOM 5597 O O . ILE B 1 166 ? -88.760 29.232 -0.241 1.00 29.46 344 ILE B O 1
ATOM 5613 N N . PHE B 1 167 ? -88.460 30.215 1.762 1.00 31.45 345 PHE B N 1
ATOM 5614 C CA . PHE B 1 167 ? -89.809 29.921 2.236 1.00 31.60 345 PHE B CA 1
ATOM 5615 C C . PHE B 1 167 ? -90.686 31.151 2.032 1.00 30.87 345 PHE B C 1
ATOM 5616 O O . PHE B 1 167 ? -90.243 32.274 2.266 1.00 31.84 345 PHE B O 1
ATOM 5633 N N . ASN B 1 168 ? -91.922 30.940 1.590 1.00 34.52 346 ASN B N 1
ATOM 5634 C CA . ASN B 1 168 ? -92.835 32.046 1.315 1.00 37.96 346 ASN B CA 1
ATOM 5635 C C . ASN B 1 168 ? -94.293 31.608 1.395 1.00 39.27 346 ASN B C 1
ATOM 5636 O O . ASN B 1 168 ? -94.579 30.415 1.489 1.00 37.60 346 ASN B O 1
ATOM 5647 N N . ASN B 1 169 ? -95.207 32.577 1.360 1.00 43.98 347 ASN B N 1
ATOM 5648 C CA . ASN B 1 169 ? -96.640 32.288 1.368 1.00 43.28 347 ASN B CA 1
ATOM 5649 C C . ASN B 1 169 ? -97.314 32.664 0.051 1.00 47.69 347 ASN B C 1
ATOM 5650 O O . ASN B 1 169 ? -98.542 32.695 -0.036 1.00 47.10 347 ASN B O 1
ATOM 5661 N N . ASN B 1 170 ? -96.503 32.940 -0.968 1.00 44.28 348 ASN B N 1
ATOM 5662 C CA . ASN B 1 170 ? -97.011 33.319 -2.283 1.00 41.89 348 ASN B CA 1
ATOM 5663 C C . ASN B 1 170 ? -97.956 34.512 -2.186 1.00 48.15 348 ASN B C 1
ATOM 5664 O O . ASN B 1 170 ? -98.923 34.612 -2.940 1.00 44.08 348 ASN B O 1
ATOM 5675 N N . ASN B 1 171 ? -97.677 35.412 -1.249 1.00 47.04 349 ASN B N 1
ATOM 5676 C CA . ASN B 1 171 ? -98.577 36.527 -0.983 1.00 40.77 349 ASN B CA 1
ATOM 5677 C C . ASN B 1 171 ? -97.855 37.682 -0.290 1.00 44.84 349 ASN B C 1
ATOM 5678 O O . ASN B 1 171 ? -98.434 38.383 0.540 1.00 53.06 349 ASN B O 1
ATOM 5689 N N . GLY B 1 172 ? -96.584 37.868 -0.635 1.00 38.57 350 GLY B N 1
ATOM 5690 C CA . GLY B 1 172 ? -95.831 39.029 -0.194 1.00 41.08 350 GLY B CA 1
ATOM 5691 C C . GLY B 1 172 ? -94.925 38.822 1.007 1.00 45.07 350 GLY B C 1
ATOM 5692 O O . GLY B 1 172 ? -94.213 39.747 1.401 1.00 48.68 350 GLY B O 1
ATOM 5696 N N . THR B 1 173 ? -94.949 37.627 1.592 1.00 45.40 351 THR B N 1
ATOM 5697 C CA . THR B 1 173 ? -94.056 37.308 2.704 1.00 44.20 351 THR B CA 1
ATOM 5698 C C . THR B 1 173 ? -93.117 36.165 2.331 1.00 38.88 351 THR B C 1
ATOM 5699 O O . THR B 1 173 ? -93.560 35.082 1.948 1.00 34.26 351 THR B O 1
ATOM 5710 N N . GLN B 1 174 ? -91.818 36.423 2.443 1.00 35.68 352 GLN B N 1
ATOM 5711 C CA . GLN B 1 174 ? -90.804 35.425 2.126 1.00 41.27 352 GLN B CA 1
ATOM 5712 C C . GLN B 1 174 ? -89.560 35.633 2.980 1.00 39.97 352 GLN B C 1
ATOM 5713 O O . GLN B 1 174 ? -89.355 36.713 3.535 1.00 40.07 352 GLN B O 1
ATOM 5727 N N . THR B 1 175 ? -88.730 34.599 3.072 1.00 37.59 353 THR B N 1
ATOM 5728 C CA . THR B 1 175 ? -87.445 34.704 3.756 1.00 33.84 353 THR B CA 1
ATOM 5729 C C . THR B 1 175 ? -86.400 35.364 2.866 1.00 31.42 353 THR B C 1
ATOM 5730 O O . THR B 1 175 ? -86.602 35.520 1.661 1.00 34.87 353 THR B O 1
ATOM 5741 N N . ASP B 1 176 ? -85.277 35.739 3.467 1.00 31.93 354 ASP B N 1
ATOM 5742 C CA . ASP B 1 176 ? -84.072 36.033 2.709 1.00 37.18 354 ASP B CA 1
ATOM 5743 C C . ASP B 1 176 ? -83.655 34.786 1.936 1.00 33.91 354 ASP B C 1
ATOM 5744 O O . ASP B 1 176 ? -84.171 33.695 2.178 1.00 30.68 354 ASP B O 1
ATOM 5753 N N . ASN B 1 177 ? -82.720 34.945 1.008 1.00 30.52 355 ASN B N 1
ATOM 5754 C CA . ASN B 1 177 ? -82.059 33.795 0.407 1.00 34.31 355 ASN B CA 1
ATOM 5755 C C . ASN B 1 177 ? -81.417 32.923 1.477 1.00 29.75 355 ASN B C 1
ATOM 5756 O O . ASN B 1 177 ? -80.596 33.403 2.259 1.00 32.89 355 ASN B O 1
ATOM 5767 N N . ILE B 1 178 ? -81.794 31.650 1.514 1.00 31.42 356 ILE B N 1
ATOM 5768 C CA . ILE B 1 178 ? -81.158 30.692 2.411 1.00 29.60 356 ILE B CA 1
ATOM 5769 C C . ILE B 1 178 ? -80.128 29.884 1.635 1.00 29.81 356 ILE B C 1
ATOM 5770 O O . ILE B 1 178 ? -80.482 29.078 0.779 1.00 28.33 356 ILE B O 1
ATOM 5786 N N . ASP B 1 179 ? -78.853 30.110 1.935 1.00 27.45 357 ASP B N 1
ATOM 5787 C CA . ASP B 1 179 ? -77.773 29.388 1.274 1.00 31.77 357 ASP B CA 1
ATOM 5788 C C . ASP B 1 179 ? -77.425 28.132 2.062 1.00 27.86 357 ASP B C 1
ATOM 5789 O O . ASP B 1 179 ? -76.774 28.194 3.103 1.00 29.79 357 ASP B O 1
ATOM 5798 N N . VAL B 1 180 ? -77.872 26.994 1.544 1.00 29.38 358 VAL B N 1
ATOM 5799 C CA . VAL B 1 180 ? -77.744 25.716 2.233 1.00 26.45 358 VAL B CA 1
ATOM 5800 C C . VAL B 1 180 ? -76.416 25.036 1.927 1.00 29.70 358 VAL B C 1
ATOM 5801 O O . VAL B 1 180 ? -76.133 24.701 0.777 1.00 29.08 358 VAL B O 1
ATOM 5814 N N . SER B 1 181 ? -75.605 24.840 2.963 1.00 29.73 359 SER B N 1
ATOM 5815 C CA . SER B 1 181 ? -74.400 24.025 2.849 1.00 31.09 359 SER B CA 1
ATOM 5816 C C . SER B 1 181 ? -74.723 22.589 3.241 1.00 28.25 359 SER B C 1
ATOM 5817 O O . SER B 1 181 ? -75.106 22.319 4.379 1.00 28.17 359 SER B O 1
ATOM 5825 N N . VAL B 1 182 ? -74.574 21.673 2.290 1.00 30.59 360 VAL B N 1
ATOM 5826 C CA . VAL B 1 182 ? -74.759 20.253 2.564 1.00 27.98 360 VAL B CA 1
ATOM 5827 C C . VAL B 1 182 ? -73.487 19.727 3.222 1.00 28.90 360 VAL B C 1
ATOM 5828 O O . VAL B 1 182 ? -72.469 19.531 2.562 1.00 31.04 360 VAL B O 1
ATOM 5841 N N . THR B 1 183 ? -73.564 19.502 4.530 1.00 26.26 361 THR B N 1
ATOM 5842 C CA . THR B 1 183 ? -72.391 19.192 5.344 1.00 28.54 361 THR B CA 1
ATOM 5843 C C . THR B 1 183 ? -72.318 17.713 5.712 1.00 26.72 361 THR B C 1
ATOM 5844 O O . THR B 1 183 ? -71.354 17.267 6.332 1.00 25.84 361 THR B O 1
ATOM 5855 N N . SER B 1 184 ? -73.339 16.957 5.327 1.00 27.00 362 SER B N 1
ATOM 5856 C CA . SER B 1 184 ? -73.368 15.522 5.584 1.00 28.66 362 SER B CA 1
ATOM 5857 C C . SER B 1 184 ? -74.492 14.890 4.779 1.00 31.19 362 SER B C 1
ATOM 5858 O O . SER B 1 184 ? -75.249 15.597 4.115 1.00 26.01 362 SER B O 1
ATOM 5866 N N . THR B 1 185 ? -74.604 13.565 4.842 1.00 24.43 363 THR B N 1
ATOM 5867 C CA . THR B 1 185 ? -75.652 12.846 4.125 1.00 24.76 363 THR B CA 1
ATOM 5868 C C . THR B 1 185 ? -77.023 13.026 4.777 1.00 29.01 363 THR B C 1
ATOM 5869 O O . THR B 1 185 ? -78.042 12.634 4.205 1.00 27.29 363 THR B O 1
ATOM 5880 N N . SER B 1 186 ? -77.042 13.616 5.971 1.00 24.91 364 SER B N 1
ATOM 5881 C CA . SER B 1 186 ? -78.291 13.906 6.672 1.00 29.35 364 SER B CA 1
ATOM 5882 C C . SER B 1 186 ? -78.250 15.302 7.296 1.00 28.86 364 SER B C 1
ATOM 5883 O O . SER B 1 186 ? -78.410 15.469 8.506 1.00 27.58 364 SER B O 1
ATOM 5891 N N . THR B 1 187 ? -78.042 16.304 6.448 1.00 29.72 365 THR B N 1
ATOM 5892 C CA . THR B 1 187 ? -77.988 17.692 6.888 1.00 26.04 365 THR B CA 1
ATOM 5893 C C . THR B 1 187 ? -79.369 18.152 7.342 1.00 29.87 365 THR B C 1
ATOM 5894 O O . THR B 1 187 ? -80.368 17.875 6.678 1.00 33.79 365 THR B O 1
ATOM 5905 N N . GLU B 1 188 ? -79.422 18.846 8.476 1.00 29.59 366 GLU B N 1
ATOM 5906 C CA . GLU B 1 188 ? -80.682 19.374 8.996 1.00 31.29 366 GLU B CA 1
ATOM 5907 C C . GLU B 1 188 ? -80.539 20.840 9.390 1.00 35.60 366 GLU B C 1
ATOM 5908 O O . GLU B 1 188 ? -79.545 21.229 10.003 1.00 29.43 366 GLU B O 1
ATOM 5920 N N . LEU B 1 189 ? -81.542 21.644 9.039 1.00 34.59 367 LEU B N 1
ATOM 5921 C CA . LEU B 1 189 ? -81.523 23.079 9.314 1.00 33.68 367 LEU B CA 1
ATOM 5922 C C . LEU B 1 189 ? -82.866 23.571 9.842 1.00 30.30 367 LEU B C 1
ATOM 5923 O O . LEU B 1 189 ? -83.918 23.036 9.488 1.00 32.69 367 LEU B O 1
ATOM 5939 N N . TRP B 1 190 ? -82.814 24.591 10.695 1.00 39.59 368 TRP B N 1
ATOM 5940 C CA . TRP B 1 190 ? -84.007 25.280 11.175 1.00 35.93 368 TRP B CA 1
ATOM 5941 C C . TRP B 1 190 ? -83.946 26.747 10.771 1.00 34.06 368 TRP B C 1
ATOM 5942 O O . TRP B 1 190 ? -82.931 27.412 10.985 1.00 34.74 368 TRP B O 1
ATOM 5963 N N . VAL B 1 191 ? -85.033 27.245 10.191 1.00 35.35 369 VAL B N 1
ATOM 5964 C CA . VAL B 1 191 ? -85.082 28.620 9.706 1.00 39.16 369 VAL B CA 1
ATOM 5965 C C . VAL B 1 191 ? -86.244 29.380 10.336 1.00 38.47 369 VAL B C 1
ATOM 5966 O O . VAL B 1 191 ? -87.360 28.867 10.427 1.00 36.88 369 VAL B O 1
ATOM 5979 N N . THR B 1 192 ? -85.964 30.603 10.773 1.00 39.01 370 THR B N 1
ATOM 5980 C CA . THR B 1 192 ? -86.988 31.491 11.311 1.00 41.25 370 THR B CA 1
ATOM 5981 C C . THR B 1 192 ? -86.903 32.866 10.659 1.00 43.20 370 THR B C 1
ATOM 5982 O O . THR B 1 192 ? -85.844 33.272 10.176 1.00 38.88 370 THR B O 1
ATOM 5993 N N . GLY B 1 193 ? -88.026 33.575 10.647 1.00 42.39 371 GLY B N 1
ATOM 5994 C CA . GLY B 1 193 ? -88.041 34.965 10.237 1.00 46.43 371 GLY B CA 1
ATOM 5995 C C . GLY B 1 193 ? -88.446 35.181 8.795 1.00 45.70 371 GLY B C 1
ATOM 5996 O O . GLY B 1 193 ? -88.867 34.252 8.105 1.00 39.08 371 GLY B O 1
ATOM 6000 N N . THR B 1 194 ? -88.318 36.426 8.350 1.00 47.89 372 THR B N 1
ATOM 6001 C CA . THR B 1 194 ? -88.650 36.809 6.987 1.00 45.02 372 THR B CA 1
ATOM 6002 C C . THR B 1 194 ? -87.581 37.770 6.472 1.00 44.66 372 THR B C 1
ATOM 6003 O O . THR B 1 194 ? -86.525 37.909 7.089 1.00 44.79 372 THR B O 1
ATOM 6014 N N . LYS B 1 195 ? -87.851 38.430 5.349 1.00 46.84 373 LYS B N 1
ATOM 6015 C CA . LYS B 1 195 ? -86.851 39.279 4.706 1.00 45.66 373 LYS B CA 1
ATOM 6016 C C . LYS B 1 195 ? -86.342 40.369 5.643 1.00 41.85 373 LYS B C 1
ATOM 6017 O O . LYS B 1 195 ? -87.129 41.060 6.291 1.00 46.65 373 LYS B O 1
ATOM 6036 N N . GLY B 1 196 ? -85.021 40.512 5.707 1.00 46.93 374 GLY B N 1
ATOM 6037 C CA . GLY B 1 196 ? -84.392 41.468 6.601 1.00 52.22 374 GLY B CA 1
ATOM 6038 C C . GLY B 1 196 ? -84.063 40.869 7.957 1.00 55.33 374 GLY B C 1
ATOM 6039 O O . GLY B 1 196 ? -83.217 41.391 8.683 1.00 54.73 374 GLY B O 1
ATOM 6043 N N . ASP B 1 197 ? -84.728 39.766 8.298 1.00 52.73 375 ASP B N 1
ATOM 6044 C CA . ASP B 1 197 ? -84.590 39.165 9.622 1.00 52.25 375 ASP B CA 1
ATOM 6045 C C . ASP B 1 197 ? -84.693 37.638 9.572 1.00 50.08 375 ASP B C 1
ATOM 6046 O O . ASP B 1 197 ? -85.419 37.031 10.358 1.00 53.86 375 ASP B O 1
ATOM 6055 N N . THR B 1 198 ? -83.961 37.025 8.646 1.00 53.22 376 THR B N 1
ATOM 6056 C CA . THR B 1 198 ? -83.949 35.571 8.516 1.00 46.80 376 THR B CA 1
ATOM 6057 C C . THR B 1 198 ? -82.759 34.982 9.264 1.00 41.22 376 THR B C 1
ATOM 6058 O O . THR B 1 198 ? -81.622 35.416 9.078 1.00 37.25 376 THR B O 1
ATOM 6069 N N . THR B 1 199 ? -83.035 33.989 10.106 1.00 41.45 377 THR B N 1
ATOM 6070 C CA . THR B 1 199 ? -82.006 33.321 10.893 1.00 44.34 377 THR B CA 1
ATOM 6071 C C . THR B 1 199 ? -81.977 31.829 10.578 1.00 37.11 377 THR B C 1
ATOM 6072 O O . THR B 1 199 ? -83.012 31.163 10.601 1.00 37.52 377 THR B O 1
ATOM 6083 N N . VAL B 1 200 ? -80.786 31.313 10.287 1.00 43.67 378 VAL B N 1
ATOM 6084 C CA . VAL B 1 200 ? -80.606 29.896 9.993 1.00 41.96 378 VAL B CA 1
ATOM 6085 C C . VAL B 1 200 ? -79.832 29.225 11.123 1.00 36.80 378 VAL B C 1
ATOM 6086 O O . VAL B 1 200 ? -78.710 29.623 11.438 1.00 38.94 378 VAL B O 1
ATOM 6099 N N . TYR B 1 201 ? -80.442 28.210 11.729 1.00 35.31 379 TYR B N 1
ATOM 6100 C CA . TYR B 1 201 ? -79.819 27.471 12.821 1.00 44.08 379 TYR B CA 1
ATOM 6101 C C . TYR B 1 201 ? -79.316 26.110 12.342 1.00 41.45 379 TYR B C 1
ATOM 6102 O O . TYR B 1 201 ? -79.996 25.420 11.583 1.00 31.98 379 TYR B O 1
ATOM 61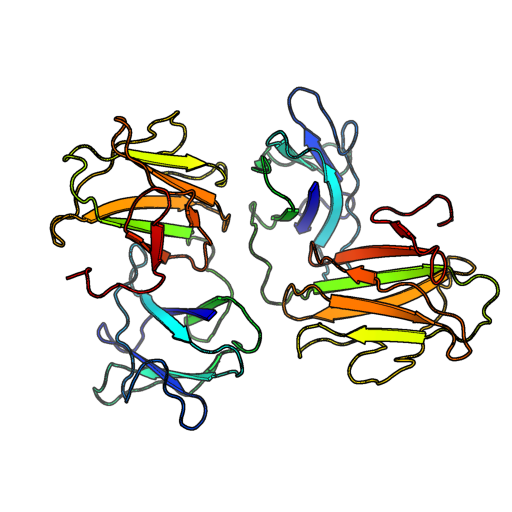20 N N . LYS B 1 202 ? -78.118 25.738 12.786 1.00 37.70 380 LYS B N 1
ATOM 6121 C CA . LYS B 1 202 ? -77.535 24.439 12.453 1.00 40.48 380 LYS B CA 1
ATOM 6122 C C . LYS B 1 202 ? -77.783 23.406 13.549 1.00 47.48 380 LYS B C 1
ATOM 6123 O O . LYS B 1 202 ? -77.474 22.225 13.388 1.00 41.68 380 LYS B O 1
ATOM 6142 N N . THR B 1 203 ? -78.329 23.866 14.668 1.00 48.47 381 THR B N 1
ATOM 6143 C CA . THR B 1 203 ? -78.818 22.981 15.715 1.00 52.43 381 THR B CA 1
ATOM 6144 C C . THR B 1 203 ? -80.140 23.551 16.214 1.00 43.19 381 THR B C 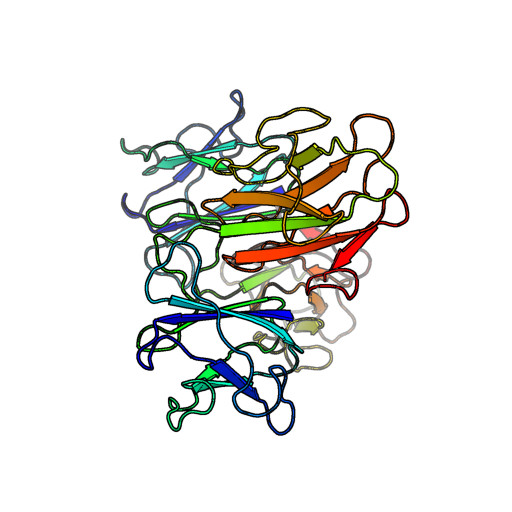1
ATOM 6145 O O . THR B 1 203 ? -80.336 24.767 16.202 1.00 47.12 381 THR B O 1
ATOM 6156 N N . ALA B 1 204 ? -81.043 22.672 16.636 1.00 43.97 382 ALA B N 1
ATOM 6157 C CA . ALA B 1 204 ? -82.413 23.067 16.961 1.00 49.19 382 ALA B CA 1
ATOM 6158 C C . ALA B 1 204 ? -82.470 24.251 17.923 1.00 56.76 382 ALA B C 1
ATOM 6159 O O . ALA B 1 204 ? -81.830 24.230 18.974 1.00 57.26 382 ALA B O 1
ATOM 6166 N N . PRO B 1 205 ? -83.241 25.291 17.564 1.00 59.85 383 PRO B N 1
ATOM 6167 C CA . PRO B 1 205 ? -83.370 26.467 18.422 1.00 62.08 383 PRO B CA 1
ATOM 6168 C C . PRO B 1 205 ? -84.385 26.232 19.534 1.00 64.19 383 PRO B C 1
ATOM 6169 O O . PRO B 1 205 ? -85.194 25.311 19.431 1.00 59.37 383 PRO B O 1
ATOM 6180 N N . ASP B 1 206 ? -84.331 27.046 20.583 1.00 66.71 384 ASP B N 1
ATOM 6181 C CA . ASP B 1 206 ? -85.295 26.970 21.676 1.00 64.92 384 ASP B CA 1
ATOM 6182 C C . ASP B 1 206 ? -86.743 26.930 21.189 1.00 59.23 384 ASP B C 1
ATOM 6183 O O . ASP B 1 206 ? -87.587 26.291 21.814 1.00 59.12 384 ASP B O 1
ATOM 6192 N N . SER B 1 207 ? -87.032 27.603 20.078 1.00 54.09 385 SER B N 1
ATOM 6193 C CA . SER B 1 207 ? -88.389 27.610 19.535 1.00 58.68 385 SER B CA 1
ATOM 6194 C C . SER B 1 207 ? -88.810 26.246 18.982 1.00 58.12 385 SER B C 1
ATOM 6195 O O . SER B 1 207 ? -89.985 26.035 18.681 1.00 55.33 385 SER B O 1
ATOM 6203 N N . TRP B 1 208 ? -87.858 25.327 18.847 1.00 59.59 386 TRP B N 1
ATOM 6204 C CA . TRP B 1 208 ? -88.155 23.970 18.390 1.00 69.73 386 TRP B CA 1
ATOM 6205 C C . TRP B 1 208 ? -88.478 23.109 19.601 1.00 78.13 386 TRP B C 1
ATOM 6206 O O . TRP B 1 208 ? -87.588 22.711 20.351 1.00 73.59 386 TRP B O 1
ATOM 6227 N N . GLU B 1 209 ? -89.763 22.838 19.789 1.00 91.59 387 GLU B N 1
ATOM 6228 C CA . GLU B 1 209 ? -90.244 22.187 21.001 1.00 94.07 387 GLU B CA 1
ATOM 6229 C C . GLU B 1 209 ? -89.618 20.814 21.198 1.00 84.14 387 GLU B C 1
ATOM 6230 O O . GLU B 1 209 ? -89.558 20.314 22.320 1.00 93.34 387 GLU B O 1
#

Radius of gyration: 24.48 Å; Cα contacts (8 Å, |Δi|>4): 1009; chains: 2; bounding box: 70×52×62 Å

Nearest PDB structures (foldseek):
  6b3p-assembly2_B  TM=9.971E-01  e=2.281E-41  Agathobacter rectalis M104/1
  8tu9-assembly1_B  TM=6.639E-01  e=1.471E-01  Aequorea victoria
  8vly-assembly1_A  TM=5.773E-01  e=8.496E-02  Homo sapiens
  8jkv-assembly1_A  TM=5.600E-01  e=1.002E-01  Homo sapiens
  8vlg-assembly1_A  TM=6.318E-01  e=2.842E-01  Homo sapiens